Protein 5M4B (pdb70)

Organism: NCBI:txid363754

Nearest PDB structures (foldseek):
  5m4b-assembly1_A-2  TM=1.002E+00  e=2.205E-93  Rhizobacter
  5m4d-assembly1_A-2  TM=1.000E+00  e=3.555E-88  Rhizobium freirei PRF 81
  5m46-assembly1_A-2  TM=9.969E-01  e=1.498E-84  Rhizobium freirei PRF 81
  5m49-assembly1_A-2  TM=1.000E+00  e=4.854E-84  Rhizobium freirei PRF 81
  3dxv-assembly1_B  TM=9.973E-01  e=7.030E-80  Achromobacter obae

InterPro domains:
  IPR005814 Aminotransferase class-III [PF00202] (23-418)
  IPR005814 Aminotransferase class-III [PIRSF000521] (30-421)
  IPR005814 Aminotransferase class-III [cd00610] (20-419)
  IPR015421 Pyridoxal phosphate-dependent transferase, major domain [G3DSA:3.40.640.10] (58-316)
  IPR015422 Pyridoxal phosphate-dependent transferase, small domain [G3DSA:3.90.1150.10] (23-419)
  IPR015424 Pyridoxal phosphate-dependent transferase [SSF53383] (19-422)
  IPR049704 Aminotransferases class-III pyridoxal-phosphate attachment site [PS00600] (235-272)

Foldseek 3Di:
DDPVVCPAQLNVCVVPPDCPPDFWQASAAFDFWDFQWTAHPVGDIFGELCCVLQQQQRTGPRVLLVVLLVVCVVPPQPQFCAPDHGDLLVVLQVVVVVVAPPDFKGKDKDQALQLQQLLLQVLLCLLQVAFAEEEEALADRDDDLSRLQQGHRPSSPPHHHTVNYDYFYAAACVDGDVPDNACVVRVVVVVVSCVPDDQLRYRAYEDECQRALAFRGHHHAQPVVSNVVVCVVRVHFYEYECQNCAQLLQLARGSCVVHPDHGQKYKYFRNLQSNGGMIMIIHGPSSVVSDGPPRDDGRTSTSSSSSSNVSSNVCCVVVVLSNLQQVLVVVLQVLVVVLVVPQVQFQDWDGGRQWIKTFGAPHNVVRHGDQVLQSLLQNQLVVLRYHWAFHHNRNGMTTGRTHSSQDSVNSVVSSVSSSVSSVCSPVQDPVNSVVRDRD

Solvent-accessible surface area: 18099 Å² total; per-residue (Å²): 141,41,125,86,125,54,47,45,48,50,23,134,25,54,97,88,86,52,94,188,155,52,60,73,10,5,37,34,15,61,78,32,34,64,43,6,82,15,42,14,90,123,44,80,94,1,4,1,0,4,0,44,58,4,25,2,6,3,6,48,52,26,97,29,22,99,93,2,40,65,136,7,67,90,126,69,40,54,60,22,55,68,120,59,93,8,79,30,1,65,43,0,22,111,88,0,39,91,38,10,89,119,86,84,42,101,31,39,16,2,56,44,12,19,12,0,0,50,6,1,28,96,9,0,33,130,43,64,69,55,83,2,0,0,0,1,82,2,2,64,3,3,73,58,119,19,0,35,14,0,0,11,5,61,63,0,71,151,23,82,71,21,82,42,30,5,47,0,33,18,4,16,70,21,90,41,72,123,130,35,88,71,2,68,17,2,15,50,47,1,115,130,94,14,89,89,52,107,106,41,32,9,1,0,0,0,2,13,0,2,3,4,9,7,2,0,14,25,8,15,150,18,2,2,60,100,2,0,88,22,0,99,89,82,52,3,20,0,0,0,9,2,15,28,3,9,12,0,7,1,10,67,49,2,0,5,88,54,14,60,20,68,4,40,0,0,0,0,3,79,12,1,0,8,57,45,80,7,0,0,0,0,0,38,26,80,22,38,84,42,32,102,80,63,30,108,80,99,87,4,5,21,3,39,12,2,4,0,0,33,5,1,13,92,7,10,75,84,77,102,5,37,97,9,0,60,115,15,0,101,49,0,54,105,4,0,49,146,7,19,148,147,25,117,37,5,24,42,46,31,19,62,2,0,0,0,0,0,6,0,2,123,77,92,96,75,95,88,33,0,103,60,47,0,22,32,0,0,12,45,0,20,72,42,9,0,0,0,32,14,0,10,82,68,1,2,4,0,4,0,1,0,0,2,36,0,70,55,93,40,1,122,87,0,6,95,24,0,28,71,0,12,96,46,19,92,96,2,55,100,103,68,23,81,130,36,103,14,65

Secondary structure (DSSP, 8-state):
--HHHHHSHHHHHHHHS-GGG---SS---EEEEEBTEEEETTS-EEEETTTTTTT-TT-BS-HHHHHHHHHHHHS---S-SSSS--HHHHHHHHHHHHT----SEEEEEESSHHHHHHHHHHHHHHHH---EEEEETT----SSHHHHTT--SGGGTTSPPPTTEEEE----TTS-GGG-TTSHHHHHHHHHHHHTS-TT-EEEEEE-SSBTTTTSBPPPTTHHHHHHHHHHHTT-EEEEE-TTTTTTTTSSSSGGGGTT---SEEEE-GGGGBTB--EEEEEEHHHHTS-SSSS--TTTT-HHHHHHHHHHHHHHHHTTHHHHHHHHHHHHHHHHHHHHHH-TTEEEEEEETTEEEEEEBS-TTT--B-HHHHHHHHHHHHHHTEE-EEESTTS-EEEE---TT--HHHHHHHHHHHHHHHHHGGGS-HHHHTT----

B-factor: mean 17.28, std 7.8, range [8.22, 66.92]

Structure (mmCIF, N/CA/C/O backbone):
data_5M4B
#
_entry.id   5M4B
#
_cell.length_a   86.210
_cell.length_b   79.111
_cell.length_c   58.971
_cell.angle_alpha   90.00
_cell.angle_beta   112.82
_cell.angle_gamma   90.00
#
_symmetry.space_group_name_H-M   'C 1 2 1'
#
loop_
_entity.id
_entity.type
_entity.pdbx_description
1 polymer 'Aminotransferase class-III'
2 non-polymer '[6-methyl-5-oxidanyl-4-[(~{E})-[(3~{R})-2-oxidanylideneazepan-3-yl]iminomethyl]pyridin-3-yl]methyl dihydrogen phosphate'
3 non-polymer 1,2-ETHANEDIOL
4 water water
#
loop_
_atom_site.group_PDB
_atom_site.id
_atom_site.type_symbol
_atom_site.label_atom_id
_atom_site.label_alt_id
_atom_site.label_comp_id
_atom_site.label_asym_id
_atom_site.label_entity_id
_atom_site.label_seq_id
_atom_site.pdbx_PDB_ins_code
_atom_site.Cartn_x
_atom_site.Cartn_y
_atom_site.Cartn_z
_atom_site.occupancy
_atom_site.B_iso_or_equiv
_atom_site.auth_seq_id
_atom_site.auth_comp_id
_atom_site.auth_asym_id
_atom_site.auth_atom_id
_atom_site.pdbx_PDB_model_num
ATOM 1 N N . GLN A 1 1 ? 4.651 -3.337 49.936 1.00 47.67 -3 GLN A N 1
ATOM 2 C CA . GLN A 1 1 ? 5.249 -4.657 49.526 1.00 46.48 -3 GLN A CA 1
ATOM 3 C C . GLN A 1 1 ? 5.734 -5.460 50.758 1.00 44.02 -3 GLN A C 1
ATOM 4 O O . GLN A 1 1 ? 6.645 -5.029 51.535 1.00 40.36 -3 GLN A O 1
ATOM 6 N N . GLY A 1 2 ? 5.124 -6.634 50.946 1.00 32.53 -2 GLY A N 1
ATOM 7 C CA . GLY A 1 2 ? 5.509 -7.542 52.029 1.00 31.77 -2 GLY A CA 1
ATOM 8 C C . GLY A 1 2 ? 6.820 -8.204 51.787 1.00 31.69 -2 GLY A C 1
ATOM 9 O O . GLY A 1 2 ? 7.396 -8.012 50.676 1.00 29.81 -2 GLY A O 1
ATOM 10 N N . PRO A 1 3 ? 7.336 -8.973 52.773 1.00 32.54 -1 PRO A N 1
ATOM 11 C CA . PRO A 1 3 ? 8.641 -9.616 52.691 1.00 35.40 -1 PRO A CA 1
ATOM 12 C C . PRO A 1 3 ? 8.745 -10.648 51.543 1.00 32.96 -1 PRO A C 1
ATOM 13 O O . PRO A 1 3 ? 9.870 -10.842 51.065 1.00 29.50 -1 PRO A O 1
ATOM 17 N N . ALA A 1 4 ? 7.648 -11.327 51.121 1.00 27.38 0 ALA A N 1
ATOM 18 C CA . ALA A 1 4 ? 7.837 -12.324 49.976 1.00 24.98 0 ALA A CA 1
ATOM 19 C C . ALA A 1 4 ? 8.122 -11.586 48.687 1.00 25.25 0 ALA A C 1
ATOM 20 O O . ALA A 1 4 ? 9.058 -11.976 47.969 1.00 24.96 0 ALA A O 1
ATOM 22 N N . MET A 1 5 ? 7.382 -10.536 48.385 1.00 21.40 1 MET A N 1
ATOM 23 C CA . MET A 1 5 ? 7.647 -9.765 47.179 1.00 25.08 1 MET A CA 1
ATOM 24 C C . MET A 1 5 ? 8.975 -9.005 47.272 1.00 27.11 1 MET A C 1
ATOM 25 O O . MET A 1 5 ? 9.727 -8.989 46.279 1.00 24.51 1 MET A O 1
ATOM 30 N N . ALA A 1 6 ? 9.313 -8.459 48.456 1.00 22.88 2 ALA A N 1
ATOM 31 C CA . ALA A 1 6 ? 10.689 -7.895 48.660 1.00 22.54 2 ALA A CA 1
ATOM 32 C C . ALA A 1 6 ? 11.856 -8.892 48.469 1.00 22.19 2 ALA A C 1
ATOM 33 O O . ALA A 1 6 ? 12.966 -8.523 48.033 1.00 19.80 2 ALA A O 1
ATOM 35 N N . GLY A 1 7 ? 11.671 -10.173 48.816 1.00 18.97 3 GLY A N 1
ATOM 36 C CA . GLY A 1 7 ? 12.659 -11.208 48.728 1.00 18.25 3 GLY A CA 1
ATOM 37 C C . GLY A 1 7 ? 12.772 -11.970 47.367 1.00 12.55 3 GLY A C 1
ATOM 38 O O . GLY A 1 7 ? 13.705 -12.724 47.182 1.00 14.41 3 GLY A O 1
ATOM 39 N N . ASN A 1 8 ? 11.816 -11.653 46.506 1.00 13.74 4 ASN A N 1
ATOM 40 C CA . ASN A 1 8 ? 11.881 -12.211 45.130 1.00 13.54 4 ASN A CA 1
ATOM 41 C C . ASN A 1 8 ? 12.914 -11.454 44.283 1.00 12.86 4 ASN A C 1
ATOM 42 O O . ASN A 1 8 ? 13.538 -10.488 44.757 1.00 13.42 4 ASN A O 1
ATOM 47 N N . LEU A 1 9 ? 13.213 -11.995 43.130 1.00 12.15 5 LEU A N 1
ATOM 48 C CA . LEU A 1 9 ? 14.345 -11.421 42.297 1.00 11.48 5 LEU A CA 1
ATOM 49 C C . LEU A 1 9 ? 14.043 -9.939 41.991 1.00 11.96 5 LEU A C 1
ATOM 50 O O . LEU A 1 9 ? 14.953 -9.086 42.113 1.00 12.78 5 LEU A O 1
ATOM 55 N N . TYR A 1 10 ? 12.830 -9.569 41.631 1.00 11.56 6 TYR A N 1
ATOM 56 C CA . TYR A 1 10 ? 12.519 -8.106 41.340 1.00 12.02 6 TYR A CA 1
ATOM 57 C C . TYR A 1 10 ? 12.707 -7.261 42.592 1.00 12.78 6 TYR A C 1
ATOM 58 O O . TYR A 1 10 ? 13.194 -6.094 42.498 1.00 13.99 6 TYR A O 1
ATOM 67 N N . GLY A 1 11 ? 12.253 -7.746 43.750 1.00 12.27 7 GLY A N 1
ATOM 68 C CA . GLY A 1 11 ? 12.477 -7.001 45.013 1.00 12.79 7 GLY A CA 1
ATOM 69 C C . GLY A 1 11 ? 13.941 -6.809 45.360 1.00 12.12 7 GLY A C 1
ATOM 70 O O . GLY A 1 11 ? 14.319 -5.671 45.776 1.00 13.15 7 GLY A O 1
ATOM 71 N N . ARG A 1 12 ? 14.705 -7.868 45.211 1.00 11.02 8 ARG A N 1
ATOM 72 C CA . ARG A 1 12 ? 16.156 -7.851 45.417 1.00 10.42 8 ARG A CA 1
ATOM 73 C C . ARG A 1 12 ? 16.861 -6.833 44.472 1.00 11.74 8 ARG A C 1
ATOM 74 O O . ARG A 1 12 ? 17.821 -6.156 44.908 1.00 12.36 8 ARG A O 1
ATOM 82 N N . ASP A 1 13 ? 16.368 -6.767 43.241 1.00 11.07 9 ASP A N 1
ATOM 83 C CA . ASP A 1 13 ? 16.892 -5.801 42.248 1.00 10.81 9 ASP A CA 1
ATOM 84 C C . ASP A 1 13 ? 16.672 -4.384 42.754 1.00 11.29 9 ASP A C 1
ATOM 85 O O . ASP A 1 13 ? 17.597 -3.481 42.652 1.00 10.83 9 ASP A O 1
ATOM 90 N N . GLY A 1 14 ? 15.522 -4.065 43.307 1.00 11.96 10 GLY A N 1
ATOM 91 C CA . GLY A 1 14 ? 15.250 -2.733 43.885 1.00 11.92 10 GLY A CA 1
ATOM 92 C C . GLY A 1 14 ? 16.140 -2.416 45.047 1.00 12.17 10 GLY A C 1
ATOM 93 O O . GLY A 1 14 ? 16.584 -1.239 45.195 1.00 14.31 10 GLY A O 1
ATOM 94 N N . ALA A 1 15 ? 16.543 -3.376 45.830 1.00 11.37 11 ALA A N 1
ATOM 95 C CA . ALA A 1 15 ? 17.388 -3.102 47.020 1.00 11.92 11 ALA A CA 1
ATOM 96 C C . ALA A 1 15 ? 18.871 -3.025 46.731 1.00 12.05 11 ALA A C 1
ATOM 97 O O . ALA A 1 15 ? 19.603 -2.313 47.438 1.00 13.19 11 ALA A O 1
ATOM 99 N N . ALA A 1 16 ? 19.296 -3.667 45.624 1.00 10.92 12 ALA A N 1
ATOM 100 C CA . ALA A 1 16 ? 20.736 -3.831 45.363 1.00 11.44 12 ALA A CA 1
ATOM 101 C C . ALA A 1 16 ? 21.263 -2.928 44.211 1.00 11.30 12 ALA A C 1
ATOM 102 O O . ALA A 1 16 ? 22.522 -2.603 44.230 1.00 12.19 12 ALA A O 1
ATOM 104 N N . ILE A 1 17 ? 20.423 -2.610 43.214 1.00 10.23 13 ILE A N 1
ATOM 105 C CA . ILE A 1 17 ? 20.891 -1.921 42.001 1.00 10.49 13 ILE A CA 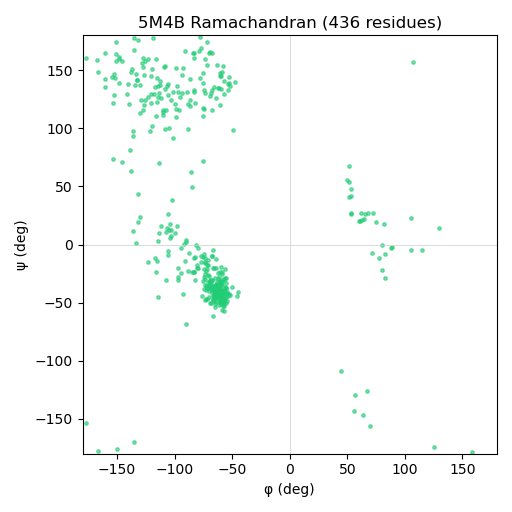1
ATOM 106 C C . ILE A 1 17 ? 20.153 -0.580 41.955 1.00 10.84 13 ILE A C 1
ATOM 107 O O . ILE A 1 17 ? 18.913 -0.435 42.066 1.00 10.50 13 ILE A O 1
ATOM 112 N N . GLY A 1 18 ? 20.955 0.518 41.773 1.00 10.78 14 GLY A N 1
ATOM 113 C CA . GLY A 1 18 ? 20.456 1.877 41.650 1.00 10.64 14 GLY A CA 1
ATOM 114 C C . GLY A 1 18 ? 19.489 2.055 40.512 1.00 10.80 14 GLY A C 1
ATOM 115 O O . GLY A 1 18 ? 19.604 1.386 39.468 1.00 11.62 14 GLY A O 1
ATOM 116 N N . SER A 1 19 ? 18.556 3.033 40.563 1.00 11.08 15 SER A N 1
ATOM 117 C CA . SER A 1 19 ? 17.651 3.312 39.468 1.00 11.74 15 SER A CA 1
ATOM 118 C C . SER A 1 19 ? 18.303 3.982 38.226 1.00 10.86 15 SER A C 1
ATOM 119 O O . SER A 1 19 ? 17.645 4.100 37.197 1.00 11.37 15 SER A O 1
ATOM 122 N N . LEU A 1 20 ? 19.508 4.552 38.438 1.00 10.91 16 LEU A N 1
ATOM 123 C CA . LEU A 1 20 ? 20.207 5.417 37.470 1.00 11.27 16 LEU A CA 1
ATOM 124 C C . LEU A 1 20 ? 20.188 4.852 36.048 1.00 10.77 16 LEU A C 1
ATOM 125 O O . LEU A 1 20 ? 19.988 5.598 35.106 1.00 11.49 16 LEU A O 1
ATOM 130 N N . GLN A 1 21 ? 20.372 3.522 35.883 1.00 9.67 17 GLN A N 1
ATOM 131 C CA . GLN A 1 21 ? 20.424 2.894 34.526 1.00 10.46 17 GLN A CA 1
ATOM 132 C C . GLN A 1 21 ? 19.121 2.137 34.168 1.00 10.67 17 GLN A C 1
ATOM 133 O O . GLN A 1 21 ? 19.073 1.484 33.107 1.00 12.11 17 GLN A O 1
ATOM 139 N N . LYS A 1 22 ? 18.051 2.206 35.019 1.00 9.05 18 LYS A N 1
ATOM 140 C CA . LYS A 1 22 ? 16.892 1.390 34.787 1.00 10.51 18 LYS A CA 1
ATOM 141 C C . LYS A 1 22 ? 15.869 2.015 33.834 1.00 10.43 18 LYS A C 1
ATOM 142 O O . LYS A 1 22 ? 15.599 3.275 33.936 1.00 11.33 18 LYS A O 1
ATOM 148 N N . LEU A 1 23 ? 15.213 1.227 32.961 1.00 10.58 19 LEU A N 1
ATOM 149 C CA . LEU A 1 23 ? 14.188 1.640 32.011 1.00 10.82 19 LEU A CA 1
ATOM 150 C C . LEU A 1 23 ? 13.128 0.530 32.075 1.00 11.45 19 LEU A C 1
ATOM 151 O O . LEU A 1 23 ? 13.068 -0.379 31.217 1.00 11.21 19 LEU A O 1
ATOM 156 N N . ARG A 1 24 ? 12.248 0.628 33.108 1.00 11.45 20 ARG A N 1
ATOM 157 C CA . ARG A 1 24 ? 11.351 -0.480 33.452 1.00 10.47 20 ARG A CA 1
ATOM 158 C C . ARG A 1 24 ? 9.886 -0.126 33.173 1.00 11.38 20 ARG A C 1
ATOM 159 O O . ARG A 1 24 ? 9.419 1.013 33.428 1.00 12.98 20 ARG A O 1
ATOM 167 N N . PHE A 1 25 ? 9.165 -1.134 32.653 1.00 10.80 21 PHE A N 1
ATOM 168 C CA . PHE A 1 25 ? 7.764 -0.998 32.182 1.00 11.22 21 PHE A CA 1
ATOM 169 C C . PHE A 1 25 ? 6.816 -1.963 32.889 1.00 11.45 21 PHE A C 1
ATOM 170 O O . PHE A 1 25 ? 5.526 -1.735 32.753 1.00 13.14 21 PHE A O 1
ATOM 178 N N . PHE A 1 26 ? 7.323 -2.977 33.570 1.00 11.09 22 PHE A N 1
ATOM 179 C CA . PHE A 1 26 ? 6.580 -4.101 34.194 1.00 11.07 22 PHE A CA 1
ATOM 180 C C . PHE A 1 26 ? 7.667 -4.938 34.907 1.00 11.72 22 PHE A C 1
ATOM 181 O O . PHE A 1 26 ? 8.884 -4.769 34.607 1.00 10.79 22 PHE A O 1
ATOM 189 N N . PRO A 1 27 ? 7.304 -5.814 35.917 1.00 11.21 23 PRO A N 1
ATOM 190 C CA . PRO A 1 27 ? 8.292 -6.413 36.795 1.00 12.05 23 PRO A CA 1
ATOM 191 C C . PRO A 1 27 ? 8.965 -7.708 36.225 1.00 11.70 23 PRO A C 1
ATOM 192 O O . PRO A 1 27 ? 9.081 -8.728 36.889 1.00 13.16 23 PRO A O 1
ATOM 196 N N . LEU A 1 28 ? 9.439 -7.619 34.972 1.00 11.31 24 LEU A N 1
ATOM 197 C CA . LEU A 1 28 ? 10.169 -8.723 34.291 1.00 11.10 24 LEU A CA 1
ATOM 198 C C . LEU A 1 28 ? 11.432 -9.087 35.044 1.00 11.72 24 LEU A C 1
ATOM 199 O O . LEU A 1 28 ? 12.303 -8.210 35.282 1.00 12.08 24 LEU A O 1
ATOM 204 N N . ALA A 1 29 ? 11.528 -10.345 35.488 1.00 10.20 25 ALA A N 1
ATOM 205 C CA . ALA A 1 29 ? 12.627 -10.783 36.392 1.00 10.75 25 ALA A CA 1
ATOM 206 C C . ALA A 1 29 ? 13.149 -12.122 35.915 1.00 11.00 25 ALA A C 1
ATOM 207 O O . ALA A 1 29 ? 12.520 -13.197 36.197 1.00 11.21 25 ALA A O 1
ATOM 209 N N . VAL A 1 30 ? 14.247 -12.099 35.166 1.00 11.47 26 VAL A N 1
ATOM 210 C CA . VAL A 1 30 ? 14.700 -13.261 34.308 1.00 10.78 26 VAL A CA 1
ATOM 211 C C . VAL A 1 30 ? 15.781 -14.111 34.998 1.00 11.26 26 VAL A C 1
ATOM 212 O O . VAL A 1 30 ? 16.776 -13.523 35.482 1.00 10.30 26 VAL A O 1
ATOM 216 N N . ALA A 1 31 ? 15.679 -15.432 34.928 1.00 10.04 27 ALA A N 1
ATOM 217 C CA . ALA A 1 31 ? 16.711 -16.347 35.383 1.00 11.21 27 ALA A CA 1
ATOM 218 C C . ALA A 1 31 ? 17.315 -17.224 34.266 1.00 11.62 27 ALA A C 1
ATOM 219 O O . ALA A 1 31 ? 18.354 -17.903 34.515 1.00 14.11 27 ALA A O 1
ATOM 221 N N . GLY A 1 32 ? 16.735 -17.276 33.055 1.00 10.26 28 GLY A N 1
ATOM 222 C CA . GLY A 1 32 ? 17.283 -18.076 31.970 1.00 11.51 28 GLY A CA 1
ATOM 223 C C . GLY A 1 32 ? 16.643 -17.691 30.649 1.00 10.80 28 GLY A C 1
ATOM 224 O O . GLY A 1 32 ? 15.810 -16.774 30.576 1.00 10.41 28 GLY A O 1
ATOM 225 N N . GLY A 1 33 ? 17.011 -18.377 29.592 1.00 10.65 29 GLY A N 1
ATOM 226 C CA . GLY A 1 33 ? 16.504 -18.158 28.242 1.00 11.22 29 GLY A CA 1
ATOM 227 C C . GLY A 1 33 ? 16.840 -19.240 27.311 1.00 12.26 29 GLY A C 1
ATOM 228 O O . GLY A 1 33 ? 17.918 -19.856 27.433 1.00 12.63 29 GLY A O 1
ATOM 229 N N . GLN A 1 34 ? 15.991 -19.509 26.342 1.00 11.48 30 GLN A N 1
ATOM 230 C CA . GLN A 1 34 ? 16.189 -20.589 25.350 1.00 12.41 30 GLN A CA 1
ATOM 231 C C . GLN A 1 34 ? 15.436 -20.194 24.088 1.00 11.72 30 GLN A C 1
ATOM 232 O O . GLN A 1 34 ? 14.211 -19.923 24.091 1.00 12.94 30 GLN A O 1
ATOM 234 N N . GLY A 1 35 ? 16.174 -20.106 22.983 1.00 12.52 31 GLY A N 1
ATOM 235 C CA . GLY A 1 35 ? 15.569 -19.735 21.663 1.00 12.41 31 GLY A CA 1
ATOM 236 C C . GLY A 1 35 ? 15.097 -18.290 21.742 1.00 12.41 31 GLY A C 1
ATOM 237 O O . GLY A 1 35 ? 15.844 -17.356 22.120 1.00 12.93 31 GLY A O 1
ATOM 238 N N . ALA A 1 36 ? 13.801 -18.055 21.416 1.00 11.18 32 ALA A N 1
ATOM 239 C CA . ALA A 1 36 ? 13.194 -16.760 21.501 1.00 11.33 32 ALA A CA 1
ATOM 240 C C . ALA A 1 36 ? 12.382 -16.580 22.815 1.00 11.93 32 ALA A C 1
ATOM 241 O O . ALA A 1 36 ? 11.600 -15.613 22.942 1.00 13.41 32 ALA A O 1
ATOM 243 N N . ARG A 1 37 ? 12.578 -17.439 23.826 1.00 10.79 33 ARG A N 1
ATOM 244 C CA . ARG A 1 37 ? 11.847 -17.396 25.097 1.00 12.90 33 ARG A CA 1
ATOM 245 C C . ARG A 1 37 ? 12.773 -17.020 26.268 1.00 11.93 33 ARG A C 1
ATOM 246 O O . ARG A 1 37 ? 13.929 -17.506 26.355 1.00 12.38 33 ARG A O 1
ATOM 254 N N . LEU A 1 38 ? 12.259 -16.157 27.111 1.00 11.80 34 LEU A N 1
ATOM 255 C CA . LEU A 1 38 ? 12.828 -15.850 28.447 1.00 11.81 34 LEU A CA 1
ATOM 256 C C . LEU A 1 38 ? 12.173 -16.739 29.512 1.00 12.34 34 LEU A C 1
ATOM 257 O O . LEU A 1 38 ? 10.971 -17.112 29.396 1.00 12.34 34 LEU A O 1
ATOM 262 N N . VAL A 1 39 ? 12.871 -17.044 30.599 1.00 11.65 35 VAL A N 1
ATOM 263 C CA . VAL A 1 39 ? 12.302 -17.812 31.724 1.00 12.28 35 VAL A CA 1
ATOM 264 C C . VAL A 1 39 ? 12.511 -16.984 32.990 1.00 12.02 35 VAL A C 1
ATOM 265 O O . VAL A 1 39 ? 13.659 -16.582 33.333 1.00 11.18 35 VAL A O 1
ATOM 269 N N . GLU A 1 40 ? 11.441 -16.693 33.707 1.00 11.68 36 GLU A N 1
ATOM 270 C CA . GLU A 1 40 ? 11.486 -15.881 34.976 1.00 11.97 36 GLU A CA 1
ATOM 271 C C . GLU A 1 40 ? 11.965 -16.753 36.161 1.00 11.05 36 GLU A C 1
ATOM 272 O O . GLU A 1 40 ? 12.075 -18.016 36.055 1.00 10.82 36 GLU A O 1
ATOM 278 N N . GLU A 1 41 ? 12.314 -16.098 37.271 1.00 11.30 37 GLU A N 1
ATOM 279 C CA . GLU A 1 41 ? 12.726 -16.753 38.543 1.00 12.16 37 GLU A CA 1
ATOM 280 C C . GLU A 1 41 ? 11.774 -17.913 38.918 1.00 12.34 37 GLU A C 1
ATOM 281 O O . GLU A 1 41 ? 12.289 -18.999 39.276 1.00 13.92 37 GLU A O 1
ATOM 287 N N . ASP A 1 42 ? 10.459 -17.683 38.791 1.00 12.22 38 ASP A N 1
ATOM 288 C CA . ASP A 1 42 ? 9.503 -18.722 39.143 1.00 13.80 38 ASP A CA 1
ATOM 289 C C . ASP A 1 42 ? 9.365 -19.859 38.161 1.00 14.28 38 ASP A C 1
ATOM 290 O O . ASP A 1 42 ? 8.726 -20.885 38.499 1.00 15.62 38 ASP A O 1
ATOM 295 N N . GLY A 1 43 ? 9.930 -19.739 36.980 1.00 12.33 39 GLY A N 1
ATOM 296 C CA . GLY A 1 43 ? 9.919 -20.762 35.922 1.00 12.43 39 GLY A CA 1
ATOM 297 C C . GLY A 1 43 ? 8.962 -20.442 34.774 1.00 11.64 39 GLY A C 1
ATOM 298 O O . GLY A 1 43 ? 8.967 -21.207 33.760 1.00 13.93 39 GLY A O 1
ATOM 299 N N . ARG A 1 44 ? 8.170 -19.372 34.861 1.00 12.31 40 ARG A N 1
ATOM 300 C CA . ARG A 1 44 ? 7.258 -18.985 33.789 1.00 12.28 40 ARG A CA 1
ATOM 301 C C . ARG A 1 44 ? 8.026 -18.641 32.506 1.00 12.96 40 ARG A C 1
ATOM 302 O O . ARG A 1 44 ? 8.972 -17.794 32.581 1.00 12.40 40 ARG A O 1
ATOM 310 N N . GLU A 1 45 ? 7.600 -19.126 31.327 1.00 12.12 41 GLU A N 1
ATOM 311 C CA . GLU A 1 45 ? 8.150 -18.722 30.045 1.00 13.18 41 GLU A CA 1
ATOM 312 C C . GLU A 1 45 ? 7.363 -17.572 29.406 1.00 12.23 41 GLU A C 1
ATOM 313 O O . GLU A 1 45 ? 6.114 -17.485 29.438 1.00 14.31 41 GLU A O 1
ATOM 319 N N . LEU A 1 46 ? 8.133 -16.718 28.703 1.00 11.90 42 LEU A N 1
ATOM 320 C CA . LEU A 1 46 ? 7.610 -15.622 27.903 1.00 11.19 42 LEU A CA 1
ATOM 321 C C . LEU A 1 46 ? 8.224 -15.580 26.532 1.00 12.63 42 LEU A C 1
ATOM 322 O O . LEU A 1 46 ? 9.464 -15.754 26.351 1.00 13.77 42 LEU A O 1
ATOM 327 N N . ILE A 1 47 ? 7.461 -15.256 25.474 1.00 11.06 43 ILE A N 1
ATOM 328 C CA . ILE A 1 47 ? 8.038 -15.011 24.162 1.00 12.57 43 ILE A CA 1
ATOM 329 C C . ILE A 1 47 ? 8.558 -13.548 24.088 1.00 11.82 43 ILE A C 1
ATOM 330 O O . ILE A 1 47 ? 7.858 -12.589 24.504 1.00 11.90 43 ILE A O 1
ATOM 335 N N . ASP A 1 48 ? 9.835 -13.393 23.609 1.00 11.44 44 ASP A N 1
ATOM 336 C CA . ASP A 1 48 ? 10.509 -12.040 23.649 1.00 11.08 44 ASP A CA 1
ATOM 337 C C . ASP A 1 48 ? 10.476 -11.357 22.277 1.00 12.42 44 ASP A C 1
ATOM 338 O O . ASP A 1 48 ? 11.392 -11.567 21.432 1.00 13.29 44 ASP A O 1
ATOM 343 N N . LEU A 1 49 ? 9.442 -10.557 22.017 1.00 12.28 45 LEU A N 1
ATOM 344 C CA . LEU A 1 49 ? 9.334 -9.731 20.803 1.00 12.54 45 LEU A CA 1
ATOM 345 C C . LEU A 1 49 ? 10.291 -8.522 20.735 1.00 11.30 45 LEU A C 1
ATOM 346 O O . LEU A 1 49 ? 10.558 -7.992 19.637 1.00 11.94 45 LEU A O 1
ATOM 351 N N . SER A 1 50 ? 10.913 -8.180 21.890 1.00 11.64 46 SER A N 1
ATOM 352 C CA . SER A 1 50 ? 11.952 -7.134 21.943 1.00 12.25 46 SER A CA 1
ATOM 353 C C . SER A 1 50 ? 13.341 -7.605 21.561 1.00 12.40 46 SER A C 1
ATOM 354 O O . SER A 1 50 ? 14.199 -6.831 21.204 1.00 12.81 46 SER A O 1
ATOM 357 N N . GLY A 1 51 ? 13.599 -8.901 21.685 1.00 13.18 47 GLY A N 1
ATOM 358 C CA . GLY A 1 51 ? 14.942 -9.466 21.440 1.00 12.82 47 GLY A CA 1
ATOM 359 C C . GLY A 1 51 ? 15.972 -8.705 22.233 1.00 12.54 47 GLY A C 1
ATOM 360 O O . GLY A 1 51 ? 17.097 -8.472 21.700 1.00 14.06 47 GLY A O 1
ATOM 361 N N . ALA A 1 52 ? 15.699 -8.324 23.492 1.00 11.62 48 ALA A N 1
ATOM 362 C CA . ALA A 1 52 ? 16.576 -7.487 24.333 1.00 12.20 48 ALA A CA 1
ATOM 363 C C . ALA A 1 52 ? 16.994 -6.182 23.567 1.00 12.59 48 ALA A C 1
ATOM 364 O O . ALA A 1 52 ? 18.206 -5.857 23.453 1.00 12.53 48 ALA A O 1
ATOM 366 N N . TRP A 1 53 ? 16.017 -5.422 23.059 1.00 11.29 49 TRP A N 1
ATOM 367 C CA . TRP A 1 53 ? 16.261 -4.194 22.308 1.00 11.70 49 TRP A CA 1
ATOM 368 C C . TRP A 1 53 ? 17.058 -4.495 21.018 1.00 12.58 49 TRP A C 1
ATOM 369 O O . TRP A 1 53 ? 17.775 -3.583 20.571 1.00 18.08 49 TRP A O 1
ATOM 380 N N . GLY A 1 54 ? 16.953 -5.693 20.469 1.00 11.21 50 GLY A N 1
ATOM 381 C CA . GLY A 1 54 ? 17.755 -6.035 19.243 1.00 12.98 50 GLY A CA 1
ATOM 382 C C . GLY A 1 54 ? 19.140 -6.603 19.572 1.00 12.19 50 GLY A C 1
ATOM 383 O O . GLY A 1 54 ? 19.875 -7.033 18.659 1.00 14.77 50 GLY A O 1
ATOM 384 N N . ALA A 1 55 ? 19.519 -6.701 20.815 1.00 10.66 51 ALA A N 1
ATOM 385 C CA . ALA A 1 55 ? 20.844 -7.303 21.160 1.00 10.36 51 ALA A CA 1
ATOM 386 C C . ALA A 1 55 ? 20.931 -8.853 20.912 1.00 10.56 51 ALA A C 1
ATOM 387 O O . ALA A 1 55 ? 22.003 -9.369 20.493 1.00 10.33 51 ALA A O 1
ATOM 389 N N . ALA A 1 56 ? 19.808 -9.550 21.160 1.00 9.81 52 ALA A N 1
ATOM 390 C CA . ALA A 1 56 ? 19.748 -10.987 21.059 1.00 10.16 52 ALA A CA 1
ATOM 391 C C . ALA A 1 56 ? 19.458 -11.414 19.583 1.00 11.05 52 ALA A C 1
ATOM 392 O O . ALA A 1 56 ? 18.363 -12.017 19.294 1.00 10.76 52 ALA A O 1
ATOM 394 N N . SER A 1 57 ? 20.375 -11.084 18.669 1.00 9.85 53 SER A N 1
ATOM 395 C CA . SER A 1 57 ? 20.174 -11.325 17.255 1.00 9.80 53 SER A CA 1
ATOM 396 C C . SER A 1 57 ? 19.898 -12.771 16.929 1.00 10.38 53 SER A C 1
ATOM 397 O O . SER A 1 57 ? 19.092 -13.082 16.032 1.00 10.30 53 SER A O 1
ATOM 400 N N . LEU A 1 58 ? 20.580 -13.698 17.624 1.00 9.72 54 LEU A N 1
ATOM 401 C CA . LEU A 1 58 ? 20.423 -15.177 17.463 1.00 9.55 54 LEU A CA 1
ATOM 402 C C . LEU A 1 58 ? 19.626 -15.823 18.586 1.00 10.33 54 LEU A C 1
ATOM 403 O O . LEU A 1 58 ? 19.680 -17.065 18.811 1.00 12.15 54 LEU A O 1
ATOM 408 N N . GLY A 1 59 ? 18.871 -15.026 19.355 1.00 10.38 55 GLY A N 1
ATOM 409 C CA . GLY A 1 59 ? 18.167 -15.545 20.481 1.00 10.47 55 GLY A CA 1
ATOM 410 C C . GLY A 1 59 ? 19.074 -15.946 21.615 1.00 12.12 55 GLY A C 1
ATOM 411 O O . GLY A 1 59 ? 20.209 -15.392 21.752 1.00 12.05 55 GLY A O 1
ATOM 412 N N . TYR A 1 60 ? 18.594 -16.839 22.450 1.00 10.12 56 TYR A N 1
ATOM 413 C CA . TYR A 1 60 ? 19.256 -17.231 23.745 1.00 10.74 56 TYR A CA 1
ATOM 414 C C . TYR A 1 60 ? 19.781 -18.673 23.680 1.00 11.39 56 TYR A C 1
ATOM 415 O O . TYR A 1 60 ? 19.039 -19.618 23.336 1.00 12.41 56 TYR A O 1
ATOM 424 N N . GLY A 1 61 ? 21.059 -18.871 23.969 1.00 10.11 57 GLY A N 1
ATOM 425 C CA . GLY A 1 61 ? 21.612 -20.239 23.923 1.00 11.15 57 GLY A CA 1
ATOM 426 C C . GLY A 1 61 ? 21.782 -20.789 22.488 1.00 11.17 57 GLY A C 1
ATOM 427 O O . GLY A 1 61 ? 21.765 -22.017 22.313 1.00 12.47 57 GLY A O 1
ATOM 428 N N . HIS A 1 62 ? 21.968 -19.962 21.516 1.00 10.16 58 HIS A N 1
ATOM 429 C CA . HIS A 1 62 ? 22.201 -20.433 20.124 1.00 10.90 58 HIS A CA 1
ATOM 430 C C . HIS A 1 62 ? 23.490 -21.270 20.094 1.00 11.15 58 HIS A C 1
ATOM 431 O O . HIS A 1 62 ? 24.545 -20.826 20.635 1.00 10.75 58 HIS A O 1
ATOM 438 N N . PRO A 1 63 ? 23.493 -22.442 19.423 1.00 11.63 59 PRO A N 1
ATOM 439 C CA . PRO A 1 63 ? 24.720 -23.240 19.413 1.00 11.69 59 PRO A CA 1
ATOM 440 C C . PRO A 1 63 ? 25.959 -22.540 18.880 1.00 10.69 59 PRO A C 1
ATOM 441 O O . PRO A 1 63 ? 27.082 -22.869 19.344 1.00 12.07 59 PRO A O 1
ATOM 445 N N . ALA A 1 64 ? 25.885 -21.608 17.956 1.00 10.95 60 ALA A N 1
ATOM 446 C CA . ALA A 1 64 ? 27.042 -20.946 17.420 1.00 11.83 60 ALA A CA 1
ATOM 447 C C . ALA A 1 64 ? 27.623 -19.947 18.435 1.00 12.00 60 ALA A C 1
ATOM 448 O O . ALA A 1 64 ? 28.868 -19.785 18.477 1.00 12.38 60 ALA A O 1
ATOM 450 N N . ILE A 1 65 ? 26.807 -19.385 19.278 1.00 10.64 61 ILE A N 1
ATOM 451 C CA . ILE A 1 65 ? 27.296 -18.468 20.372 1.00 11.43 61 ILE A CA 1
ATOM 452 C C . ILE A 1 65 ? 27.932 -19.326 21.517 1.00 10.90 61 ILE A C 1
ATOM 453 O O . ILE A 1 65 ? 29.071 -19.001 21.969 1.00 12.03 61 ILE A O 1
ATOM 458 N N . ILE A 1 66 ? 27.275 -20.430 21.899 1.00 10.26 62 ILE A N 1
ATOM 459 C CA . ILE A 1 66 ? 27.883 -21.314 22.894 1.00 11.48 62 ILE A CA 1
ATOM 460 C C . ILE A 1 66 ? 29.233 -21.781 22.429 1.00 11.62 62 ILE A C 1
ATOM 461 O O . ILE A 1 66 ? 30.215 -21.804 23.175 1.00 10.82 62 ILE A O 1
ATOM 466 N N . GLU A 1 67 ? 29.350 -22.239 21.183 1.00 11.87 63 GLU A N 1
ATOM 467 C CA . GLU A 1 67 ? 30.636 -22.786 20.652 1.00 12.49 63 GLU A CA 1
ATOM 468 C C . GLU A 1 67 ? 31.705 -21.758 20.713 1.00 11.55 63 GLU A C 1
ATOM 469 O O . GLU A 1 67 ? 32.872 -21.964 21.177 1.00 12.53 63 GLU A O 1
ATOM 475 N N . ALA A 1 68 ? 31.433 -20.543 20.214 1.00 11.32 64 ALA A N 1
ATOM 476 C CA . ALA A 1 68 ? 32.423 -19.456 20.111 1.00 11.95 64 ALA A CA 1
ATOM 477 C C . ALA A 1 68 ? 32.911 -18.911 21.408 1.00 11.60 64 ALA A C 1
ATOM 478 O O . ALA A 1 68 ? 34.128 -18.808 21.647 1.00 11.73 64 ALA A O 1
ATOM 480 N N . VAL A 1 69 ? 31.992 -18.640 22.315 1.00 12.08 65 VAL A N 1
ATOM 481 C CA . VAL A 1 69 ? 32.324 -18.078 23.606 1.00 12.37 65 VAL A CA 1
ATOM 482 C C . VAL A 1 69 ? 33.083 -19.128 24.511 1.00 11.69 65 VAL A C 1
ATOM 483 O O . VAL A 1 69 ? 34.052 -18.797 25.194 1.00 11.53 65 VAL A O 1
ATOM 487 N N . SER A 1 70 ? 32.643 -20.400 24.460 1.00 11.62 66 SER A N 1
ATOM 488 C CA A SER A 1 70 ? 33.268 -21.460 25.252 0.50 11.22 66 SER A CA 1
ATOM 489 C CA B SER A 1 70 ? 33.290 -21.460 25.251 0.50 12.72 66 SER A CA 1
ATOM 490 C C . SER A 1 70 ? 34.661 -21.696 24.759 1.00 12.48 66 SER A C 1
ATOM 491 O O . SER A 1 70 ? 35.639 -21.896 25.565 1.00 13.86 66 SER A O 1
ATOM 496 N N . ARG A 1 71 ? 34.867 -21.723 23.431 1.00 11.03 67 ARG A N 1
ATOM 497 C CA . ARG A 1 71 ? 36.180 -21.959 22.819 1.00 10.84 67 ARG A CA 1
ATOM 498 C C . ARG A 1 71 ? 37.127 -20.827 23.178 1.00 12.05 67 ARG A C 1
ATOM 499 O O . ARG A 1 71 ? 38.314 -21.066 23.595 1.00 11.88 67 ARG A O 1
ATOM 507 N N . ALA A 1 72 ? 36.705 -19.575 22.995 1.00 12.33 68 ALA A N 1
ATOM 508 C CA . ALA A 1 72 ? 37.587 -18.449 23.297 1.00 11.09 68 ALA A CA 1
ATOM 509 C C . ALA A 1 72 ? 37.893 -18.357 24.826 1.00 11.73 68 ALA A C 1
ATOM 510 O O . ALA A 1 72 ? 39.091 -18.045 25.165 1.00 11.39 68 ALA A O 1
ATOM 512 N N . ALA A 1 73 ? 36.934 -18.592 25.687 1.00 11.15 69 ALA A N 1
ATOM 513 C CA . ALA A 1 73 ? 37.218 -18.579 27.133 1.00 11.50 69 ALA A CA 1
ATOM 514 C C . ALA A 1 73 ? 38.238 -19.615 27.568 1.00 11.09 69 ALA A C 1
ATOM 515 O O . ALA A 1 73 ? 39.061 -19.347 28.494 1.00 11.50 69 ALA A O 1
ATOM 517 N N . ALA A 1 74 ? 38.286 -20.774 26.911 1.00 11.04 70 ALA A N 1
ATOM 518 C CA . ALA A 1 74 ? 39.248 -21.835 27.230 1.00 10.56 70 ALA A CA 1
ATOM 519 C C . ALA A 1 74 ? 40.634 -21.617 26.643 1.00 12.31 70 ALA A C 1
ATOM 520 O O . ALA A 1 74 ? 41.626 -22.220 27.159 1.00 14.27 70 ALA A O 1
ATOM 522 N N . ASN A 1 75 ? 40.797 -20.748 25.646 1.00 11.66 71 ASN A N 1
ATOM 523 C CA . ASN A 1 75 ? 42.124 -20.448 25.013 1.00 11.30 71 ASN A CA 1
ATOM 524 C C . ASN A 1 75 ? 42.036 -19.040 24.452 1.00 10.94 71 ASN A C 1
ATOM 525 O O . ASN A 1 75 ? 41.987 -18.834 23.210 1.00 12.07 71 ASN A O 1
ATOM 530 N N . PRO A 1 76 ? 42.057 -18.048 25.341 1.00 10.49 72 PRO A N 1
ATOM 531 C CA . PRO A 1 76 ? 41.834 -16.635 24.896 1.00 10.46 72 PRO A CA 1
ATOM 532 C C . PRO A 1 76 ? 43.095 -16.003 24.364 1.00 10.01 72 PRO A C 1
ATOM 533 O O . PRO A 1 76 ? 44.178 -16.166 25.003 1.00 10.76 72 PRO A O 1
ATOM 537 N N . ALA A 1 77 ? 42.993 -15.341 23.197 1.00 10.04 73 ALA A N 1
ATOM 538 C CA . ALA A 1 77 ? 44.180 -14.595 22.643 1.00 10.05 73 ALA A CA 1
ATOM 539 C C . ALA A 1 77 ? 44.440 -13.273 23.389 1.00 10.23 73 ALA A C 1
ATOM 540 O O . ALA A 1 77 ? 44.181 -12.185 22.857 1.00 11.20 73 ALA A O 1
ATOM 542 N N . GLY 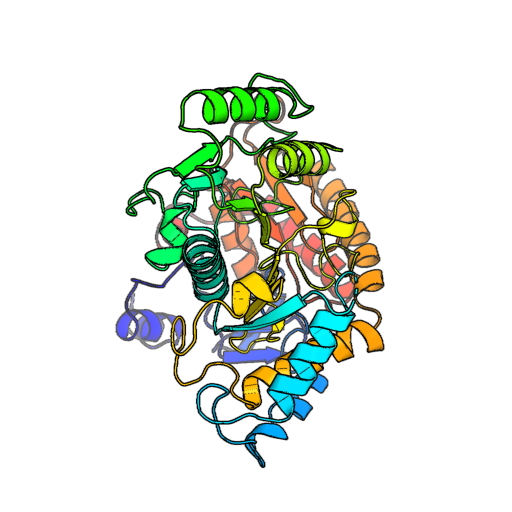A 1 78 ? 44.928 -13.390 24.625 1.00 9.48 74 GLY A N 1
ATOM 543 C CA . GLY A 1 78 ? 45.007 -12.254 25.577 1.00 9.82 74 GLY A CA 1
ATOM 544 C C . GLY A 1 78 ? 43.658 -11.682 25.963 1.00 9.26 74 GLY A C 1
ATOM 545 O O . GLY A 1 78 ? 42.686 -12.440 26.094 1.00 10.69 74 GLY A O 1
ATOM 546 N N . ALA A 1 79 ? 43.590 -10.362 26.199 1.00 10.29 75 ALA A N 1
ATOM 547 C CA . ALA A 1 79 ? 42.300 -9.722 26.642 1.00 9.73 75 ALA A CA 1
ATOM 548 C C . ALA A 1 79 ? 41.971 -8.392 25.936 1.00 9.61 75 ALA A C 1
ATOM 549 O O . ALA A 1 79 ? 41.072 -7.683 26.381 1.00 10.49 75 ALA A O 1
ATOM 551 N N . SER A 1 80 ? 42.697 -8.006 24.833 1.00 10.11 76 SER A N 1
ATOM 552 C CA . SER A 1 80 ? 42.700 -6.630 24.351 1.00 10.34 76 SER A CA 1
ATOM 553 C C . SER A 1 80 ? 43.297 -6.495 22.997 1.00 10.40 76 SER A C 1
ATOM 554 O O . SER A 1 80 ? 44.094 -7.315 22.555 1.00 11.14 76 SER A O 1
ATOM 557 N N . ILE A 1 81 ? 42.972 -5.419 22.301 1.00 9.98 77 ILE A N 1
ATOM 558 C CA . ILE A 1 81 ? 43.613 -4.999 21.039 1.00 9.82 77 ILE A CA 1
ATOM 559 C C . ILE A 1 81 ? 44.524 -3.805 21.275 1.00 9.99 77 ILE A C 1
ATOM 560 O O . ILE A 1 81 ? 45.213 -3.323 20.275 1.00 11.02 77 ILE A O 1
ATOM 565 N N . LEU A 1 82 ? 44.580 -3.211 22.471 1.00 10.53 78 LEU A N 1
ATOM 566 C CA . LEU A 1 82 ? 45.359 -1.977 22.634 1.00 10.68 78 LEU A CA 1
ATOM 567 C C . LEU A 1 82 ? 46.870 -2.203 22.454 1.00 10.68 78 LEU A C 1
ATOM 568 O O . LEU A 1 82 ? 47.576 -1.577 21.592 1.00 10.76 78 LEU A O 1
ATOM 573 N N . SER A 1 83 ? 47.430 -3.045 23.330 1.00 11.36 79 SER A N 1
ATOM 574 C CA . SER A 1 83 ? 48.893 -3.260 23.446 1.00 12.29 79 SER A CA 1
ATOM 575 C C . SER A 1 83 ? 49.379 -4.592 22.897 1.00 12.90 79 SER A C 1
ATOM 576 O O . SER A 1 83 ? 50.528 -5.022 23.167 1.00 14.17 79 SER A O 1
ATOM 579 N N . ALA A 1 84 ? 48.515 -5.254 22.123 1.00 12.53 80 ALA A N 1
ATOM 580 C CA . ALA A 1 84 ? 48.760 -6.494 21.437 1.00 12.36 80 ALA A CA 1
ATOM 581 C C . ALA A 1 84 ? 47.889 -6.562 20.193 1.00 12.65 80 ALA A C 1
ATOM 582 O O . ALA A 1 84 ? 46.685 -6.152 20.346 1.00 13.01 80 ALA A O 1
ATOM 584 N N . SER A 1 85 ? 48.329 -7.113 19.058 1.00 10.67 81 SER A N 1
ATOM 585 C CA . SER A 1 85 ? 47.392 -7.631 18.053 1.00 11.48 81 SER A CA 1
ATOM 586 C C . SER A 1 85 ? 46.786 -8.978 18.520 1.00 11.99 81 SER A C 1
ATOM 587 O O . SER A 1 85 ? 47.480 -9.714 19.312 1.00 12.06 81 SER A O 1
ATOM 590 N N . ASN A 1 86 ? 45.528 -9.346 18.182 1.00 9.80 82 ASN A N 1
ATOM 591 C CA . ASN A 1 86 ? 45.011 -10.672 18.500 1.00 9.35 82 ASN A CA 1
ATOM 592 C C . ASN A 1 86 ? 44.230 -11.238 17.334 1.00 10.10 82 ASN A C 1
ATOM 593 O O . ASN A 1 86 ? 43.602 -10.476 16.566 1.00 10.29 82 ASN A O 1
ATOM 598 N N . ALA A 1 87 ? 44.256 -12.577 17.169 1.00 9.52 83 ALA A N 1
ATOM 599 C CA . ALA A 1 87 ? 43.717 -13.209 15.963 1.00 11.29 83 ALA A CA 1
ATOM 600 C C . ALA A 1 87 ? 42.179 -13.026 15.788 1.00 10.95 83 ALA A C 1
ATOM 601 O O . ALA A 1 87 ? 41.768 -12.656 14.673 1.00 11.71 83 ALA A O 1
ATOM 603 N N . PRO A 1 88 ? 41.349 -13.224 16.813 1.00 9.86 84 PRO A N 1
ATOM 604 C CA . PRO A 1 88 ? 39.919 -13.009 16.637 1.00 10.25 84 PRO A CA 1
ATOM 605 C C . PRO A 1 88 ? 39.538 -11.584 16.250 1.00 11.57 84 PRO A C 1
ATOM 606 O O . PRO A 1 88 ? 38.688 -11.423 15.324 1.00 11.18 84 PRO A O 1
ATOM 610 N N . ALA A 1 89 ? 40.168 -10.557 16.878 1.00 10.03 85 ALA A N 1
ATOM 611 C CA . ALA A 1 89 ? 39.818 -9.218 16.481 1.00 10.37 85 ALA A CA 1
ATOM 612 C C . ALA A 1 89 ? 40.200 -8.896 15.045 1.00 10.38 85 ALA A C 1
ATOM 613 O O . ALA A 1 89 ? 39.475 -8.198 14.338 1.00 10.50 85 ALA A O 1
ATOM 615 N N . VAL A 1 90 ? 41.386 -9.337 14.602 1.00 9.87 86 VAL A N 1
ATOM 616 C CA . VAL A 1 90 ? 41.807 -9.023 13.226 1.00 10.20 86 VAL A CA 1
ATOM 617 C C . VAL A 1 90 ? 40.896 -9.778 12.234 1.00 10.37 86 VAL A C 1
ATOM 618 O O . VAL A 1 90 ? 40.486 -9.185 11.194 1.00 11.02 86 VAL A O 1
ATOM 622 N N . ALA A 1 91 ? 40.563 -11.031 12.511 1.00 10.31 87 ALA A N 1
ATOM 623 C CA . ALA A 1 91 ? 39.636 -11.782 11.607 1.00 11.37 87 ALA A CA 1
ATOM 624 C C . ALA A 1 91 ? 38.284 -11.058 11.524 1.00 12.18 87 ALA A C 1
ATOM 625 O O . ALA A 1 91 ? 37.671 -10.978 10.426 1.00 12.30 87 ALA A O 1
ATOM 627 N N . LEU A 1 92 ? 37.764 -10.595 12.674 1.00 10.61 88 LEU A N 1
ATOM 628 C CA . LEU A 1 92 ? 36.483 -9.868 12.659 1.00 10.10 88 LEU A CA 1
ATOM 629 C C . LEU A 1 92 ? 36.574 -8.586 11.858 1.00 10.55 88 LEU A C 1
ATOM 630 O O . LEU A 1 92 ? 35.629 -8.293 11.079 1.00 11.33 88 LEU A O 1
ATOM 635 N N . ALA A 1 93 ? 37.648 -7.797 12.032 1.00 10.41 89 ALA A N 1
ATOM 636 C CA . ALA A 1 93 ? 37.813 -6.575 11.247 1.00 10.33 89 ALA A CA 1
ATOM 637 C C . ALA A 1 93 ? 37.845 -6.852 9.742 1.00 12.69 89 ALA A C 1
ATOM 638 O O . ALA A 1 93 ? 37.194 -6.089 8.972 1.00 11.78 89 ALA A O 1
ATOM 640 N N . GLU A 1 94 ? 38.558 -7.925 9.331 1.00 11.29 90 GLU A N 1
ATOM 641 C CA . GLU A 1 94 ? 38.604 -8.224 7.865 1.00 11.81 90 GLU A CA 1
ATOM 642 C C . GLU A 1 94 ? 37.213 -8.666 7.403 1.00 11.48 90 GLU A C 1
ATOM 643 O O . GLU A 1 94 ? 36.857 -8.245 6.236 1.00 13.33 90 GLU A O 1
ATOM 649 N N . ARG A 1 95 ? 36.406 -9.411 8.191 1.00 11.50 91 ARG A N 1
ATOM 650 C CA . ARG A 1 95 ? 35.077 -9.821 7.734 1.00 12.50 91 ARG A CA 1
ATOM 651 C C . ARG A 1 95 ? 34.140 -8.595 7.592 1.00 13.47 91 ARG A C 1
ATOM 652 O O . ARG A 1 95 ? 33.345 -8.458 6.616 1.00 13.08 91 ARG A O 1
ATOM 660 N N . LEU A 1 96 ? 34.262 -7.653 8.559 1.00 11.73 92 LEU A N 1
ATOM 661 C CA . LEU A 1 96 ? 33.412 -6.423 8.492 1.00 11.15 92 LEU A CA 1
ATOM 662 C C . LEU A 1 96 ? 33.768 -5.563 7.285 1.00 13.12 92 LEU A C 1
ATOM 663 O O . LEU A 1 96 ? 32.861 -5.084 6.561 1.00 13.06 92 LEU A O 1
ATOM 668 N N . THR A 1 97 ? 35.050 -5.341 7.013 1.00 13.24 93 THR A N 1
ATOM 669 C CA . THR A 1 97 ? 35.431 -4.575 5.825 1.00 13.11 93 THR A CA 1
ATOM 670 C C . THR A 1 97 ? 35.043 -5.260 4.507 1.00 14.53 93 THR A C 1
ATOM 671 O O . THR A 1 97 ? 34.629 -4.509 3.552 1.00 17.46 93 THR A O 1
ATOM 675 N N . ALA A 1 98 ? 35.101 -6.579 4.504 1.00 12.95 94 ALA A N 1
ATOM 676 C CA . ALA A 1 98 ? 34.686 -7.284 3.272 1.00 14.01 94 ALA A CA 1
ATOM 677 C C . ALA A 1 98 ? 33.192 -7.080 2.982 1.00 18.18 94 ALA A C 1
ATOM 678 O O . ALA A 1 98 ? 32.756 -7.205 1.795 1.00 19.09 94 ALA A O 1
ATOM 680 N N . SER A 1 99 ? 32.398 -6.873 4.029 1.00 14.72 95 SER A N 1
ATOM 681 C CA . SER A 1 99 ? 30.949 -6.637 3.894 1.00 16.82 95 SER A CA 1
ATOM 682 C C . SER A 1 99 ? 30.589 -5.251 3.445 1.00 15.46 95 SER A C 1
ATOM 683 O O . SER A 1 99 ? 29.367 -5.045 3.246 1.00 17.42 95 SER A O 1
ATOM 686 N N . PHE A 1 100 ? 31.509 -4.314 3.390 1.00 15.01 96 PHE A N 1
ATOM 687 C CA . PHE A 1 100 ? 31.254 -2.899 3.130 1.00 17.04 96 PHE A CA 1
ATOM 688 C C . PHE A 1 100 ? 31.867 -2.451 1.786 1.00 22.14 96 PHE A C 1
ATOM 689 O O . PHE A 1 100 ? 32.984 -2.870 1.457 1.00 22.04 96 PHE A O 1
ATOM 697 N N . PRO A 1 101 ? 31.123 -1.670 1.000 1.00 24.16 97 PRO A N 1
ATOM 698 C CA . PRO A 1 101 ? 31.707 -1.349 -0.315 1.00 28.99 97 PRO A CA 1
ATOM 699 C C . PRO A 1 101 ? 33.154 -0.839 -0.285 1.00 30.68 97 PRO A C 1
ATOM 700 O O . PRO A 1 101 ? 33.622 -0.204 0.696 1.00 32.70 97 PRO A O 1
ATOM 704 N N . ARG A 1 103 ? 36.825 -1.909 -0.747 1.00 52.40 99 ARG A N 1
ATOM 705 C CA . ARG A 1 103 ? 38.120 -2.580 -0.704 1.00 55.65 99 ARG A CA 1
ATOM 706 C C . ARG A 1 103 ? 39.261 -1.553 -0.665 1.00 56.01 99 ARG A C 1
ATOM 707 O O . ARG A 1 103 ? 39.272 -0.593 -1.442 1.00 66.92 99 ARG A O 1
ATOM 709 N N . GLY A 1 104 ? 40.180 -1.727 0.290 1.00 51.80 100 GLY A N 1
ATOM 710 C CA . GLY A 1 104 ? 41.397 -0.900 0.436 1.00 45.07 100 GLY A CA 1
ATOM 711 C C . GLY A 1 104 ? 41.279 0.427 1.162 1.00 43.94 100 GLY A C 1
ATOM 712 O O . GLY A 1 104 ? 42.236 0.898 1.783 1.00 50.72 100 GLY A O 1
ATOM 713 N N . THR A 1 105 ? 40.102 1.035 1.111 1.00 29.68 101 THR A N 1
ATOM 714 C CA . THR A 1 105 ? 39.953 2.369 1.553 1.00 24.83 101 THR A CA 1
ATOM 715 C C . THR A 1 105 ? 39.620 2.478 3.094 1.00 18.97 101 THR A C 1
ATOM 716 O O . THR A 1 105 ? 39.873 3.524 3.671 1.00 21.17 101 THR A O 1
ATOM 720 N N . HIS A 1 106 ? 39.059 1.387 3.676 1.00 20.57 102 HIS A N 1
ATOM 721 C CA . HIS A 1 106 ? 38.436 1.493 5.073 1.00 16.60 102 HIS A CA 1
ATOM 722 C C . HIS A 1 106 ? 39.164 0.539 6.077 1.00 16.34 102 HIS A C 1
ATOM 723 O O . HIS A 1 106 ? 39.633 -0.562 5.738 1.00 17.56 102 HIS A O 1
ATOM 730 N N . LYS A 1 107 ? 39.151 0.945 7.356 1.00 12.52 103 LYS A N 1
ATOM 731 C CA . LYS A 1 107 ? 39.642 0.182 8.485 1.00 12.11 103 LYS A CA 1
ATOM 732 C C . LYS A 1 107 ? 38.555 0.216 9.591 1.00 11.83 103 LYS A C 1
ATOM 733 O O . LYS A 1 107 ? 37.491 0.832 9.437 1.00 11.60 103 LYS A O 1
ATOM 739 N N . VAL A 1 108 ? 38.825 -0.514 10.668 1.00 10.46 104 VAL A N 1
ATOM 740 C CA . VAL A 1 108 ? 37.892 -0.677 11.792 1.00 10.61 104 VAL A CA 1
ATOM 741 C C . VAL A 1 108 ? 38.470 -0.186 13.122 1.00 9.97 104 VAL A C 1
ATOM 742 O O . VAL A 1 108 ? 39.668 -0.326 13.381 1.00 10.53 104 VAL A O 1
ATOM 746 N N . TRP A 1 109 ? 37.564 0.382 13.975 1.00 9.05 105 TRP A N 1
ATOM 747 C CA . TRP A 1 109 ? 37.733 0.643 15.369 1.00 9.34 105 TRP A CA 1
ATOM 748 C C . TRP A 1 109 ? 36.691 -0.197 16.156 1.00 8.81 105 TRP A C 1
ATOM 749 O O . TRP A 1 109 ? 35.542 -0.285 15.744 1.00 10.01 105 TRP A O 1
ATOM 760 N N . PHE A 1 110 ? 37.159 -0.855 17.284 1.00 8.44 106 PHE A N 1
ATOM 761 C CA . PHE A 1 110 ? 36.286 -1.672 18.133 1.00 9.09 106 PHE A CA 1
ATOM 762 C C . PHE A 1 110 ? 35.953 -0.987 19.445 1.00 8.49 106 PHE A C 1
ATOM 763 O O . PHE A 1 110 ? 36.825 -0.450 20.108 1.00 9.09 106 PHE A O 1
ATOM 771 N N . GLY A 1 111 ? 34.665 -1.123 19.822 1.00 8.23 107 GLY A N 1
ATOM 772 C CA . GLY A 1 111 ? 34.273 -0.657 21.160 1.00 8.60 107 GLY A CA 1
ATOM 773 C C . GLY A 1 111 ? 33.387 -1.613 21.912 1.00 8.46 107 GLY A C 1
ATOM 774 O O . GLY A 1 111 ? 33.175 -2.765 21.462 1.00 8.32 107 GLY A O 1
ATOM 775 N N . HIS A 1 112 ? 32.817 -1.156 23.069 1.00 9.14 108 HIS A N 1
ATOM 776 C CA . HIS A 1 112 ? 31.909 -1.937 23.821 1.00 9.11 108 HIS A CA 1
ATOM 777 C C . HIS A 1 112 ? 30.440 -1.707 23.516 1.00 9.21 108 HIS A C 1
ATOM 778 O O . HIS A 1 112 ? 29.622 -2.576 23.859 1.00 9.39 108 HIS A O 1
ATOM 785 N N . SER A 1 113 ? 30.091 -0.542 22.997 1.00 9.36 109 SER A N 1
ATOM 786 C CA . SER A 1 113 ? 28.698 -0.055 22.890 1.00 10.19 109 SER A CA 1
ATOM 787 C C . SER A 1 113 ? 28.472 0.895 21.683 1.00 9.83 109 SER A C 1
ATOM 788 O O . SER A 1 113 ? 29.433 1.452 21.143 1.00 10.06 109 SER A O 1
ATOM 791 N N . GLY A 1 114 ? 27.189 1.094 21.339 1.00 10.97 110 GLY A N 1
ATOM 792 C CA . GLY A 1 114 ? 26.874 2.119 20.290 1.00 10.49 110 GLY A CA 1
ATOM 793 C C . GLY A 1 114 ? 27.275 3.505 20.738 1.00 9.84 110 GLY A C 1
ATOM 794 O O . GLY A 1 114 ? 27.816 4.314 19.953 1.00 10.56 110 GLY A O 1
ATOM 795 N N . SER A 1 115 ? 27.156 3.816 22.062 1.00 9.63 111 SER A N 1
ATOM 796 C CA . SER A 1 115 ? 27.563 5.076 22.600 1.00 9.63 111 SER A CA 1
ATOM 797 C C . SER A 1 115 ? 29.036 5.351 22.340 1.00 10.85 111 SER A C 1
ATOM 798 O O . SER A 1 115 ? 29.451 6.444 21.887 1.00 11.10 111 SER A O 1
ATOM 801 N N . ASP A 1 116 ? 29.926 4.402 22.709 1.00 10.18 112 ASP A N 1
ATOM 802 C CA . ASP A 1 116 ? 31.376 4.623 22.585 1.00 11.17 112 ASP A CA 1
ATOM 803 C C . ASP A 1 116 ? 31.788 4.683 21.049 1.00 8.98 112 ASP A C 1
ATOM 804 O O . ASP A 1 116 ? 32.729 5.473 20.781 1.00 10.56 112 ASP A O 1
ATOM 809 N N . ALA A 1 117 ? 31.109 3.933 20.203 1.00 9.70 113 ALA A N 1
ATOM 810 C CA . ALA A 1 117 ? 31.404 3.937 18.755 1.00 9.65 113 ALA A CA 1
ATOM 811 C C . ALA A 1 117 ? 31.051 5.302 18.133 1.00 10.07 113 ALA A C 1
ATOM 812 O O . ALA A 1 117 ? 31.894 5.871 17.412 1.00 10.91 113 ALA A O 1
ATOM 814 N N . ASN A 1 118 ? 29.837 5.826 18.437 1.00 10.56 114 ASN A N 1
ATOM 815 C CA . ASN A 1 118 ? 29.477 7.126 17.833 1.00 10.32 114 ASN A CA 1
ATOM 816 C C . ASN A 1 118 ? 30.423 8.210 18.343 1.00 12.40 114 ASN A C 1
ATOM 817 O O . ASN A 1 118 ? 30.837 9.123 17.629 1.00 10.94 114 ASN A O 1
ATOM 822 N N . GLU A 1 119 ? 30.748 8.166 19.653 1.00 10.72 115 GLU A N 1
ATOM 823 C CA . GLU A 1 119 ? 31.650 9.146 20.249 1.00 12.09 115 GLU A CA 1
ATOM 824 C C . GLU A 1 119 ? 33.011 9.076 19.503 1.00 11.51 115 GLU A C 1
ATOM 825 O O . GLU A 1 119 ? 33.588 10.123 19.204 1.00 13.78 115 GLU A O 1
ATOM 831 N N . ALA A 1 120 ? 33.577 7.872 19.327 1.00 10.98 116 ALA A N 1
ATOM 832 C CA . ALA A 1 120 ? 34.883 7.755 18.681 1.00 11.14 116 ALA A CA 1
ATOM 833 C C . ALA A 1 120 ? 34.828 8.250 17.212 1.00 11.89 116 ALA A C 1
ATOM 834 O O . ALA A 1 120 ? 35.797 8.940 16.818 1.00 12.86 116 ALA A O 1
ATOM 836 N N . ALA A 1 121 ? 33.763 7.973 16.499 1.00 12.11 117 ALA A N 1
ATOM 837 C CA . ALA A 1 121 ? 33.627 8.482 15.079 1.00 13.17 117 ALA A CA 1
ATOM 838 C C . ALA A 1 121 ? 33.686 10.026 15.059 1.00 14.52 117 ALA A C 1
ATOM 839 O O . ALA A 1 121 ? 34.478 10.626 14.297 1.00 14.45 117 ALA A O 1
ATOM 841 N N . TYR A 1 122 ? 32.898 10.685 15.938 1.00 13.21 118 TYR A N 1
ATOM 842 C CA . TYR A 1 122 ? 32.948 12.166 16.018 1.00 15.13 118 TYR A CA 1
ATOM 843 C C . TYR A 1 122 ? 34.326 12.706 16.385 1.00 15.00 118 TYR A C 1
ATOM 844 O O . TYR A 1 122 ? 34.846 13.660 15.712 1.00 15.59 118 TYR A O 1
ATOM 853 N N . ARG A 1 123 ? 34.977 12.237 17.443 1.00 13.16 119 ARG A N 1
ATOM 854 C CA . ARG A 1 123 ? 36.296 12.706 17.836 1.00 14.95 119 ARG A CA 1
ATOM 855 C C . ARG A 1 123 ? 37.288 12.505 16.690 1.00 15.15 119 ARG A C 1
ATOM 856 O O . ARG A 1 123 ? 38.167 13.325 16.504 1.00 16.46 119 ARG A O 1
ATOM 864 N N . ALA A 1 124 ? 37.236 11.372 16.017 1.00 15.00 120 ALA A N 1
ATOM 865 C CA . ALA A 1 124 ? 38.232 11.066 14.942 1.00 14.60 120 ALA A CA 1
ATOM 866 C C . ALA A 1 124 ? 38.086 12.024 13.772 1.00 18.16 120 ALA A C 1
ATOM 867 O O . ALA A 1 124 ? 39.180 12.588 13.369 1.00 18.30 120 ALA A O 1
ATOM 869 N N . ILE A 1 125 ? 36.840 12.311 13.364 1.00 16.06 121 ILE A N 1
ATOM 870 C CA . ILE A 1 125 ? 36.687 13.241 12.214 1.00 20.04 121 ILE A CA 1
ATOM 871 C C . ILE A 1 125 ? 37.166 14.624 12.629 1.00 25.22 121 ILE A C 1
ATOM 872 O O . ILE A 1 125 ? 37.991 15.317 11.900 1.00 23.71 121 ILE A O 1
ATOM 877 N N . THR A 1 126 ? 36.773 15.065 13.809 1.00 23.96 122 THR A N 1
ATOM 878 C CA . THR A 1 126 ? 37.197 16.414 14.191 1.00 27.99 122 THR A CA 1
ATOM 879 C C . THR A 1 126 ? 38.738 16.532 14.336 1.00 30.70 122 THR A C 1
ATOM 880 O O . THR A 1 126 ? 39.365 17.545 13.931 1.00 36.04 122 THR A O 1
ATOM 884 N N . ARG A 1 127 ? 39.417 15.490 14.807 1.00 24.38 123 ARG A N 1
ATOM 885 C CA . ARG A 1 127 ? 40.853 15.439 14.896 1.00 25.13 123 ARG A CA 1
ATOM 886 C C . ARG A 1 127 ? 41.489 15.470 13.458 1.00 29.74 123 ARG A C 1
ATOM 887 O O . ARG A 1 127 ? 42.496 16.199 13.229 1.00 38.19 123 ARG A O 1
ATOM 895 N N . ALA A 1 128 ? 40.924 14.723 12.533 1.00 24.77 124 ALA A N 1
ATOM 896 C CA . ALA A 1 128 ? 41.550 14.544 11.191 1.00 28.70 124 ALA A CA 1
ATOM 897 C C . ALA A 1 128 ? 41.273 15.664 10.189 1.00 37.13 124 ALA A C 1
ATOM 898 O O . ALA A 1 128 ? 42.031 15.826 9.217 1.00 33.10 124 ALA A O 1
ATOM 900 N N . THR A 1 129 ? 40.109 16.291 10.306 1.00 35.16 125 THR A N 1
ATOM 901 C CA . THR A 1 129 ? 39.734 17.374 9.388 1.00 34.43 125 THR A CA 1
ATOM 902 C C . THR A 1 129 ? 40.027 18.763 9.996 1.00 35.63 125 THR A C 1
ATOM 903 O O . THR A 1 129 ? 40.103 19.690 9.221 1.00 46.09 125 THR A O 1
ATOM 907 N N . GLY A 1 130 ? 40.175 18.964 11.307 1.00 31.58 126 GLY A N 1
ATOM 908 C CA . GLY A 1 130 ? 40.113 20.288 11.981 1.00 33.96 126 GLY A CA 1
ATOM 909 C C . GLY A 1 130 ? 38.722 20.898 12.214 1.00 30.67 126 GLY A C 1
ATOM 910 O O . GLY A 1 130 ? 38.525 21.830 13.013 1.00 39.42 126 GLY A O 1
ATOM 911 N N . ARG A 1 131 ? 37.730 20.321 11.595 1.00 26.13 127 ARG A N 1
ATOM 912 C CA . ARG A 1 131 ? 36.301 20.843 11.715 1.00 27.11 127 ARG A CA 1
ATOM 913 C C . ARG A 1 131 ? 35.614 20.444 13.045 1.00 26.26 127 ARG A C 1
ATOM 914 O O . ARG A 1 131 ? 35.801 19.317 13.481 1.00 24.93 127 ARG A O 1
ATOM 922 N N . THR A 1 132 ? 34.779 21.305 13.651 1.00 25.32 128 THR A N 1
ATOM 923 C CA . THR A 1 132 ? 34.141 21.024 14.913 1.00 26.57 128 THR A CA 1
ATOM 924 C C . THR A 1 132 ? 32.565 20.910 14.875 1.00 22.37 128 THR A C 1
ATOM 925 O O . THR A 1 132 ? 31.955 20.399 15.786 1.00 29.64 128 THR A O 1
ATOM 929 N N . GLY A 1 133 ? 31.937 21.357 13.779 1.00 19.20 129 GLY A N 1
ATOM 930 C CA . GLY A 1 133 ? 30.466 21.351 13.744 1.00 17.92 129 GLY A CA 1
ATOM 931 C C . GLY A 1 133 ? 29.882 19.989 13.317 1.00 16.48 129 GLY A C 1
ATOM 932 O O . GLY A 1 133 ? 30.613 19.165 12.693 1.00 18.71 129 GLY A O 1
ATOM 933 N N . VAL A 1 134 ? 28.582 19.782 13.558 1.00 17.60 130 VAL A N 1
ATOM 934 C CA . VAL A 1 134 ? 27.952 18.481 13.312 1.00 17.05 130 VAL A CA 1
ATOM 935 C C . VAL A 1 134 ? 26.460 18.619 13.050 1.00 16.95 130 VAL A C 1
ATOM 936 O O . VAL A 1 134 ? 25.820 19.464 13.732 1.00 16.67 130 VAL A O 1
ATOM 940 N N . ILE A 1 135 ? 25.906 17.828 12.186 1.00 14.58 131 ILE A N 1
ATOM 941 C CA . ILE A 1 135 ? 24.462 17.769 11.893 1.00 14.64 131 ILE A CA 1
ATOM 942 C C . ILE A 1 135 ? 23.859 16.469 12.458 1.00 12.67 131 ILE A C 1
ATOM 943 O O . ILE A 1 135 ? 24.526 15.414 12.357 1.00 14.39 131 ILE A O 1
ATOM 948 N N . ALA A 1 136 ? 22.723 16.558 13.124 1.00 12.22 132 ALA A N 1
ATOM 949 C CA . ALA A 1 136 ? 21.957 15.383 13.560 1.00 11.51 132 ALA A CA 1
ATOM 950 C C . ALA A 1 136 ? 20.464 15.734 13.603 1.00 13.14 132 ALA A C 1
ATOM 951 O O . ALA A 1 136 ? 20.088 16.888 13.245 1.00 12.67 132 ALA A O 1
ATOM 953 N N . PHE A 1 137 ? 19.592 14.829 14.045 1.00 11.31 133 PHE A N 1
ATOM 954 C CA . PHE A 1 137 ? 18.136 14.961 14.009 1.00 11.30 133 PHE A CA 1
ATOM 955 C C . PHE A 1 137 ? 17.512 15.022 15.391 1.00 12.09 133 PHE A C 1
ATOM 956 O O . PHE A 1 137 ? 17.868 14.273 16.315 1.00 12.42 133 PHE A O 1
ATOM 964 N N . ILE A 1 138 ? 16.449 15.857 15.507 1.00 10.72 134 ILE A N 1
ATOM 965 C CA . ILE A 1 138 ? 15.567 15.715 16.665 1.00 11.26 134 ILE A CA 1
ATOM 966 C C . ILE A 1 138 ? 15.010 14.260 16.695 1.00 11.58 134 ILE A C 1
ATOM 967 O O . ILE A 1 138 ? 14.645 13.698 15.622 1.00 13.29 134 ILE A O 1
ATOM 972 N N . GLY A 1 139 ? 14.890 13.639 17.858 1.00 11.92 135 GLY A N 1
ATOM 973 C CA . GLY A 1 139 ? 14.499 12.267 18.085 1.00 11.13 135 GLY A CA 1
ATOM 974 C C . GLY A 1 139 ? 15.637 11.278 17.939 1.00 12.24 135 GLY A C 1
ATOM 975 O O . GLY A 1 139 ? 15.400 10.080 18.205 1.00 12.60 135 GLY A O 1
ATOM 976 N N . ALA A 1 140 ? 16.813 11.724 17.469 1.00 11.33 136 ALA A N 1
ATOM 977 C CA . ALA A 1 140 ? 17.928 10.762 17.185 1.00 11.64 136 ALA A CA 1
ATOM 978 C C . ALA A 1 140 ? 18.528 10.330 18.497 1.00 11.44 136 ALA A C 1
ATOM 979 O O . ALA A 1 140 ? 18.811 11.084 19.419 1.00 13.25 136 ALA A O 1
ATOM 981 N N . TYR A 1 141 ? 18.827 9.030 18.548 1.00 11.17 137 TYR A N 1
ATOM 982 C CA . TYR A 1 141 ? 19.426 8.406 19.787 1.00 10.95 137 TYR A CA 1
ATOM 983 C C . TYR A 1 141 ? 20.806 7.833 19.350 1.00 11.12 137 TYR A C 1
ATOM 984 O O . TYR A 1 141 ? 20.870 6.740 18.717 1.00 11.75 137 TYR A O 1
ATOM 993 N N . HIS A 1 142 ? 21.880 8.536 19.669 1.00 10.22 138 HIS A N 1
ATOM 994 C CA . HIS A 1 142 ? 23.232 8.042 19.347 1.00 11.77 138 HIS A CA 1
ATOM 995 C C . HIS A 1 142 ? 23.998 7.536 20.554 1.00 11.25 138 HIS A C 1
ATOM 996 O O . HIS A 1 142 ? 25.088 6.905 20.383 1.00 11.42 138 HIS A O 1
ATOM 1003 N N . GLY A 1 143 ? 23.488 7.752 21.786 1.00 10.93 139 GLY A N 1
ATOM 1004 C CA . GLY A 1 143 ? 24.078 7.113 22.955 1.00 10.13 139 GLY A CA 1
ATOM 1005 C C . GLY A 1 143 ? 23.741 7.845 24.212 1.00 11.21 139 GLY A C 1
ATOM 1006 O O . GLY A 1 143 ? 22.974 8.865 24.190 1.00 11.01 139 GLY A O 1
ATOM 1007 N N . CYS A 1 144 ? 24.258 7.350 25.328 1.00 9.98 140 CYS A N 1
ATOM 1008 C CA . CYS A 1 144 ? 23.976 7.864 26.682 1.00 10.88 140 CYS A CA 1
ATOM 1009 C C . CYS A 1 144 ? 25.291 8.057 27.473 1.00 11.69 140 CYS A C 1
ATOM 1010 O O . CYS A 1 144 ? 25.319 7.800 28.703 1.00 12.63 140 CYS A O 1
ATOM 1013 N N . THR A 1 145 ? 26.317 8.628 26.811 1.00 11.51 141 THR A N 1
ATOM 1014 C CA . THR A 1 145 ? 27.570 9.114 27.402 1.00 12.26 141 THR A CA 1
ATOM 1015 C C . THR A 1 145 ? 27.728 10.583 27.044 1.00 12.58 141 THR A C 1
ATOM 1016 O O . THR A 1 145 ? 27.130 11.051 26.055 1.00 13.05 141 THR A O 1
ATOM 1020 N N . VAL A 1 146 ? 28.541 11.346 27.784 1.00 12.11 142 VAL A N 1
ATOM 1021 C CA . VAL A 1 146 ? 28.641 12.769 27.484 1.00 11.74 142 VAL A CA 1
ATOM 1022 C C . VAL A 1 146 ? 29.006 13.026 26.022 1.00 12.13 142 VAL A C 1
ATOM 1023 O O . VAL A 1 146 ? 28.436 13.914 25.345 1.00 13.35 142 VAL A O 1
ATOM 1027 N N . GLY A 1 147 ? 29.938 12.197 25.497 1.00 11.62 143 GLY A N 1
ATOM 1028 C CA . GLY A 1 147 ? 30.351 12.399 24.118 1.00 12.86 143 GLY A CA 1
ATOM 1029 C C . GLY A 1 147 ? 29.434 12.038 23.017 1.00 15.43 143 GLY A C 1
ATOM 1030 O O . GLY A 1 147 ? 29.629 12.543 21.910 1.00 20.46 143 GLY A O 1
ATOM 1031 N N . SER A 1 148 ? 28.486 11.157 23.253 1.00 11.86 144 SER A N 1
ATOM 1032 C CA . SER A 1 148 ? 27.499 10.727 22.322 1.00 12.52 144 SER A CA 1
ATOM 1033 C C . SER A 1 148 ? 26.159 11.469 22.481 1.00 12.00 144 SER A C 1
ATOM 1034 O O . SER A 1 148 ? 25.400 11.603 21.511 1.00 11.66 144 SER A O 1
ATOM 1037 N N . MET A 1 149 ? 25.853 11.871 23.721 1.00 10.60 145 MET A N 1
ATOM 1038 C CA . MET A 1 149 ? 24.674 12.754 23.937 1.00 12.36 145 MET A CA 1
ATOM 1039 C C . MET A 1 149 ? 24.828 14.134 23.339 1.00 13.47 145 MET A C 1
ATOM 1040 O O . MET A 1 149 ? 23.786 14.766 23.027 1.00 13.31 145 MET A O 1
ATOM 1045 N N . ALA A 1 150 ? 26.075 14.563 23.072 1.00 12.89 146 ALA A N 1
ATOM 1046 C CA . ALA A 1 150 ? 26.325 15.905 22.529 1.00 12.60 146 ALA A CA 1
ATOM 1047 C C . ALA A 1 150 ? 25.760 16.169 21.175 1.00 13.84 146 ALA A C 1
ATOM 1048 O O . ALA A 1 150 ? 25.587 17.321 20.794 1.00 13.75 146 ALA A O 1
ATOM 1050 N N . PHE A 1 151 ? 25.450 15.131 20.373 1.00 12.52 147 PHE A N 1
ATOM 1051 C CA . PHE A 1 151 ? 24.825 15.269 19.065 1.00 11.50 147 PHE A CA 1
ATOM 1052 C C . PHE A 1 151 ? 23.640 14.360 18.919 1.00 11.14 147 PHE A C 1
ATOM 1053 O O . PHE A 1 151 ? 23.187 14.074 17.839 1.00 12.86 147 PHE A O 1
ATOM 1061 N N . SER A 1 152 ? 23.046 13.970 20.048 1.00 12.07 148 SER A N 1
ATOM 1062 C CA . SER A 1 152 ? 21.738 13.274 20.024 1.00 12.23 148 SER A CA 1
ATOM 1063 C C . SER A 1 152 ? 20.580 14.283 20.119 1.00 12.43 148 SER A C 1
ATOM 1064 O O . SER A 1 152 ? 20.780 15.460 20.464 1.00 14.24 148 SER A O 1
ATOM 1067 N N . GLY A 1 153 ? 19.390 13.780 19.831 1.00 11.69 149 GLY A N 1
ATOM 1068 C CA . GLY A 1 153 ? 18.160 14.679 19.778 1.00 12.44 149 GLY A CA 1
ATOM 1069 C C . GLY A 1 153 ? 16.941 14.153 20.492 1.00 13.18 149 GLY A C 1
ATOM 1070 O O . GLY A 1 153 ? 15.823 14.718 20.375 1.00 12.69 149 GLY A O 1
ATOM 1071 N N . HIS A 1 154 ? 17.018 12.965 21.138 1.00 11.78 150 HIS A N 1
ATOM 1072 C CA . HIS A 1 154 ? 15.900 12.361 21.817 1.00 12.42 150 HIS A CA 1
ATOM 1073 C C . HIS A 1 154 ? 15.650 12.880 23.241 1.00 12.80 150 HIS A C 1
ATOM 1074 O O . HIS A 1 154 ? 16.517 13.580 23.831 1.00 11.97 150 HIS A O 1
ATOM 1081 N N . SER A 1 155 ? 14.490 12.619 23.827 1.00 14.32 151 SER A N 1
ATOM 1082 C CA . SER A 1 155 ? 14.282 13.068 25.197 1.00 15.54 151 SER A CA 1
ATOM 1083 C C . SER A 1 155 ? 15.250 12.572 26.253 1.00 14.48 151 SER A C 1
ATOM 1084 O O . SER A 1 155 ? 15.528 13.298 27.236 1.00 14.43 151 SER A O 1
ATOM 1087 N N . VAL A 1 156 ? 15.825 11.357 26.091 1.00 13.84 152 VAL A N 1
ATOM 1088 C CA . VAL A 1 156 ? 16.810 10.872 27.067 1.00 14.13 152 VAL A CA 1
ATOM 1089 C C . VAL A 1 156 ? 17.969 11.895 27.180 1.00 14.75 152 VAL A C 1
ATOM 1090 O O . VAL A 1 156 ? 18.582 12.084 28.298 1.00 14.77 152 VAL A O 1
ATOM 1094 N N . GLN A 1 157 ? 18.377 12.552 26.060 1.00 11.97 153 GLN A N 1
ATOM 1095 C CA . GLN A 1 157 ? 19.511 13.464 26.016 1.00 12.44 153 GLN A CA 1
ATOM 1096 C C . GLN A 1 157 ? 19.096 14.965 26.077 1.00 13.48 153 GLN A C 1
ATOM 1097 O O . GLN A 1 157 ? 19.988 15.801 25.900 1.00 14.72 153 GLN A O 1
ATOM 1103 N N . ALA A 1 158 ? 17.838 15.287 26.356 1.00 14.53 154 ALA A N 1
ATOM 1104 C CA . ALA A 1 158 ? 17.384 16.677 26.250 1.00 13.35 154 ALA A CA 1
ATOM 1105 C C . ALA A 1 158 ? 18.139 17.606 27.182 1.00 15.70 154 ALA A C 1
ATOM 1106 O O . ALA A 1 158 ? 18.266 18.802 26.799 1.00 16.87 154 ALA A O 1
ATOM 1108 N N . ASP A 1 159 ? 18.531 17.222 28.385 1.00 14.15 155 ASP A N 1
ATOM 1109 C CA . ASP A 1 159 ? 19.204 18.105 29.309 1.00 13.73 155 ASP A CA 1
ATOM 1110 C C . ASP A 1 159 ? 20.746 18.038 29.194 1.00 16.11 155 ASP A C 1
ATOM 1111 O O . ASP A 1 159 ? 21.500 18.723 29.902 1.00 16.81 155 ASP A O 1
ATOM 1116 N N . ALA A 1 160 ? 21.276 17.219 28.294 1.00 14.02 156 ALA A N 1
ATOM 1117 C CA . ALA A 1 160 ? 22.755 17.095 28.116 1.00 14.41 156 ALA A CA 1
ATOM 1118 C C . ALA A 1 160 ? 23.375 18.299 27.453 1.00 14.94 156 ALA A C 1
ATOM 1119 O O . ALA A 1 160 ? 22.766 18.970 26.569 1.00 16.85 156 ALA A O 1
ATOM 1121 N N . ALA A 1 161 ? 24.681 18.512 27.725 1.00 15.00 157 ALA A N 1
ATOM 1122 C CA . ALA A 1 161 ? 25.419 19.564 27.037 1.00 16.15 157 ALA A CA 1
ATOM 1123 C C . ALA A 1 161 ? 25.600 19.207 25.572 1.00 17.23 157 ALA A C 1
ATOM 1124 O O . ALA A 1 161 ? 25.961 18.042 25.252 1.00 18.74 157 ALA A O 1
ATOM 1126 N N . LYS A 1 162 ? 25.301 20.096 24.662 1.00 17.84 158 LYS A N 1
ATOM 1127 C CA . LYS A 1 162 ? 25.384 19.854 23.284 1.00 15.78 158 LYS A CA 1
ATOM 1128 C C . LYS A 1 162 ? 26.669 20.401 22.624 1.00 17.87 158 LYS A C 1
ATOM 1129 O O . LYS A 1 162 ? 27.257 21.371 23.156 1.00 19.14 158 LYS A O 1
ATOM 1135 N N . ALA A 1 163 ? 27.115 19.757 21.537 1.00 17.24 159 ALA A N 1
ATOM 1136 C CA . ALA A 1 163 ? 28.373 20.196 20.868 1.00 19.00 159 ALA A CA 1
ATOM 1137 C C . ALA A 1 163 ? 28.237 21.652 20.409 1.00 25.77 159 ALA A C 1
ATOM 1138 O O . ALA A 1 163 ? 27.160 22.084 20.004 1.00 21.73 159 ALA A O 1
ATOM 1140 N N . ASP A 1 164 ? 29.323 22.441 20.449 1.00 30.73 160 ASP A N 1
ATOM 1141 C CA . ASP A 1 164 ? 29.439 23.639 19.576 1.00 32.26 160 ASP A CA 1
ATOM 1142 C C . ASP A 1 164 ? 29.308 23.285 18.059 1.00 25.73 160 ASP A C 1
ATOM 1143 O O . ASP A 1 164 ? 29.964 22.398 17.460 1.00 35.07 160 ASP A O 1
ATOM 1145 N N . GLY A 1 165 ? 28.462 23.984 17.397 1.00 19.93 161 GLY A N 1
ATOM 1146 C CA . GLY A 1 165 ? 28.169 23.901 16.021 1.00 20.93 161 GLY A CA 1
ATOM 1147 C C . GLY A 1 165 ? 27.195 22.779 15.725 1.00 20.04 161 GLY A C 1
ATOM 1148 O O . GLY A 1 165 ? 27.086 22.448 14.593 1.00 20.37 161 GLY A O 1
ATOM 1149 N N . LEU A 1 166 ? 26.466 22.266 16.741 1.00 19.20 162 LEU A N 1
ATOM 1150 C CA . LEU A 1 166 ? 25.388 21.305 16.438 1.00 17.82 162 LEU A CA 1
ATOM 1151 C C . LEU A 1 166 ? 24.225 22.011 15.722 1.00 18.39 162 LEU A C 1
ATOM 1152 O O . LEU A 1 166 ? 23.667 23.017 16.242 1.00 21.56 162 LEU A O 1
ATOM 1157 N N . ILE A 1 167 ? 23.832 21.454 14.596 1.00 17.06 163 ILE A N 1
ATOM 1158 C CA . ILE A 1 167 ? 22.654 21.791 13.828 1.00 16.94 163 ILE A CA 1
ATOM 1159 C C . ILE A 1 167 ? 21.673 20.610 13.978 1.00 17.42 163 ILE A C 1
ATOM 1160 O O . ILE A 1 167 ? 21.925 19.502 13.378 1.00 15.95 163 ILE A O 1
ATOM 1165 N N . LEU A 1 168 ? 20.525 20.798 14.672 1.00 16.06 164 LEU A N 1
ATOM 1166 C CA . LEU A 1 168 ? 19.553 19.767 14.834 1.00 14.69 164 LEU A CA 1
ATOM 1167 C C . LEU A 1 168 ? 18.360 19.981 13.908 1.00 15.15 164 LEU A C 1
ATOM 1168 O O . LEU A 1 168 ? 17.709 21.050 14.018 1.00 18.55 164 LEU A O 1
ATOM 1173 N N . LEU A 1 169 ? 18.009 19.024 13.079 1.00 13.38 165 LEU A N 1
ATOM 1174 C CA . LEU A 1 169 ? 16.944 19.094 12.078 1.00 13.35 165 LEU A CA 1
ATOM 1175 C C . LEU A 1 169 ? 15.736 18.219 12.449 1.00 13.38 165 LEU A C 1
ATOM 1176 O O . LEU A 1 169 ? 15.926 17.152 13.118 1.00 13.68 165 LEU A O 1
ATOM 1181 N N . PRO A 1 170 ? 14.490 18.520 12.013 1.00 12.29 166 PRO A N 1
ATOM 1182 C CA . PRO A 1 170 ? 13.362 17.598 12.157 1.00 12.54 166 PRO A CA 1
ATOM 1183 C C . PRO A 1 170 ? 13.575 16.345 11.300 1.00 12.79 166 PRO A C 1
ATOM 1184 O O . PRO A 1 170 ? 14.073 16.464 10.160 1.00 12.92 166 PRO A O 1
ATOM 1188 N N . TYR A 1 171 ? 13.320 15.143 11.810 1.00 12.95 167 TYR A N 1
ATOM 1189 C CA . TYR A 1 171 ? 13.358 13.921 10.991 1.00 11.95 167 TYR A CA 1
ATOM 1190 C C . TYR A 1 171 ? 12.052 13.745 10.235 1.00 15.14 167 TYR A C 1
ATOM 1191 O O . TYR A 1 171 ? 10.979 13.704 10.860 1.00 14.37 167 TYR A O 1
ATOM 1200 N N . PRO A 1 172 ? 12.100 13.671 8.910 1.00 14.35 168 PRO A N 1
ATOM 1201 C CA . PRO A 1 172 ? 10.868 13.651 8.131 1.00 13.47 168 PRO A CA 1
ATOM 1202 C C . PRO A 1 172 ? 10.042 12.391 8.329 1.00 12.78 168 PRO A C 1
ATOM 1203 O O . PRO A 1 172 ? 10.450 11.260 8.104 1.00 15.45 168 PRO A O 1
ATOM 1207 N N . ASP A 1 173 ? 8.847 12.604 8.889 1.00 13.57 169 ASP A N 1
ATOM 1208 C CA . ASP A 1 173 ? 7.954 11.478 9.245 1.00 13.82 169 ASP A CA 1
ATOM 1209 C C . ASP A 1 173 ? 6.745 11.438 8.348 1.00 14.99 169 ASP A C 1
ATOM 1210 O O . ASP A 1 173 ? 5.910 12.404 8.344 1.00 15.18 169 ASP A O 1
ATOM 1215 N N . PRO A 1 174 ? 6.569 10.408 7.558 1.00 14.85 170 PRO A N 1
ATOM 1216 C CA . PRO A 1 174 ? 5.385 10.314 6.614 1.00 15.05 170 PRO A CA 1
ATOM 1217 C C . PRO A 1 174 ? 4.031 10.459 7.317 1.00 16.30 170 PRO A C 1
ATOM 1218 O O . PRO A 1 174 ? 3.098 10.973 6.695 1.00 18.20 170 PRO A O 1
ATOM 1222 N N . TYR A 1 175 ? 3.913 10.084 8.581 1.00 14.51 171 TYR A N 1
ATOM 1223 C CA . TYR A 1 175 ? 2.684 10.131 9.314 1.00 15.62 171 TYR A CA 1
ATOM 1224 C C . TYR A 1 175 ? 2.409 11.524 9.880 1.00 14.96 171 TYR A C 1
ATOM 1225 O O . TYR A 1 175 ? 1.231 11.781 10.248 1.00 17.33 171 TYR A O 1
ATOM 1234 N N . ARG A 1 176 ? 3.432 12.353 10.074 1.00 15.31 172 ARG A N 1
ATOM 1235 C CA . ARG A 1 176 ? 3.359 13.705 10.684 1.00 17.00 172 ARG A CA 1
ATOM 1236 C C . ARG A 1 176 ? 4.407 14.625 9.996 1.00 17.51 172 ARG A C 1
ATOM 1237 O O . ARG A 1 176 ? 5.412 15.036 10.605 1.00 18.37 172 ARG A O 1
ATOM 1245 N N . PRO A 1 177 ? 4.132 14.978 8.738 1.00 18.20 173 PRO A N 1
ATOM 1246 C CA . PRO A 1 177 ? 5.197 15.652 7.974 1.00 17.99 173 PRO A CA 1
ATOM 1247 C C . PRO A 1 177 ? 5.535 17.121 8.287 1.00 19.84 173 PRO A C 1
ATOM 1248 O O . PRO A 1 177 ? 4.628 17.956 8.445 1.00 20.74 173 PRO A O 1
ATOM 1252 N N . TYR A 1 178 ? 6.810 17.405 8.423 1.00 18.42 174 TYR A N 1
ATOM 1253 C CA . TYR A 1 178 ? 7.286 18.769 8.654 1.00 17.21 174 TYR A CA 1
ATOM 1254 C C . TYR A 1 178 ? 6.852 19.677 7.490 1.00 17.75 174 TYR A C 1
ATOM 1255 O O . TYR A 1 178 ? 7.011 19.385 6.303 1.00 19.10 174 TYR A O 1
ATOM 1264 N N . GLN A 1 179 ? 6.333 20.849 7.852 1.00 17.41 175 GLN A N 1
ATOM 1265 C CA . GLN A 1 179 ? 5.756 21.809 6.903 1.00 17.51 175 GLN A CA 1
ATOM 1266 C C . GLN A 1 179 ? 4.681 21.196 6.004 1.00 19.87 175 GLN A C 1
ATOM 1267 O O . GLN A 1 179 ? 4.550 21.688 4.894 1.00 21.12 175 GLN A O 1
ATOM 1273 N N . ASP A 1 180 ? 3.988 20.142 6.437 1.00 21.37 176 ASP A N 1
ATOM 1274 C CA . ASP A 1 180 ? 3.005 19.454 5.619 1.00 23.38 176 ASP A CA 1
ATOM 1275 C C . ASP A 1 180 ? 3.538 19.005 4.270 1.00 25.25 176 ASP A C 1
ATOM 1276 O O . ASP A 1 180 ? 2.749 18.881 3.317 1.00 25.79 176 ASP A O 1
ATOM 1281 N N . ASP A 1 181 ? 4.852 18.752 4.179 1.00 21.71 177 ASP A N 1
ATOM 1282 C CA . ASP A 1 181 ? 5.509 18.241 2.933 1.00 19.49 177 ASP A CA 1
ATOM 1283 C C . ASP A 1 181 ? 5.839 16.734 3.129 1.00 22.09 177 ASP A C 1
ATOM 1284 O O . ASP A 1 181 ? 6.903 16.445 3.705 1.00 19.76 177 ASP A O 1
ATOM 1289 N N . PRO A 1 182 ? 5.017 15.812 2.584 1.00 22.53 178 PRO A N 1
ATOM 1290 C CA . PRO A 1 182 ? 5.264 14.367 2.704 1.00 25.47 178 PRO A CA 1
ATOM 1291 C C . PRO A 1 182 ? 6.599 13.916 2.111 1.00 22.33 178 PRO A C 1
ATOM 1292 O O . PRO A 1 182 ? 7.036 12.777 2.443 1.00 21.38 178 PRO A O 1
ATOM 1296 N N . THR A 1 183 ? 7.231 14.700 1.232 1.00 22.14 179 THR A N 1
ATOM 1297 C CA . THR A 1 183 ? 8.458 14.248 0.581 1.00 21.46 179 THR A CA 1
ATOM 1298 C C . THR A 1 183 ? 9.700 14.398 1.406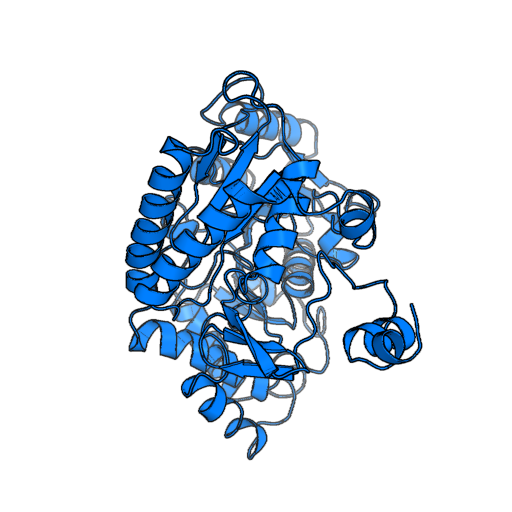 1.00 21.53 179 THR A C 1
ATOM 1299 O O . THR A 1 183 ? 10.767 13.896 1.052 1.00 19.70 179 THR A O 1
ATOM 1303 N N . GLY A 1 184 ? 9.666 15.285 2.432 1.00 18.01 180 GLY A N 1
ATOM 1304 C CA . GLY A 1 184 ? 10.895 15.733 3.118 1.00 18.13 180 GLY A CA 1
ATOM 1305 C C . GLY A 1 184 ? 11.747 16.802 2.486 1.00 15.89 180 GLY A C 1
ATOM 1306 O O . GLY A 1 184 ? 12.741 17.283 3.073 1.00 15.42 180 GLY A O 1
ATOM 1307 N N . ASP A 1 185 ? 11.306 17.302 1.262 1.00 16.48 181 ASP A N 1
ATOM 1308 C CA . ASP A 1 185 ? 12.059 18.339 0.625 1.00 18.61 181 ASP A CA 1
ATOM 1309 C C . ASP A 1 185 ? 12.229 19.653 1.485 1.00 13.12 181 ASP A C 1
ATOM 1310 O O . ASP A 1 185 ? 13.238 20.298 1.454 1.00 17.20 181 ASP A O 1
ATOM 1315 N N . ALA A 1 186 ? 11.199 19.950 2.314 1.00 17.26 182 ALA A N 1
ATOM 1316 C CA . ALA A 1 186 ? 11.304 21.077 3.241 1.00 15.67 182 ALA A CA 1
ATOM 1317 C C . ALA A 1 186 ? 12.417 21.001 4.267 1.00 12.54 182 ALA A C 1
ATOM 1318 O O . ALA A 1 186 ? 13.080 22.025 4.574 1.00 16.80 182 ALA A O 1
ATOM 1320 N N . VAL A 1 187 ? 12.762 19.727 4.704 1.00 14.58 183 VAL A N 1
ATOM 1321 C CA . VAL A 1 187 ? 13.871 19.523 5.633 1.00 14.24 183 VAL A CA 1
ATOM 1322 C C . VAL A 1 187 ? 15.253 19.746 4.921 1.00 13.68 183 VAL A C 1
ATOM 1323 O O . VAL A 1 187 ? 16.164 20.324 5.439 1.00 15.87 183 VAL A O 1
ATOM 1327 N N . LEU A 1 188 ? 15.331 19.279 3.658 1.00 16.69 184 LEU A N 1
ATOM 1328 C CA . LEU A 1 188 ? 16.501 19.554 2.798 1.00 18.00 184 LEU A CA 1
ATOM 1329 C C . LEU A 1 188 ? 16.771 21.059 2.555 1.00 15.34 184 LEU A C 1
ATOM 1330 O O . LEU A 1 188 ? 17.893 21.516 2.709 1.00 16.24 184 LEU A O 1
ATOM 1335 N N . ALA A 1 189 ? 15.662 21.836 2.354 1.00 16.37 185 ALA A N 1
ATOM 1336 C CA . ALA A 1 189 ? 15.801 23.240 2.154 1.00 17.66 185 ALA A CA 1
ATOM 1337 C C . ALA A 1 189 ? 16.213 23.928 3.405 1.00 16.69 185 ALA A C 1
ATOM 1338 O O . ALA A 1 189 ? 17.018 24.872 3.431 1.00 18.35 185 ALA A O 1
ATOM 1340 N N . LEU A 1 190 ? 15.687 23.390 4.562 1.00 15.60 186 LEU A N 1
ATOM 1341 C CA . LEU A 1 190 ? 16.116 23.898 5.861 1.00 16.23 186 LEU A CA 1
ATOM 1342 C C . LEU A 1 190 ? 17.616 23.726 6.084 1.00 14.32 186 LEU A C 1
ATOM 1343 O O . LEU A 1 190 ? 18.319 24.608 6.582 1.00 18.21 186 LEU A O 1
ATOM 1348 N N . LEU A 1 191 ? 18.129 22.490 5.827 1.00 16.92 187 LEU A N 1
ATOM 1349 C CA . LEU A 1 191 ? 19.531 22.229 5.965 1.00 16.16 187 LEU A CA 1
ATOM 1350 C C . LEU A 1 191 ? 20.462 23.222 5.193 1.00 15.12 187 LEU A C 1
ATOM 1351 O O . LEU A 1 191 ? 21.409 23.771 5.695 1.00 16.99 187 LEU A O 1
ATOM 1356 N N . LYS A 1 192 ? 20.022 23.510 3.977 1.00 19.33 188 LYS A N 1
ATOM 1357 C CA . LYS A 1 192 ? 20.784 24.498 3.114 1.00 19.11 188 LYS A CA 1
ATOM 1358 C C . LYS A 1 192 ? 20.872 25.896 3.673 1.00 20.55 188 LYS A C 1
ATOM 1359 O O . LYS A 1 192 ? 21.980 26.493 3.757 1.00 21.87 188 LYS A O 1
ATOM 1365 N N . GLU A 1 193 ? 19.746 26.333 4.268 1.00 20.73 189 GLU A N 1
ATOM 1366 C CA . GLU A 1 193 ? 19.754 27.624 5.025 1.00 25.23 189 GLU A CA 1
ATOM 1367 C C . GLU A 1 193 ? 20.580 27.644 6.283 1.00 26.13 189 GLU A C 1
ATOM 1368 O O . GLU A 1 193 ? 21.296 28.655 6.597 1.00 26.47 189 GLU A O 1
ATOM 1374 N N . ARG A 1 194 ? 20.621 26.515 7.015 1.00 19.90 190 ARG A N 1
ATOM 1375 C CA . ARG A 1 194 ? 21.360 26.475 8.244 1.00 21.70 190 ARG A CA 1
ATOM 1376 C C . ARG A 1 194 ? 22.861 26.480 7.824 1.00 21.31 190 ARG A C 1
ATOM 1377 O O . ARG A 1 194 ? 23.694 27.063 8.557 1.00 26.73 190 ARG A O 1
ATOM 1385 N N . LEU A 1 195 ? 23.239 25.801 6.722 1.00 21.33 191 LEU A N 1
ATOM 1386 C CA . LEU A 1 195 ? 24.654 25.745 6.342 1.00 23.67 191 LEU A CA 1
ATOM 1387 C C . LEU A 1 195 ? 25.182 27.155 5.896 1.00 28.96 191 LEU A C 1
ATOM 1388 O O . LEU A 1 195 ? 26.359 27.528 6.144 1.00 29.91 191 LEU A O 1
ATOM 1393 N N . ALA A 1 196 ? 24.259 27.930 5.332 1.00 29.71 192 ALA A N 1
ATOM 1394 C CA . ALA A 1 196 ? 24.596 29.334 4.899 1.00 30.50 192 ALA A CA 1
ATOM 1395 C C . ALA A 1 196 ? 24.836 30.311 6.047 1.00 32.51 192 ALA A C 1
ATOM 1396 O O . ALA A 1 196 ? 25.563 31.273 5.837 1.00 34.96 192 ALA A O 1
ATOM 1398 N N . ALA A 1 197 ? 24.247 30.107 7.224 1.00 31.84 193 ALA A N 1
ATOM 1399 C CA . ALA A 1 197 ? 24.455 30.945 8.404 1.00 32.35 193 ALA A CA 1
ATOM 1400 C C . ALA A 1 197 ? 25.711 30.662 9.210 1.00 36.85 193 ALA A C 1
ATOM 1401 O O . ALA A 1 197 ? 25.960 31.352 10.248 1.00 38.25 193 ALA A O 1
ATOM 1403 N N . VAL A 1 198 ? 26.520 29.663 8.784 1.00 33.27 194 VAL A N 1
ATOM 1404 C CA . VAL A 1 198 ? 27.732 29.340 9.531 1.00 37.94 194 VAL A CA 1
ATOM 1405 C C . VAL A 1 198 ? 28.906 29.393 8.542 1.00 33.25 194 VAL A C 1
ATOM 1406 O O . VAL A 1 198 ? 28.688 29.231 7.326 1.00 31.84 194 VAL A O 1
ATOM 1410 N N . PRO A 1 199 ? 30.146 29.588 9.052 1.00 31.70 195 PRO A N 1
ATOM 1411 C CA . PRO A 1 199 ? 31.301 29.580 8.150 1.00 34.00 195 PRO A CA 1
ATOM 1412 C C . PRO A 1 199 ? 31.424 28.332 7.239 1.00 38.35 195 PRO A C 1
ATOM 1413 O O . PRO A 1 199 ? 31.127 27.189 7.672 1.00 34.37 195 PRO A O 1
ATOM 1417 N N . ALA A 1 200 ? 31.793 28.540 5.970 1.00 34.77 196 ALA A N 1
ATOM 1418 C CA . ALA A 1 200 ? 31.996 27.451 4.984 1.00 39.26 196 ALA A CA 1
ATOM 1419 C C . ALA A 1 200 ? 33.097 26.457 5.378 1.00 39.04 196 ALA A C 1
ATOM 1420 O O . ALA A 1 200 ? 34.099 26.842 5.990 1.00 39.47 196 ALA A O 1
ATOM 1422 N N . GLY A 1 201 ? 32.899 25.166 5.037 1.00 38.48 197 GLY A N 1
ATOM 1423 C CA . GLY A 1 201 ? 33.791 24.087 5.494 1.00 33.70 197 GLY A CA 1
ATOM 1424 C C . GLY A 1 201 ? 33.892 23.922 7.007 1.00 31.02 197 GLY A C 1
ATOM 1425 O O . GLY A 1 201 ? 34.909 23.457 7.488 1.00 34.63 197 GLY A O 1
ATOM 1426 N N . SER A 1 202 ? 32.936 24.414 7.787 1.00 26.62 198 SER A N 1
ATOM 1427 C CA . SER A 1 202 ? 33.054 24.275 9.214 1.00 26.26 198 SER A CA 1
ATOM 1428 C C . SER A 1 202 ? 32.378 22.951 9.803 1.00 21.62 198 SER A C 1
ATOM 1429 O O . SER A 1 202 ? 32.646 22.678 10.973 1.00 25.24 198 SER A O 1
ATOM 1432 N N . ILE A 1 203 ? 31.541 22.288 8.997 1.00 22.65 199 ILE A N 1
ATOM 1433 C CA . ILE A 1 203 ? 30.808 21.085 9.515 1.00 21.52 199 ILE A CA 1
ATOM 1434 C C . ILE A 1 203 ? 31.711 19.814 9.269 1.00 19.11 199 ILE A C 1
ATOM 1435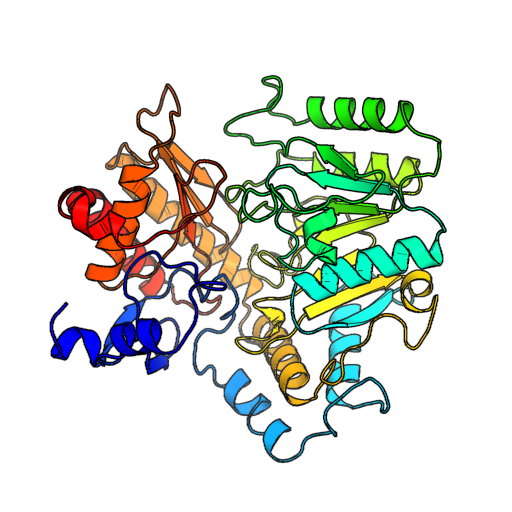 O O . ILE A 1 203 ? 31.979 19.506 8.106 1.00 23.76 199 ILE A O 1
ATOM 1440 N N . ALA A 1 204 ? 32.052 19.120 10.347 1.00 19.23 200 ALA A N 1
ATOM 1441 C CA . ALA A 1 204 ? 32.858 17.799 10.240 1.00 20.95 200 ALA A CA 1
ATOM 1442 C C . ALA A 1 204 ? 32.015 16.621 9.678 1.00 18.64 200 ALA A C 1
ATOM 1443 O O . ALA A 1 204 ? 32.407 15.869 8.720 1.00 18.98 200 ALA A O 1
ATOM 1445 N N . ALA A 1 205 ? 30.788 16.496 10.259 1.00 17.53 201 ALA A N 1
ATOM 1446 C CA . ALA A 1 205 ? 30.028 15.269 10.079 1.00 17.10 201 ALA A CA 1
ATOM 1447 C C . ALA A 1 205 ? 28.499 15.472 10.135 1.00 13.69 201 ALA A C 1
ATOM 1448 O O . ALA A 1 205 ? 28.046 16.374 10.827 1.00 17.33 201 ALA A O 1
ATOM 1450 N N . ALA A 1 206 ? 27.788 14.537 9.550 1.00 13.30 202 ALA A N 1
ATOM 1451 C CA . ALA A 1 206 ? 26.305 14.404 9.668 1.00 13.15 202 ALA A CA 1
ATOM 1452 C C . ALA A 1 206 ? 25.988 12.977 10.112 1.00 12.34 202 ALA A C 1
ATOM 1453 O O . ALA A 1 206 ? 26.361 12.004 9.450 1.00 13.08 202 ALA A O 1
ATOM 1455 N N . PHE A 1 207 ? 25.332 12.868 11.266 1.00 12.12 203 PHE A N 1
ATOM 1456 C CA . PHE A 1 207 ? 24.876 11.524 11.798 1.00 11.42 203 PHE A CA 1
ATOM 1457 C C . PHE A 1 207 ? 23.431 11.260 11.456 1.00 11.49 203 PHE A C 1
ATOM 1458 O O . PHE A 1 207 ? 22.552 12.186 11.701 1.00 12.00 203 PHE A O 1
ATOM 1466 N N . ILE A 1 208 ? 23.133 10.081 10.914 1.00 12.75 204 ILE A N 1
ATOM 1467 C CA . ILE A 1 208 ? 21.785 9.731 10.575 1.00 14.36 204 ILE A CA 1
ATOM 1468 C C . ILE A 1 208 ? 21.436 8.259 10.900 1.00 12.92 204 ILE A C 1
ATOM 1469 O O . ILE A 1 208 ? 22.241 7.376 10.539 1.00 14.24 204 ILE A O 1
ATOM 1474 N N . GLU A 1 209 ? 20.250 8.019 11.443 1.00 11.58 205 GLU A N 1
ATOM 1475 C CA . GLU A 1 209 ? 19.694 6.680 11.500 1.00 11.35 205 GLU A CA 1
ATOM 1476 C C . GLU A 1 209 ? 18.899 6.410 10.250 1.00 12.08 205 GLU A C 1
ATOM 1477 O O . GLU A 1 209 ? 18.034 7.273 9.908 1.00 12.22 205 GLU A O 1
ATOM 1483 N N . PRO A 1 210 ? 19.055 5.288 9.536 1.00 10.73 206 PRO A N 1
ATOM 1484 C CA . PRO A 1 210 ? 18.311 5.071 8.246 1.00 10.91 206 PRO A CA 1
ATOM 148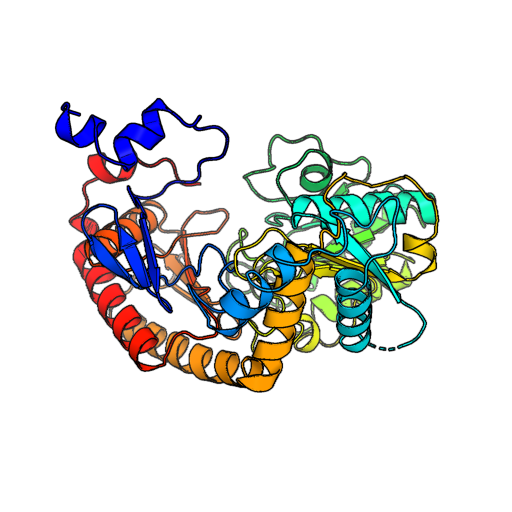5 C C . PRO A 1 210 ? 16.813 4.670 8.528 1.00 12.22 206 PRO A C 1
ATOM 1486 O O . PRO A 1 210 ? 15.950 4.686 7.597 1.00 12.54 206 PRO A O 1
ATOM 1490 N N . ILE A 1 211 ? 16.492 4.281 9.803 1.00 10.30 207 ILE A N 1
ATOM 1491 C CA . ILE A 1 211 ? 15.153 4.118 10.340 1.00 11.18 207 ILE A CA 1
ATOM 1492 C C . ILE A 1 211 ? 15.345 4.709 11.746 1.00 12.14 207 ILE A C 1
ATOM 1493 O O . ILE A 1 211 ? 16.242 4.197 12.468 1.00 11.94 207 ILE A O 1
ATOM 1498 N N . GLN A 1 212 ? 14.627 5.749 12.162 1.00 11.77 208 GLN A N 1
ATOM 1499 C CA . GLN A 1 212 ? 14.768 6.252 13.575 1.00 12.87 208 GLN A CA 1
ATOM 1500 C C . GLN A 1 212 ? 14.067 5.331 14.533 1.00 13.86 208 GLN A C 1
ATOM 1501 O O . GLN A 1 212 ? 12.870 5.137 14.368 1.00 15.87 208 GLN A O 1
ATOM 1507 N N . SER A 1 213 ? 14.756 4.681 15.479 1.00 13.10 209 SER A N 1
ATOM 1508 C CA . SER A 1 213 ? 14.092 3.721 16.362 1.00 13.84 209 SER A CA 1
ATOM 1509 C C . SER A 1 213 ? 13.521 4.324 17.655 1.00 12.39 209 SE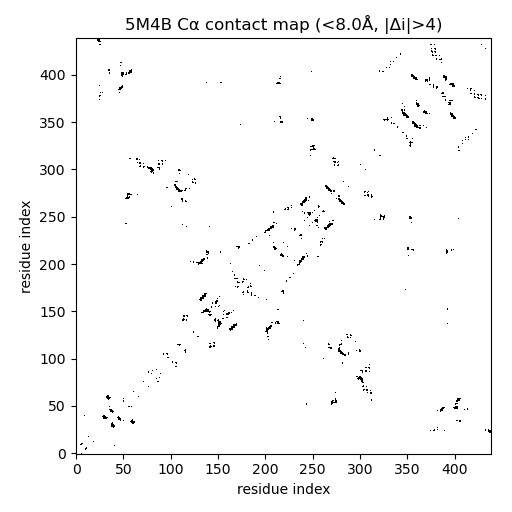R A C 1
ATOM 1510 O O . SER A 1 213 ? 12.290 4.411 17.769 1.00 12.53 209 SER A O 1
ATOM 1513 N N . ALA A 1 214 ? 14.321 4.771 18.579 1.00 13.05 210 ALA A N 1
ATOM 1514 C CA . ALA A 1 214 ? 13.806 5.441 19.804 1.00 13.24 210 ALA A CA 1
ATOM 1515 C C . ALA A 1 214 ? 12.908 6.627 19.463 1.00 13.46 210 ALA A C 1
ATOM 1516 O O . ALA A 1 214 ? 12.011 6.946 20.267 1.00 13.12 210 ALA A O 1
ATOM 1518 N N . GLY A 1 215 ? 13.200 7.328 18.350 1.00 13.63 211 GLY A N 1
ATOM 1519 C CA . GLY A 1 215 ? 12.347 8.444 17.839 1.00 12.25 211 GLY A CA 1
ATOM 1520 C C . GLY A 1 215 ? 10.997 8.076 17.349 1.00 12.61 211 GLY A C 1
ATOM 1521 O O . GLY A 1 215 ? 10.304 9.016 16.898 1.00 16.00 211 GLY A O 1
ATOM 1522 N N . GLY A 1 216 ? 10.635 6.799 17.285 1.00 12.38 212 GLY A N 1
ATOM 1523 C CA . GLY A 1 216 ? 9.350 6.362 16.796 1.00 12.74 212 GLY A CA 1
ATOM 1524 C C . GLY A 1 216 ? 9.218 5.271 15.740 1.00 13.24 212 GLY A C 1
ATOM 1525 O O . GLY A 1 216 ? 8.111 5.106 15.187 1.00 12.92 212 GLY A O 1
ATOM 1526 N N . LEU A 1 217 ? 10.289 4.484 15.438 1.00 11.76 213 LEU A N 1
ATOM 1527 C CA . LEU A 1 217 ? 10.327 3.506 14.337 1.00 12.61 213 LEU A CA 1
ATOM 1528 C C . LEU A 1 217 ? 9.830 4.174 12.986 1.00 12.06 213 LEU A C 1
ATOM 1529 O O . LEU A 1 217 ? 8.830 3.771 12.368 1.00 14.07 213 LEU A O 1
ATOM 1534 N N . ILE A 1 218 ? 10.518 5.276 12.672 1.00 12.26 214 ILE A N 1
ATOM 1535 C CA . ILE A 1 218 ? 10.179 6.120 11.495 1.00 12.47 214 ILE A CA 1
ATOM 1536 C C . ILE A 1 218 ? 11.135 5.745 10.328 1.00 12.49 214 ILE A C 1
ATOM 1537 O O . ILE A 1 218 ? 12.333 6.001 10.353 1.00 12.39 214 ILE A O 1
ATOM 1542 N N . VAL A 1 219 ? 10.532 5.227 9.259 1.00 13.65 215 VAL A N 1
ATOM 1543 C CA . VAL A 1 219 ? 11.202 5.048 7.916 1.00 12.49 215 VAL A CA 1
ATOM 1544 C C . VAL A 1 219 ? 11.003 6.369 7.191 1.00 12.74 215 VAL A C 1
ATOM 1545 O O . VAL A 1 219 ? 9.828 6.828 7.089 1.00 14.17 215 VAL A O 1
ATOM 1549 N N . PRO A 1 220 ? 12.083 7.013 6.728 1.00 13.52 216 PRO A N 1
ATOM 1550 C CA . PRO A 1 220 ? 11.944 8.361 6.050 1.00 13.48 216 PRO A CA 1
ATOM 1551 C C . PRO A 1 220 ? 11.274 8.249 4.666 1.00 14.62 216 PRO A C 1
ATOM 1552 O O . PRO A 1 220 ? 11.111 7.128 4.139 1.00 14.95 216 PRO A O 1
ATOM 1556 N N . PRO A 1 221 ? 10.823 9.391 4.136 1.00 13.68 217 PRO A N 1
ATOM 1557 C CA . PRO A 1 221 ? 10.213 9.290 2.750 1.00 16.22 217 PRO A CA 1
ATOM 1558 C C . PRO A 1 221 ? 11.253 8.823 1.669 1.00 14.57 217 PRO A C 1
ATOM 1559 O O . PRO A 1 221 ? 12.461 9.093 1.727 1.00 14.34 217 PRO A O 1
ATOM 1563 N N . ASP A 1 222 ? 10.699 8.220 0.606 1.00 16.02 218 ASP A N 1
ATOM 1564 C CA . ASP A 1 222 ? 11.515 7.743 -0.502 1.00 19.56 218 ASP A CA 1
ATOM 1565 C C . ASP A 1 222 ? 12.431 8.834 -1.075 1.00 17.83 218 ASP A C 1
ATOM 1566 O O . ASP A 1 222 ? 11.984 10.020 -1.287 1.00 17.29 218 ASP A O 1
ATOM 1571 N N . GLY A 1 223 ? 13.706 8.501 -1.280 1.00 17.90 219 GLY A N 1
ATOM 1572 C CA . GLY A 1 223 ? 14.732 9.346 -1.740 1.00 17.26 219 GLY A CA 1
ATOM 1573 C C . GLY A 1 223 ? 15.335 10.462 -0.892 1.00 15.34 219 GLY A C 1
ATOM 1574 O O . GLY A 1 223 ? 16.315 11.173 -1.244 1.00 16.01 219 GLY A O 1
ATOM 1575 N N . PHE A 1 224 ? 14.731 10.714 0.313 1.00 16.47 220 PHE A N 1
ATOM 1576 C CA . PHE A 1 224 ? 15.239 11.780 1.184 1.00 15.64 220 PHE A CA 1
ATOM 1577 C C . PHE A 1 224 ? 16.724 11.597 1.553 1.00 13.31 220 PHE A C 1
ATOM 1578 O O . PHE A 1 224 ? 17.534 12.507 1.546 1.00 14.41 220 PHE A O 1
ATOM 1586 N N . LEU A 1 225 ? 17.044 10.392 2.080 1.00 16.08 221 LEU A N 1
ATOM 1587 C CA . LEU A 1 225 ? 18.390 10.171 2.557 1.00 15.14 221 LEU A CA 1
ATOM 1588 C C . LEU A 1 225 ? 19.546 10.273 1.498 1.00 13.05 221 LEU A C 1
ATOM 1589 O O . LEU A 1 225 ? 20.572 10.839 1.796 1.00 15.28 221 LEU A O 1
ATOM 1594 N N . ARG A 1 226 ? 19.225 9.847 0.283 1.00 16.78 222 ARG A N 1
ATOM 1595 C CA . ARG A 1 226 ? 20.185 10.025 -0.894 1.00 18.39 222 ARG A CA 1
ATOM 1596 C C . ARG A 1 226 ? 20.442 11.522 -1.232 1.00 15.27 222 ARG A C 1
ATOM 1597 O O . ARG A 1 226 ? 21.609 11.991 -1.259 1.00 17.27 222 ARG A O 1
ATOM 1601 N N . LYS A 1 227 ? 19.308 12.289 -1.263 1.00 15.69 223 LYS A N 1
ATOM 1602 C CA . LYS A 1 227 ? 19.432 13.753 -1.402 1.00 15.19 223 LYS A CA 1
ATOM 1603 C C . LYS A 1 227 ? 20.147 14.479 -0.315 1.00 12.31 223 LYS A C 1
ATOM 1604 O O . LYS A 1 227 ? 21.016 15.431 -0.505 1.00 15.86 223 LYS A O 1
ATOM 1610 N N . PHE A 1 228 ? 19.915 13.980 0.980 1.00 13.55 224 PHE A N 1
ATOM 1611 C CA . PHE A 1 228 ? 20.600 14.557 2.091 1.00 13.92 224 PHE A CA 1
ATOM 1612 C C . PHE A 1 228 ? 22.143 14.299 1.987 1.00 11.14 224 PHE A C 1
ATOM 1613 O O . PHE A 1 228 ? 22.977 15.215 2.284 1.00 13.38 224 PHE A O 1
ATOM 1621 N N . ALA A 1 229 ? 22.492 13.063 1.666 1.00 14.82 225 ALA A N 1
ATOM 1622 C CA . ALA A 1 229 ? 23.870 12.690 1.519 1.00 16.51 225 ALA A CA 1
ATOM 1623 C C . ALA A 1 229 ? 24.616 13.481 0.367 1.00 16.00 225 ALA A C 1
ATOM 1624 O O . ALA A 1 229 ? 25.706 14.002 0.657 1.00 17.15 225 ALA A O 1
ATOM 1626 N N . ASP A 1 230 ? 23.869 13.744 -0.722 1.00 19.32 226 ASP A N 1
ATOM 1627 C CA . ASP A 1 230 ? 24.358 14.701 -1.803 1.00 19.48 226 ASP A CA 1
ATOM 1628 C C . ASP A 1 230 ? 24.718 16.117 -1.320 1.00 18.72 226 ASP A C 1
ATOM 1629 O O . ASP A 1 230 ? 25.857 16.633 -1.592 1.00 20.21 226 ASP A O 1
ATOM 1634 N N . ILE A 1 231 ? 23.821 16.742 -0.479 1.00 15.38 227 ILE A N 1
ATOM 1635 C CA . ILE A 1 231 ? 24.115 18.006 0.088 1.00 15.99 227 ILE A CA 1
ATOM 1636 C C . ILE A 1 231 ? 25.391 17.978 0.883 1.00 15.91 227 ILE A C 1
ATOM 1637 O O . ILE A 1 231 ? 26.288 18.823 0.853 1.00 17.33 227 ILE A O 1
ATOM 1642 N N . CYS A 1 232 ? 25.472 16.951 1.807 1.00 15.21 228 CYS A N 1
ATOM 1643 C CA . CYS A 1 232 ? 26.601 16.867 2.676 1.00 17.60 228 CYS A CA 1
ATOM 1644 C C . CYS A 1 232 ? 27.956 16.734 1.866 1.00 16.52 228 CYS A C 1
ATOM 1645 O O . CYS A 1 232 ? 28.892 17.439 2.187 1.00 19.43 228 CYS A O 1
ATOM 1648 N N . ARG A 1 233 ? 27.921 15.907 0.851 1.00 18.96 229 ARG A N 1
ATOM 1649 C CA . ARG A 1 233 ? 29.118 15.673 0.003 1.00 23.15 229 ARG A CA 1
ATOM 1650 C C . ARG A 1 233 ? 29.464 16.971 -0.756 1.00 24.81 229 ARG A C 1
ATOM 1651 O O . ARG A 1 233 ? 30.645 17.255 -0.871 1.00 24.94 229 ARG A O 1
ATOM 1659 N N . ALA A 1 234 ? 28.473 17.741 -1.173 1.00 24.02 230 ALA A N 1
ATOM 1660 C CA . ALA A 1 234 ? 28.806 19.082 -1.820 1.00 21.61 230 ALA A CA 1
ATOM 1661 C C . ALA A 1 234 ? 29.537 20.047 -0.898 1.00 26.91 230 ALA A C 1
ATOM 1662 O O . ALA A 1 234 ? 30.267 20.953 -1.389 1.00 27.97 230 ALA A O 1
ATOM 1664 N N . HIS A 1 235 ? 29.386 19.902 0.440 1.00 19.49 231 HIS A N 1
ATOM 1665 C CA . HIS A 1 235 ? 30.050 20.695 1.462 1.00 19.87 231 HIS A CA 1
ATOM 1666 C C . HIS A 1 235 ? 31.210 20.038 2.168 1.00 21.32 231 HIS A C 1
ATOM 1667 O O . HIS A 1 235 ? 31.722 20.560 3.184 1.00 23.57 231 HIS A O 1
ATOM 1674 N N . GLY A 1 236 ? 31.595 18.844 1.650 1.00 20.30 232 GLY A N 1
ATOM 1675 C CA . GLY A 1 236 ? 32.767 18.174 2.227 1.00 22.01 232 GLY A CA 1
ATOM 1676 C C . GLY A 1 236 ? 32.504 17.518 3.608 1.00 19.98 232 GLY A C 1
ATOM 1677 O O . GLY A 1 236 ? 33.424 17.267 4.429 1.00 24.16 232 GLY A O 1
ATOM 1678 N N . ILE A 1 237 ? 31.205 17.283 3.892 1.00 20.49 233 ILE A N 1
ATOM 1679 C CA . ILE A 1 237 ? 30.781 16.769 5.196 1.00 18.49 233 ILE A CA 1
ATOM 1680 C C . ILE A 1 237 ? 30.678 15.184 5.112 1.00 15.67 233 ILE A C 1
ATOM 1681 O O . ILE A 1 237 ? 30.024 14.639 4.266 1.00 17.89 233 ILE A O 1
ATOM 1686 N N . SER A 1 238 ? 31.307 14.532 6.118 1.00 15.29 234 SER A N 1
ATOM 1687 C CA . SER A 1 238 ? 31.300 13.028 6.201 1.00 15.86 234 SER A CA 1
ATOM 1688 C C . SER A 1 238 ? 29.891 12.548 6.644 1.00 14.50 234 SER A C 1
ATOM 1689 O O . SER A 1 238 ? 29.376 13.071 7.684 1.00 16.09 234 SER A O 1
ATOM 1692 N N . VAL A 1 239 ? 29.349 11.585 5.918 1.00 13.00 235 VAL A N 1
ATOM 1693 C CA . VAL A 1 239 ? 28.003 11.002 6.185 1.00 13.54 235 VAL A CA 1
ATOM 1694 C C . VAL A 1 239 ? 28.227 9.696 7.034 1.00 12.53 235 VAL A C 1
ATOM 1695 O O . VAL A 1 239 ? 28.831 8.731 6.530 1.00 13.04 235 VAL A O 1
ATOM 1699 N N . VAL A 1 240 ? 27.709 9.734 8.281 1.00 11.52 236 VAL A N 1
ATOM 1700 C CA . VAL A 1 240 ? 27.820 8.621 9.256 1.00 12.36 236 VAL A CA 1
ATOM 1701 C C . VAL A 1 240 ? 26.458 7.964 9.399 1.00 13.00 236 VAL A C 1
ATOM 1702 O O . VAL A 1 240 ? 25.473 8.611 9.835 1.00 12.94 236 VAL A O 1
ATOM 1706 N N . CYS A 1 241 ? 26.357 6.703 8.995 1.00 10.71 237 CYS A N 1
ATOM 1707 C CA . CYS A 1 241 ? 25.085 5.926 9.046 1.00 11.25 237 CYS A CA 1
ATOM 1708 C C . CYS A 1 241 ? 25.102 5.047 10.313 1.00 11.09 237 CYS A C 1
ATOM 1709 O O . CYS A 1 241 ? 25.939 4.106 10.462 1.00 10.58 237 CYS A O 1
ATOM 1712 N N . ASP A 1 242 ? 24.253 5.381 11.308 1.00 10.50 238 ASP A N 1
ATOM 1713 C CA . ASP A 1 242 ? 24.171 4.665 12.637 1.00 9.94 238 ASP A CA 1
ATOM 1714 C C . ASP A 1 242 ? 23.187 3.542 12.488 1.00 9.27 238 ASP A C 1
ATOM 1715 O O . ASP A 1 242 ? 21.956 3.721 12.513 1.00 9.99 238 ASP A O 1
ATOM 1720 N N . GLU A 1 243 ? 23.742 2.298 12.282 1.00 9.22 239 GLU A N 1
ATOM 1721 C CA . GLU A 1 243 ? 22.973 1.101 12.152 1.00 9.26 239 GLU A CA 1
ATOM 1722 C C . GLU A 1 243 ? 23.041 0.219 13.399 1.00 10.04 239 GLU A C 1
ATOM 1723 O O . GLU A 1 243 ? 22.873 -1.014 13.316 1.00 10.33 239 GLU A O 1
ATOM 1729 N N . VAL A 1 244 ? 23.292 0.842 14.555 1.00 10.01 240 VAL A N 1
ATOM 1730 C CA . VAL A 1 244 ? 23.352 0.096 15.845 1.00 10.86 240 VAL A CA 1
ATOM 1731 C C . VAL A 1 244 ? 22.077 -0.699 16.083 1.00 10.63 240 VAL A C 1
ATOM 1732 O O . VAL A 1 244 ? 22.154 -1.861 16.536 1.00 11.56 240 VAL A O 1
ATOM 1736 N N . LYS A 1 245 ? 20.906 -0.129 15.793 1.00 10.24 241 LYS A N 1
ATOM 1737 C CA . LYS A 1 245 ? 19.628 -0.794 16.087 1.00 10.30 241 LYS A CA 1
ATOM 1738 C C . LYS A 1 245 ? 19.101 -1.629 14.897 1.00 11.76 241 LYS A C 1
ATOM 1739 O O . LYS A 1 245 ? 18.512 -2.697 15.103 1.00 12.86 241 LYS A O 1
ATOM 1745 N N . VAL A 1 246 ? 19.187 -1.071 13.628 1.00 10.65 242 VAL A N 1
ATOM 1746 C CA . VAL A 1 246 ? 18.537 -1.673 12.448 1.00 11.86 242 VAL A CA 1
ATOM 1747 C C . VAL A 1 246 ? 19.528 -2.334 11.475 1.00 12.49 242 VAL A C 1
ATOM 1748 O O . VAL A 1 246 ? 19.096 -2.804 10.374 1.00 13.08 242 VAL A O 1
ATOM 1752 N N . GLY A 1 247 ? 20.805 -2.502 11.848 1.00 11.16 243 GLY A N 1
ATOM 1753 C CA . GLY A 1 247 ? 21.842 -3.112 11.045 1.00 12.64 243 GLY A CA 1
ATOM 1754 C C . GLY A 1 247 ? 21.773 -4.668 11.019 1.00 11.15 243 GLY A C 1
ATOM 1755 O O . GLY A 1 247 ? 21.010 -5.340 11.713 1.00 13.70 243 GLY A O 1
ATOM 1756 N N . LEU A 1 248 ? 22.708 -5.184 10.251 1.00 10.92 244 LEU A N 1
ATOM 1757 C CA . LEU A 1 248 ? 23.080 -6.620 10.275 1.00 12.02 244 LEU A CA 1
ATOM 1758 C C . LEU A 1 248 ? 21.911 -7.578 10.124 1.00 11.24 244 LEU A C 1
ATOM 1759 O O . LEU A 1 248 ? 21.536 -8.326 11.024 1.00 12.52 244 LEU A O 1
ATOM 1764 N N . ALA A 1 249 ? 21.321 -7.551 8.917 1.00 10.52 245 ALA A N 1
ATOM 1765 C CA . ALA A 1 249 ? 20.226 -8.424 8.455 1.00 11.42 245 ALA A CA 1
ATOM 1766 C C . ALA A 1 249 ? 18.842 -8.080 8.889 1.00 11.22 245 ALA A C 1
ATOM 1767 O O . ALA A 1 249 ? 17.861 -8.531 8.272 1.00 12.72 245 ALA A O 1
ATOM 1769 N N . ARG A 1 250 ? 18.701 -7.324 9.981 1.00 10.64 246 ARG A N 1
ATOM 1770 C CA . ARG A 1 250 ? 17.359 -7.085 10.521 1.00 11.34 246 ARG A CA 1
ATOM 1771 C C . ARG A 1 250 ? 16.407 -6.405 9.558 1.00 12.17 246 ARG A C 1
ATOM 1772 O O . ARG A 1 250 ? 15.216 -6.715 9.597 1.00 13.34 246 ARG A O 1
ATOM 1780 N N . SER A 1 251 ? 16.929 -5.539 8.648 1.00 11.41 247 SER A N 1
ATOM 1781 C CA . SER A 1 251 ? 16.035 -4.812 7.723 1.00 12.06 247 SER A CA 1
ATOM 1782 C C . SER A 1 251 ? 15.602 -5.686 6.535 1.00 13.26 247 SER A C 1
ATOM 1783 O O . SER A 1 251 ? 14.878 -5.170 5.672 1.00 14.40 247 SER A O 1
ATOM 1786 N N . GLY A 1 252 ? 16.080 -6.925 6.394 1.00 12.74 248 GLY A N 1
ATOM 1787 C CA . GLY A 1 252 ? 15.826 -7.681 5.143 1.00 12.20 248 GLY A CA 1
ATOM 1788 C C . GLY A 1 252 ? 16.870 -7.443 4.073 1.00 13.22 248 GLY A C 1
ATOM 1789 O O . GLY A 1 252 ? 16.701 -8.066 2.981 1.00 16.62 248 GLY A O 1
ATOM 1790 N N . ARG A 1 253 ? 17.838 -6.571 4.300 1.00 13.74 249 ARG A N 1
ATOM 1791 C CA . ARG A 1 253 ? 19.086 -6.427 3.506 1.00 13.77 249 ARG A CA 1
ATOM 1792 C C . ARG A 1 253 ? 20.194 -6.490 4.595 1.00 12.84 249 ARG A C 1
ATOM 1793 O O . ARG A 1 253 ? 19.886 -6.266 5.803 1.00 12.15 249 ARG A O 1
ATOM 1798 N N . LEU A 1 254 ? 21.434 -6.862 4.245 1.00 12.16 250 LEU A N 1
ATOM 1799 C CA . LEU A 1 254 ? 22.493 -6.947 5.259 1.00 12.14 250 LEU A CA 1
ATOM 1800 C C . LEU A 1 254 ? 22.639 -5.581 5.970 1.00 12.02 250 LEU A C 1
ATOM 1801 O O . LEU A 1 254 ? 22.453 -5.533 7.212 1.00 11.75 250 LEU A O 1
ATOM 1806 N N . HIS A 1 255 ? 22.893 -4.512 5.203 1.00 11.93 251 HIS A N 1
ATOM 1807 C CA . HIS A 1 255 ? 23.004 -3.126 5.694 1.00 11.52 251 HIS A CA 1
ATOM 1808 C C . HIS A 1 255 ? 21.738 -2.336 5.283 1.00 12.94 251 HIS A C 1
ATOM 1809 O O . HIS A 1 255 ? 21.227 -2.428 4.100 1.00 12.76 251 HIS A O 1
ATOM 1816 N N . CYS A 1 256 ? 21.113 -1.664 6.271 1.00 12.08 252 CYS A N 1
ATOM 1817 C CA . CYS A 1 256 ? 19.887 -0.926 5.992 1.00 12.38 252 CYS A CA 1
ATOM 1818 C C . CYS A 1 256 ? 20.029 0.124 4.843 1.00 11.90 252 CYS A C 1
ATOM 1819 O O . CYS A 1 256 ? 19.014 0.346 4.108 1.00 12.65 252 CYS A O 1
ATOM 1822 N N . PHE A 1 257 ? 21.178 0.781 4.770 1.00 11.43 253 PHE A N 1
ATOM 1823 C CA . PHE A 1 257 ? 21.391 1.803 3.664 1.00 12.71 253 PHE A CA 1
ATOM 1824 C C . PHE A 1 257 ? 21.184 1.166 2.278 1.00 15.24 253 PHE A C 1
ATOM 1825 O O . PHE A 1 257 ? 20.936 1.928 1.264 1.00 13.96 253 PHE A O 1
ATOM 1833 N N . GLU A 1 258 ? 21.292 -0.143 2.156 1.00 13.63 254 GLU A N 1
ATOM 1834 C CA . GLU A 1 258 ? 21.016 -0.803 0.824 1.00 14.27 254 GLU A CA 1
ATOM 1835 C C . GLU A 1 258 ? 19.589 -0.537 0.296 1.00 16.09 254 GLU A C 1
ATOM 1836 O O . GLU A 1 258 ? 19.345 -0.691 -0.949 1.00 18.36 254 GLU A O 1
ATOM 1842 N N . HIS A 1 259 ? 18.617 -0.249 1.139 1.00 13.95 255 HIS A N 1
ATOM 1843 C CA . HIS A 1 259 ? 17.271 0.134 0.716 1.00 15.54 255 HIS A CA 1
ATOM 1844 C C . HIS A 1 259 ? 17.261 1.603 0.143 1.00 17.53 255 HIS A C 1
ATOM 1845 O O . HIS A 1 259 ? 16.131 1.980 -0.342 1.00 20.85 255 HIS A O 1
ATOM 1852 N N . GLU A 1 260 ? 18.273 2.422 0.371 1.00 18.09 256 GLU A N 1
ATOM 1853 C CA . GLU A 1 260 ? 18.117 3.879 0.332 1.00 18.42 256 GLU A CA 1
ATOM 1854 C C . GLU A 1 260 ? 18.900 4.542 -0.808 1.00 19.74 256 GLU A C 1
ATOM 1855 O O . GLU A 1 260 ? 18.921 5.784 -0.907 1.00 20.86 256 GLU A O 1
ATOM 1861 N N . GLY A 1 261 ? 19.561 3.761 -1.639 1.00 19.76 257 GLY A N 1
ATOM 1862 C CA . GLY A 1 261 ? 20.226 4.360 -2.833 1.00 20.42 257 GLY A CA 1
ATOM 1863 C C . GLY A 1 261 ? 21.429 5.273 -2.603 1.00 20.69 257 GLY A C 1
ATOM 1864 O O . GLY A 1 261 ? 21.790 6.118 -3.444 1.00 20.97 257 GLY A O 1
ATOM 1865 N N . PHE A 1 262 ? 22.179 5.093 -1.494 1.00 16.98 258 PHE A N 1
ATOM 1866 C CA . PHE A 1 262 ? 23.385 5.799 -1.214 1.00 16.71 258 PHE A CA 1
ATOM 1867 C C . PHE A 1 262 ? 24.312 4.873 -0.410 1.00 18.63 258 PHE A C 1
ATOM 1868 O O . PHE A 1 262 ? 23.833 3.837 0.110 1.00 19.23 258 PHE A O 1
ATOM 1876 N N . VAL A 1 263 ? 25.608 5.206 -0.383 1.00 16.34 259 VAL A N 1
ATOM 1877 C CA . VAL A 1 263 ? 26.582 4.502 0.435 1.00 15.40 259 VAL A CA 1
ATOM 1878 C C . VAL A 1 263 ? 27.185 5.557 1.391 1.00 15.72 259 VAL A C 1
ATOM 1879 O O . VAL A 1 263 ? 27.740 6.579 0.962 1.00 17.43 259 VAL A O 1
ATOM 1883 N N . PRO A 1 264 ? 27.097 5.384 2.756 1.00 12.94 260 PRO A N 1
ATOM 1884 C CA . PRO A 1 264 ? 27.722 6.322 3.637 1.00 13.47 260 PRO A CA 1
ATOM 1885 C C . PRO A 1 264 ? 29.257 6.364 3.628 1.00 12.58 260 PRO A C 1
ATOM 1886 O O . PRO A 1 264 ? 29.840 5.353 3.178 1.00 16.06 260 PRO A O 1
ATOM 1890 N N . ASP A 1 265 ? 29.877 7.382 4.171 1.00 13.58 261 ASP A N 1
ATOM 1891 C CA . ASP A 1 265 ? 31.315 7.389 4.366 1.00 13.43 261 ASP A CA 1
ATOM 1892 C C . ASP A 1 265 ? 31.758 6.461 5.548 1.00 15.01 261 ASP A C 1
ATOM 1893 O O . ASP A 1 265 ? 32.875 5.831 5.520 1.00 14.22 261 ASP A O 1
ATOM 1898 N N . ILE A 1 266 ? 30.921 6.479 6.602 1.00 11.86 262 ILE A N 1
ATOM 1899 C CA . ILE A 1 266 ? 31.209 5.769 7.887 1.00 11.19 262 ILE A CA 1
ATOM 1900 C C . ILE A 1 266 ? 30.008 4.950 8.271 1.00 10.19 262 ILE A C 1
ATOM 1901 O O . ILE A 1 266 ? 28.860 5.502 8.234 1.00 11.82 262 ILE A O 1
ATOM 1906 N N . LEU A 1 267 ? 30.179 3.706 8.746 1.00 10.38 263 LEU A N 1
ATOM 1907 C CA . LEU A 1 267 ? 29.059 2.818 9.171 1.00 10.18 263 LEU A CA 1
ATOM 1908 C C . LEU A 1 267 ? 29.347 2.497 10.679 1.00 10.42 263 LEU A C 1
ATOM 1909 O O . LEU A 1 267 ? 30.528 2.101 11.048 1.00 10.42 263 LEU A O 1
ATOM 1914 N N . VAL A 1 268 ? 28.347 2.679 11.534 1.00 9.17 264 VAL A N 1
ATOM 1915 C CA . VAL A 1 268 ? 28.440 2.393 13.008 1.00 9.19 264 VAL A CA 1
ATOM 1916 C C . VAL A 1 268 ? 27.501 1.209 13.307 1.00 9.63 264 VAL A C 1
ATOM 1917 O O . VAL A 1 268 ? 26.337 1.162 12.921 1.00 10.43 264 VAL A O 1
ATOM 1921 N N . LEU A 1 269 ? 28.052 0.186 14.026 1.00 8.74 265 LEU A N 1
ATOM 1922 C CA . LEU A 1 269 ? 27.417 -1.086 14.361 1.00 9.78 265 LEU A CA 1
ATOM 1923 C C . LEU A 1 269 ? 27.481 -1.396 15.867 1.00 8.32 265 LEU A C 1
ATOM 1924 O O . LEU A 1 269 ? 28.408 -0.936 16.545 1.00 9.11 265 LEU A O 1
ATOM 1929 N N . GLY A 1 270 ? 26.523 -2.155 16.354 1.00 9.15 266 GLY A N 1
ATOM 1930 C CA . GLY A 1 270 ? 26.482 -2.490 17.765 1.00 9.27 266 GLY A CA 1
ATOM 1931 C C . GLY A 1 270 ? 25.300 -3.445 18.080 1.00 9.54 266 GLY A C 1
ATOM 1932 O O . GLY A 1 270 ? 24.942 -4.229 17.211 1.00 9.98 266 GLY A O 1
ATOM 1933 N N . LYS A 1 271 ? 24.798 -3.412 19.345 1.00 9.77 267 LYS A N 1
ATOM 1934 C CA . LYS A 1 271 ? 23.658 -4.247 19.776 1.00 9.78 267 LYS A CA 1
ATOM 1935 C C . LYS A 1 271 ? 23.819 -5.675 19.269 1.00 9.13 267 LYS A C 1
ATOM 1936 O O . LYS A 1 271 ? 24.701 -6.433 19.793 1.00 9.75 267 LYS A O 1
ATOM 1942 N N . GLY A 1 272 ? 23.039 -6.124 18.299 1.00 10.01 268 GLY A N 1
ATOM 1943 C CA . GLY A 1 272 ? 23.029 -7.538 17.823 1.00 9.95 268 GLY A CA 1
ATOM 1944 C C . GLY A 1 272 ? 24.335 -7.986 17.192 1.00 9.41 268 GLY A C 1
ATOM 1945 O O . GLY A 1 272 ? 24.512 -9.233 17.095 1.00 10.45 268 GLY A O 1
ATOM 1946 N N . LEU A 1 273 ? 25.276 -7.112 16.873 1.00 9.12 269 LEU A N 1
ATOM 1947 C CA . LEU A 1 273 ? 26.640 -7.531 16.499 1.00 9.07 269 LEU A CA 1
ATOM 1948 C C . LEU A 1 273 ? 27.311 -8.537 17.506 1.00 9.11 269 LEU A C 1
ATOM 1949 O O . LEU A 1 273 ? 27.982 -9.499 17.120 1.00 10.36 269 LEU A O 1
ATOM 1954 N N . GLY A 1 274 ? 27.013 -8.303 18.802 1.00 9.05 270 GLY A N 1
ATOM 1955 C CA . GLY A 1 274 ? 27.613 -9.197 19.831 1.00 10.51 270 GLY A CA 1
ATOM 1956 C C . GLY A 1 274 ? 26.738 -10.369 20.242 1.00 9.22 270 GLY A C 1
ATOM 1957 O O . GLY A 1 274 ? 27.248 -11.191 21.113 1.00 10.02 270 GLY A O 1
ATOM 1958 N N . GLY A 1 275 ? 25.511 -10.529 19.764 1.00 9.25 271 GLY A N 1
ATOM 1959 C CA . GLY A 1 275 ? 24.707 -11.683 20.128 1.00 9.71 271 GLY A CA 1
ATOM 1960 C C . GLY A 1 275 ? 24.366 -11.879 21.598 1.00 9.45 271 GLY A C 1
ATOM 1961 O O . GLY A 1 275 ? 24.052 -13.028 22.022 1.00 10.73 271 GLY A O 1
ATOM 1962 N N . GLY A 1 276 ? 24.456 -10.820 22.387 1.00 10.37 272 GLY A N 1
ATOM 1963 C CA . GLY A 1 276 ? 24.293 -10.865 23.842 1.00 9.96 272 GLY A CA 1
ATOM 1964 C C . GLY A 1 276 ? 25.539 -10.514 24.629 1.00 10.25 272 GLY A C 1
ATOM 1965 O O . GLY A 1 276 ? 25.500 -10.369 25.857 1.00 12.06 272 GLY A O 1
ATOM 1966 N N . LEU A 1 277 ? 26.671 -10.300 23.947 1.00 9.65 273 LEU A N 1
ATOM 1967 C CA . LEU A 1 277 ? 27.925 -9.784 24.535 1.00 9.89 273 LEU A CA 1
ATOM 1968 C C . LEU A 1 277 ? 28.186 -8.369 24.087 1.00 10.35 273 LEU A C 1
ATOM 1969 O O . LEU A 1 277 ? 27.684 -7.923 23.031 1.00 10.04 273 LEU A O 1
ATOM 1974 N N . PRO A 1 278 ? 28.926 -7.543 24.857 1.00 9.19 274 PRO A N 1
ATOM 1975 C CA . PRO A 1 278 ? 29.133 -6.082 24.508 1.00 9.16 274 PRO A CA 1
ATOM 1976 C C . PRO A 1 278 ? 30.131 -5.928 23.366 1.00 9.39 274 PRO A C 1
ATOM 1977 O O . PRO A 1 278 ? 31.339 -6.231 23.570 1.00 10.50 274 PRO A O 1
ATOM 1981 N N . LEU A 1 279 ? 29.686 -5.511 22.192 1.00 9.24 275 LEU A N 1
ATOM 1982 C CA . LEU A 1 279 ? 30.575 -5.371 21.018 1.00 9.09 275 LEU A CA 1
ATOM 1983 C C . LEU A 1 279 ? 29.990 -4.291 20.093 1.00 9.28 275 LEU A C 1
ATOM 1984 O O . LEU A 1 279 ? 28.831 -4.335 19.690 1.00 10.04 275 LEU A O 1
ATOM 1989 N N . SER A 1 280 ? 30.839 -3.323 19.720 1.00 8.35 276 SER A N 1
ATOM 1990 C CA . SER A 1 280 ? 30.490 -2.308 18.708 1.00 8.22 276 SER A CA 1
ATOM 1991 C C . SER A 1 280 ? 31.673 -2.139 17.735 1.00 8.39 276 SER A C 1
ATOM 1992 O O . SER A 1 280 ? 32.815 -2.546 17.997 1.00 8.57 276 SER A O 1
ATOM 1995 N N . ALA A 1 281 ? 31.402 -1.451 16.620 1.00 8.49 277 ALA A N 1
ATOM 1996 C CA . ALA A 1 281 ? 32.443 -1.206 15.552 1.00 8.96 277 ALA A CA 1
ATOM 1997 C C . ALA A 1 281 ? 32.124 0.082 14.793 1.00 9.33 277 ALA A C 1
ATOM 1998 O O . ALA A 1 281 ? 30.932 0.388 14.497 1.00 9.85 277 ALA A O 1
ATOM 2000 N N . VAL A 1 282 ? 33.226 0.736 14.383 1.00 9.76 278 VAL A N 1
ATOM 2001 C CA . VAL A 1 282 ? 33.200 1.823 13.393 1.00 10.04 278 VAL A CA 1
ATOM 2002 C C . VAL A 1 282 ? 33.956 1.352 12.137 1.00 9.77 278 VAL A C 1
ATOM 2003 O O . VAL A 1 282 ? 35.157 0.977 12.284 1.00 10.52 278 VAL A O 1
ATOM 2007 N N . ILE A 1 283 ? 33.332 1.446 10.963 1.00 10.68 279 ILE A N 1
ATOM 2008 C CA . ILE A 1 283 ? 34.014 1.148 9.631 1.00 10.57 279 ILE A CA 1
ATOM 2009 C C . ILE A 1 283 ? 34.154 2.511 8.938 1.00 11.59 279 ILE A C 1
ATOM 2010 O O . ILE A 1 283 ? 33.125 3.165 8.668 1.00 11.71 279 ILE A O 1
ATOM 2015 N N . ALA A 1 284 ? 35.410 2.981 8.752 1.00 12.11 280 ALA A N 1
ATOM 2016 C CA . ALA A 1 284 ? 35.677 4.406 8.351 1.00 11.98 280 ALA A CA 1
ATOM 2017 C C . ALA A 1 284 ? 36.945 4.473 7.411 1.00 14.42 280 ALA A C 1
ATOM 2018 O O . ALA A 1 284 ? 37.806 3.570 7.473 1.00 15.28 280 ALA A O 1
ATOM 2020 N N . PRO A 1 285 ? 37.048 5.563 6.605 1.00 15.04 281 PRO A N 1
ATOM 2021 C CA . PRO A 1 285 ? 38.289 5.714 5.813 1.00 15.74 281 PRO A CA 1
ATOM 2022 C C . PRO A 1 285 ? 39.493 5.623 6.731 1.00 14.35 281 PRO A C 1
ATOM 2023 O O . PRO A 1 285 ? 39.544 6.167 7.818 1.00 14.60 281 PRO A O 1
ATOM 2027 N N . ALA A 1 286 ? 40.571 4.995 6.172 1.00 14.75 282 ALA A N 1
ATOM 2028 C CA . ALA A 1 286 ? 41.811 4.946 6.842 1.00 14.46 282 ALA A CA 1
ATOM 2029 C C . ALA A 1 286 ? 42.326 6.222 7.313 1.00 16.11 282 ALA A C 1
ATOM 2030 O O . ALA A 1 286 ? 42.842 6.276 8.456 1.00 17.82 282 ALA A O 1
ATOM 2032 N N . GLU A 1 287 ? 42.263 7.302 6.527 1.00 15.69 283 GLU A N 1
ATOM 2033 C CA . GLU A 1 287 ? 42.813 8.577 6.984 1.00 20.10 283 GLU A CA 1
ATOM 2034 C C . GLU A 1 287 ? 42.100 9.098 8.270 1.00 17.38 283 GLU A C 1
ATOM 2035 O O . GLU A 1 287 ? 42.734 9.711 9.109 1.00 21.53 283 GLU A O 1
ATOM 2037 N N . ILE A 1 288 ? 40.818 8.715 8.436 1.00 15.27 284 ILE A N 1
ATOM 2038 C CA . ILE A 1 288 ? 40.110 9.109 9.653 1.00 15.95 284 ILE A CA 1
ATOM 2039 C C . ILE A 1 288 ? 40.563 8.354 10.893 1.00 13.86 284 ILE A C 1
ATOM 2040 O O . ILE A 1 288 ? 40.778 8.944 11.941 1.00 16.32 284 ILE A O 1
ATOM 2045 N N . LEU A 1 289 ? 40.675 7.044 10.750 1.00 12.79 285 LEU A N 1
ATOM 2046 C CA . LEU A 1 289 ? 41.075 6.216 11.893 1.00 12.91 285 LEU A CA 1
ATOM 2047 C C . LEU A 1 289 ? 42.567 6.137 12.152 1.00 14.00 285 LEU A C 1
ATOM 2048 O O . LEU A 1 289 ? 43.029 5.629 13.237 1.00 12.83 285 LEU A O 1
ATOM 2053 N N . AS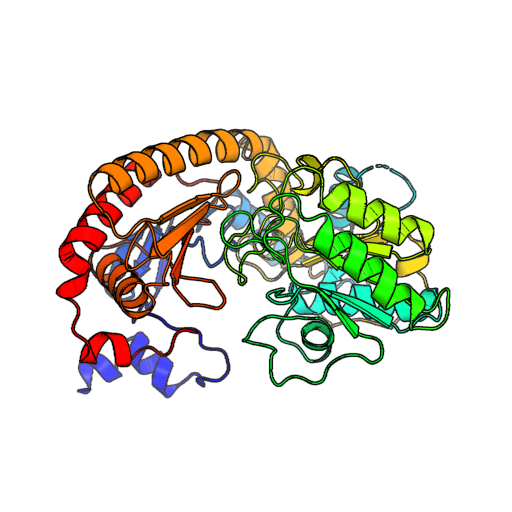P A 1 290 ? 43.401 6.604 11.211 1.00 13.14 286 ASP A N 1
ATOM 2054 C CA . ASP A 1 290 ? 44.856 6.618 11.386 1.00 12.73 286 ASP A CA 1
ATOM 2055 C C . ASP A 1 290 ? 45.419 8.003 11.711 1.00 13.40 286 ASP A C 1
ATOM 2056 O O . ASP A 1 290 ? 46.652 8.193 11.755 1.00 14.72 286 ASP A O 1
ATOM 2061 N N . CYS A 1 291 ? 44.524 9.000 12.056 1.00 14.48 287 CYS A N 1
ATOM 2062 C CA . CYS A 1 291 ? 45.024 10.363 12.333 1.00 15.48 287 CYS A CA 1
ATOM 2063 C C . CYS A 1 291 ? 45.758 10.565 13.652 1.00 17.84 287 CYS A C 1
ATOM 2064 O O . CYS A 1 291 ? 46.464 11.567 13.850 1.00 19.21 287 CYS A O 1
ATOM 2067 N N . ALA A 1 292 ? 45.692 9.568 14.558 1.00 15.11 288 ALA A N 1
ATOM 2068 C CA . ALA A 1 292 ? 46.263 9.648 15.865 1.00 13.70 288 ALA A CA 1
ATOM 2069 C C . ALA A 1 292 ? 46.412 8.177 16.391 1.00 13.69 288 ALA A C 1
ATOM 2070 O O . ALA A 1 292 ? 45.745 7.286 15.851 1.00 14.17 288 ALA A O 1
ATOM 2072 N N . SER A 1 293 ? 47.195 8.018 17.432 1.00 14.71 289 SER A N 1
ATOM 2073 C CA . SER A 1 293 ? 47.278 6.748 18.234 1.00 13.99 289 SER A CA 1
ATOM 2074 C C . SER A 1 293 ? 47.080 7.011 19.686 1.00 13.96 289 SER A C 1
ATOM 2075 O O . SER A 1 293 ? 47.169 8.204 20.167 1.00 13.27 289 SER A O 1
ATOM 2078 N N . ALA A 1 294 ? 46.741 5.971 20.437 1.00 12.50 290 ALA A N 1
ATOM 2079 C CA . ALA A 1 294 ? 46.528 6.114 21.883 1.00 13.48 290 ALA A CA 1
ATOM 2080 C C . ALA A 1 294 ? 45.525 7.244 22.161 1.00 12.62 290 ALA A C 1
ATOM 2081 O O . ALA A 1 294 ? 45.715 7.988 23.181 1.00 13.64 290 ALA A O 1
ATOM 2083 N N . PHE A 1 295 ? 44.462 7.316 21.373 1.00 11.91 291 PHE A N 1
ATOM 2084 C CA . PHE A 1 295 ? 43.555 8.547 21.347 1.00 11.34 291 PHE A CA 1
ATOM 2085 C C . PHE A 1 295 ? 42.154 8.234 21.873 1.00 13.29 291 PHE A C 1
ATOM 2086 O O . PHE A 1 295 ? 41.555 9.017 22.638 1.00 14.47 291 PHE A O 1
ATOM 2094 N N . ALA A 1 296 ? 41.543 7.120 21.464 1.00 11.36 292 ALA A N 1
ATOM 2095 C CA . ALA A 1 296 ? 40.205 6.702 21.873 1.00 10.92 292 ALA A CA 1
ATOM 2096 C C . ALA A 1 296 ? 40.314 5.198 22.181 1.00 11.19 292 ALA A C 1
ATOM 2097 O O . ALA A 1 296 ? 40.172 4.341 21.294 1.00 11.30 292 ALA A O 1
ATOM 2099 N N . MET A 1 297 ? 40.545 4.858 23.420 1.00 10.11 293 MET A N 1
ATOM 2100 C CA . MET A 1 297 ? 40.962 3.482 23.807 1.00 10.23 293 MET A CA 1
ATOM 2101 C C . MET A 1 297 ? 40.422 3.171 25.187 1.00 10.95 293 MET A C 1
ATOM 2102 O O . MET A 1 297 ? 40.472 3.980 26.105 1.00 11.50 293 MET A O 1
ATOM 2107 N N . GLN A 1 298 ? 39.930 1.927 25.346 1.00 10.37 294 GLN A N 1
ATOM 2108 C CA . GLN A 1 298 ? 39.537 1.356 26.651 1.00 10.54 294 GLN A CA 1
ATOM 2109 C C . GLN A 1 298 ? 40.145 -0.071 26.734 1.00 10.87 294 GLN A C 1
ATOM 2110 O O . GLN A 1 298 ? 40.181 -0.823 25.746 1.00 10.46 294 GLN A O 1
ATOM 2116 N N . THR A 1 299 ? 40.520 -0.486 27.942 1.00 9.84 295 THR A N 1
ATOM 2117 C CA . THR A 1 299 ? 41.388 -1.655 28.159 1.00 9.41 295 THR A CA 1
ATOM 2118 C C . THR A 1 299 ? 40.843 -2.937 27.554 1.00 9.36 295 THR A C 1
ATOM 2119 O O . THR A 1 299 ? 41.662 -3.711 26.964 1.00 10.24 295 THR A O 1
ATOM 2123 N N . LEU A 1 300 ? 39.544 -3.199 27.686 1.00 8.33 296 LEU A N 1
ATOM 2124 C CA . LEU A 1 300 ? 39.018 -4.450 27.187 1.00 8.73 296 LEU A CA 1
ATOM 2125 C C . LEU A 1 300 ? 38.537 -4.359 25.704 1.00 9.35 296 LEU A C 1
ATOM 2126 O O . LEU A 1 300 ? 37.888 -5.315 25.168 1.00 8.92 296 LEU A O 1
ATOM 2131 N N . HIS A 1 301 ? 38.726 -3.196 25.053 1.00 9.10 297 HIS A N 1
ATOM 2132 C CA . HIS A 1 301 ? 38.384 -3.129 23.620 1.00 8.84 297 HIS A CA 1
ATOM 2133 C C . HIS A 1 301 ? 39.072 -4.242 22.810 1.00 9.61 297 HIS A C 1
ATOM 2134 O O . HIS A 1 301 ? 40.245 -4.538 22.985 1.00 9.43 297 HIS A O 1
ATOM 2141 N N . GLY A 1 302 ? 38.293 -4.823 21.892 1.00 8.59 298 GLY A N 1
ATOM 2142 C CA . GLY A 1 302 ? 38.788 -5.908 21.038 1.00 8.91 298 GLY A CA 1
ATOM 2143 C C . GLY A 1 302 ? 39.193 -7.235 21.744 1.00 9.47 298 GLY A C 1
ATOM 2144 O O . GLY A 1 302 ? 39.948 -8.100 21.228 1.00 10.31 298 GLY A O 1
ATOM 2145 N N . ASN A 1 303 ? 38.627 -7.449 22.973 1.00 8.61 299 ASN A N 1
ATOM 2146 C CA . ASN A 1 303 ? 38.904 -8.712 23.714 1.00 8.32 299 ASN A CA 1
ATOM 2147 C C . ASN A 1 303 ? 38.431 -9.889 22.889 1.00 9.34 299 ASN A C 1
ATOM 2148 O O . ASN A 1 303 ? 37.414 -9.791 22.140 1.00 10.05 299 ASN A O 1
ATOM 2153 N N . PRO A 1 304 ? 39.115 -11.041 22.992 1.00 9.55 300 PRO A N 1
ATOM 2154 C CA . PRO A 1 304 ? 38.832 -12.142 22.048 1.00 9.75 300 PRO A CA 1
ATOM 2155 C C . PRO A 1 304 ? 37.549 -12.839 22.305 1.00 9.81 300 PRO A C 1
ATOM 2156 O O . PRO A 1 304 ? 36.932 -13.433 21.352 1.00 10.84 300 PRO A O 1
ATOM 2160 N N . VAL A 1 305 ? 36.999 -12.856 23.524 1.00 9.19 301 VAL A N 1
ATOM 2161 C CA . VAL A 1 305 ? 35.699 -13.509 23.780 1.00 9.65 301 VAL A CA 1
ATOM 2162 C C . VAL A 1 305 ? 34.596 -12.764 23.007 1.00 8.89 301 VAL A C 1
ATOM 2163 O O . VAL A 1 305 ? 33.730 -13.391 22.327 1.00 9.92 301 VAL A O 1
ATOM 2167 N N . CYS A 1 306 ? 34.509 -11.459 23.202 1.00 9.89 302 CYS A N 1
ATOM 2168 C CA . CYS A 1 306 ? 33.467 -10.688 22.467 1.00 8.76 302 CYS A CA 1
ATOM 2169 C C . CYS A 1 306 ? 33.730 -10.711 20.916 1.00 9.50 302 CYS A C 1
ATOM 2170 O O . CYS A 1 306 ? 32.766 -10.827 20.166 1.00 10.41 302 CYS A O 1
ATOM 2173 N N . ALA A 1 307 ? 35.005 -10.634 20.474 1.00 8.67 303 ALA A N 1
ATOM 2174 C CA . ALA A 1 307 ? 35.265 -10.738 19.018 1.00 9.09 303 ALA A CA 1
ATOM 2175 C C . ALA A 1 307 ? 34.801 -12.093 18.511 1.00 9.91 303 ALA A C 1
ATOM 2176 O O . ALA A 1 307 ? 34.263 -12.136 17.376 1.00 9.89 303 ALA A O 1
ATOM 2178 N N . ALA A 1 308 ? 35.021 -13.171 19.232 1.00 9.47 304 ALA A N 1
ATOM 2179 C CA . ALA A 1 308 ? 34.530 -14.494 18.760 1.00 9.75 304 ALA A CA 1
ATOM 2180 C C . ALA A 1 308 ? 33.034 -14.527 18.633 1.00 10.22 304 ALA A C 1
ATOM 2181 O O . ALA A 1 308 ? 32.486 -15.159 17.701 1.00 10.76 304 ALA A O 1
ATOM 2183 N N . ALA A 1 309 ? 32.309 -13.915 19.554 1.00 9.98 305 ALA A N 1
ATOM 2184 C CA . ALA A 1 309 ? 30.834 -13.823 19.428 1.00 9.88 305 ALA A CA 1
ATOM 2185 C C . ALA A 1 309 ? 30.420 -13.065 18.192 1.00 10.29 305 ALA A C 1
ATOM 2186 O O . ALA A 1 309 ? 29.458 -13.480 17.453 1.00 10.72 305 ALA A O 1
ATOM 2188 N N . GLY A 1 310 ? 31.078 -11.977 17.903 1.00 9.87 306 GLY A N 1
ATOM 2189 C CA . GLY A 1 310 ? 30.737 -11.225 16.703 1.00 10.10 306 GLY A CA 1
ATOM 2190 C C . GLY A 1 310 ? 30.975 -12.015 15.383 1.00 9.36 306 GLY A C 1
ATOM 2191 O O . GLY A 1 310 ? 30.180 -11.978 14.435 1.00 11.27 306 GLY A O 1
ATOM 2192 N N . LEU A 1 311 ? 32.083 -12.733 15.333 1.00 9.89 307 LEU A N 1
ATOM 2193 C CA . LEU A 1 311 ? 32.364 -13.648 14.139 1.00 10.87 307 LEU A CA 1
ATOM 2194 C C . LEU A 1 311 ? 31.233 -14.701 14.044 1.00 11.85 307 LEU A C 1
ATOM 2195 O O . LEU A 1 311 ? 30.718 -14.998 12.933 1.00 12.31 307 LEU A O 1
ATOM 2200 N N . ALA A 1 312 ? 30.763 -15.225 15.163 1.00 10.43 308 ALA A N 1
ATOM 2201 C CA . ALA A 1 312 ? 29.641 -16.211 15.169 1.00 10.25 308 ALA A CA 1
ATOM 2202 C C . ALA A 1 312 ? 28.363 -15.577 14.625 1.00 11.20 308 ALA A C 1
ATOM 2203 O O . ALA A 1 312 ? 27.572 -16.273 13.909 1.00 11.54 308 ALA A O 1
ATOM 2205 N N . VAL A 1 313 ? 28.002 -14.328 15.012 1.00 10.65 309 VAL A N 1
ATOM 2206 C CA . VAL A 1 313 ? 26.820 -13.652 14.462 1.00 10.74 309 VAL A CA 1
ATOM 2207 C C . VAL A 1 313 ? 26.925 -13.513 12.927 1.00 10.81 309 VAL A C 1
ATOM 2208 O O . VAL A 1 313 ? 25.977 -13.919 12.234 1.00 11.45 309 VAL A O 1
ATOM 2212 N N . LEU A 1 314 ? 28.057 -13.010 12.418 1.00 10.69 310 LEU A N 1
ATOM 2213 C CA . LEU A 1 314 ? 28.255 -12.848 10.936 1.00 11.81 310 LEU A CA 1
ATOM 2214 C C . LEU A 1 314 ? 28.158 -14.191 10.260 1.00 13.58 310 LEU A C 1
ATOM 2215 O O . LEU A 1 314 ? 27.481 -14.293 9.150 1.00 13.40 310 LEU A O 1
ATOM 2220 N N . GLU A 1 315 ? 28.802 -15.213 10.812 1.00 12.21 311 GLU A N 1
ATOM 2221 C CA . GLU A 1 315 ? 28.776 -16.545 10.203 1.00 12.85 311 GLU A CA 1
ATOM 2222 C C . GLU A 1 315 ? 27.410 -17.125 10.184 1.00 13.29 311 GLU A C 1
ATOM 2223 O O . GLU A 1 315 ? 26.976 -17.807 9.210 1.00 15.66 311 GLU A O 1
ATOM 2229 N N . THR A 1 316 ? 26.623 -16.931 11.237 1.00 11.61 312 THR A N 1
ATOM 2230 C CA . THR A 1 316 ? 25.269 -17.493 11.318 1.00 11.32 312 THR A CA 1
ATOM 2231 C C . THR A 1 316 ? 24.267 -16.757 10.375 1.00 12.55 312 THR A C 1
ATOM 2232 O O . THR A 1 316 ? 23.299 -17.391 9.801 1.00 13.13 312 THR A O 1
ATOM 2236 N N . ILE A 1 317 ? 24.434 -15.441 10.233 1.00 12.23 313 ILE A N 1
ATOM 2237 C CA . ILE A 1 317 ? 23.605 -14.695 9.243 1.00 12.41 313 ILE A CA 1
ATOM 2238 C C . ILE A 1 317 ? 23.765 -15.392 7.862 1.00 13.87 313 ILE A C 1
ATOM 2239 O O . ILE A 1 317 ? 22.711 -15.572 7.162 1.00 14.71 313 ILE A O 1
ATOM 2244 N N . GLU A 1 318 ? 24.990 -15.742 7.505 1.00 13.63 314 GLU A N 1
ATOM 2245 C CA . GLU A 1 318 ? 25.199 -16.516 6.185 1.00 16.75 314 GLU A CA 1
ATOM 2246 C C . GLU A 1 318 ? 24.653 -17.911 6.234 1.00 16.81 314 GLU A C 1
ATOM 2247 O O . GLU A 1 318 ? 23.877 -18.325 5.345 1.00 17.08 314 GLU A O 1
ATOM 2250 N N . ALA A 1 319 ? 24.991 -18.692 7.258 1.00 14.95 315 ALA A N 1
ATOM 2251 C CA . ALA A 1 319 ? 24.664 -20.141 7.274 1.00 15.33 315 ALA A CA 1
ATOM 2252 C C . ALA A 1 319 ? 23.165 -20.430 7.411 1.00 18.63 315 ALA A C 1
ATOM 2253 O O . ALA A 1 319 ? 22.650 -21.494 6.902 1.00 18.14 315 ALA A O 1
ATOM 2255 N N . GLU A 1 320 ? 22.430 -19.591 8.116 1.00 14.08 316 GLU A N 1
ATOM 2256 C CA . GLU A 1 320 ? 20.980 -19.762 8.326 1.00 13.43 316 GLU A CA 1
ATOM 2257 C C . GLU A 1 320 ? 20.158 -18.784 7.457 1.00 12.18 316 GLU A C 1
ATOM 2258 O O . GLU A 1 320 ? 18.930 -18.672 7.617 1.00 13.85 316 GLU A O 1
ATOM 2264 N N . ASN A 1 321 ? 20.796 -18.134 6.491 1.00 12.86 317 ASN A N 1
ATOM 2265 C CA . ASN A 1 321 ? 20.078 -17.342 5.535 1.00 13.28 317 ASN A CA 1
ATOM 2266 C C . ASN A 1 321 ? 19.145 -16.303 6.161 1.00 13.26 317 ASN A C 1
ATOM 2267 O O . ASN A 1 321 ? 17.985 -16.143 5.825 1.00 14.11 317 ASN A O 1
ATOM 2272 N N . LEU A 1 322 ? 19.701 -15.543 7.156 1.00 12.96 318 LEU A N 1
ATOM 2273 C CA . LEU A 1 322 ? 18.862 -14.741 8.044 1.00 12.80 318 LEU A CA 1
ATOM 2274 C C . LEU A 1 322 ? 18.412 -13.418 7.427 1.00 11.10 318 LEU A C 1
ATOM 2275 O O . LEU A 1 322 ? 17.368 -12.857 7.844 1.00 12.63 318 LEU A O 1
ATOM 2280 N N . THR A 1 323 ? 19.119 -12.931 6.390 1.00 12.07 319 THR A N 1
ATOM 2281 C CA . THR A 1 323 ? 18.657 -11.722 5.695 1.00 12.53 319 THR A CA 1
ATOM 2282 C C . THR A 1 323 ? 17.290 -11.990 4.973 1.00 12.69 319 THR A C 1
ATOM 2283 O O . THR A 1 323 ? 16.296 -11.243 5.163 1.00 14.00 319 THR A O 1
ATOM 2287 N N . THR A 1 324 ? 17.253 -13.089 4.177 1.00 12.44 320 THR A N 1
ATOM 2288 C CA . THR A 1 324 ? 16.022 -13.534 3.522 1.00 12.83 320 THR A CA 1
ATOM 2289 C C . THR A 1 324 ? 14.928 -13.873 4.563 1.00 12.55 320 THR A C 1
ATOM 2290 O O . THR A 1 324 ? 13.716 -13.554 4.424 1.00 14.73 320 THR A O 1
ATOM 2294 N N . ALA A 1 325 ? 15.322 -14.546 5.649 1.00 13.47 321 ALA A N 1
ATOM 2295 C CA . ALA A 1 325 ? 14.368 -14.888 6.741 1.00 13.57 321 ALA A CA 1
ATOM 2296 C C . ALA A 1 325 ? 13.728 -13.621 7.339 1.00 12.31 321 ALA A C 1
ATOM 2297 O O . ALA A 1 325 ? 12.505 -13.617 7.620 1.00 13.35 321 ALA A O 1
ATOM 2299 N N . ALA A 1 326 ? 14.535 -12.623 7.615 1.00 14.39 322 ALA A N 1
ATOM 2300 C CA . ALA A 1 326 ? 14.005 -11.373 8.166 1.00 13.07 322 ALA A CA 1
ATOM 2301 C C . ALA A 1 326 ? 13.009 -10.644 7.252 1.00 12.39 322 ALA A C 1
ATOM 2302 O O . ALA A 1 326 ? 11.942 -10.155 7.666 1.00 13.36 322 ALA A O 1
ATOM 2304 N N . GLU A 1 327 ? 13.312 -10.668 5.932 1.00 12.91 323 GLU A N 1
ATOM 2305 C CA . GLU A 1 327 ? 12.349 -10.160 4.979 1.00 14.96 323 GLU A CA 1
ATOM 2306 C C . GLU A 1 327 ? 11.013 -10.952 5.010 1.00 15.26 323 GLU A C 1
ATOM 2307 O O . GLU A 1 327 ? 9.924 -10.332 5.114 1.00 16.56 323 GLU A O 1
ATOM 2313 N N . ARG A 1 328 ? 11.078 -12.266 4.908 1.00 13.57 324 ARG A N 1
ATOM 2314 C CA . ARG A 1 328 ? 9.892 -13.141 4.873 1.00 14.31 324 ARG A CA 1
ATOM 2315 C C . ARG A 1 328 ? 9.074 -13.025 6.177 1.00 16.01 324 ARG A C 1
ATOM 2316 O O . ARG A 1 328 ? 7.809 -12.829 6.167 1.00 16.10 324 ARG A O 1
ATOM 2324 N N . LYS A 1 329 ? 9.734 -13.113 7.322 1.00 14.17 325 LYS A N 1
ATOM 2325 C CA . LYS A 1 329 ? 9.017 -13.056 8.587 1.00 15.00 325 LYS A CA 1
ATOM 2326 C C . LYS A 1 329 ? 8.478 -11.662 8.896 1.00 14.11 325 LYS A C 1
ATOM 2327 O O . LYS A 1 329 ? 7.413 -11.534 9.608 1.00 14.53 325 LYS A O 1
ATOM 2333 N N . GLY A 1 330 ? 9.160 -10.619 8.484 1.00 14.44 326 GLY A N 1
ATOM 2334 C CA . GLY A 1 330 ? 8.602 -9.302 8.656 1.00 14.33 326 GLY A CA 1
ATOM 2335 C C . GLY A 1 330 ? 7.319 -9.027 7.885 1.00 15.13 326 GLY A C 1
ATOM 2336 O O . GLY A 1 330 ? 6.425 -8.355 8.382 1.00 15.33 326 GLY A O 1
ATOM 2337 N N . LYS A 1 331 ? 7.280 -9.592 6.678 1.00 15.71 327 LYS A N 1
ATOM 2338 C CA . LYS A 1 331 ? 5.997 -9.522 5.926 1.00 16.79 327 LYS A CA 1
ATOM 2339 C C . LYS A 1 331 ? 4.890 -10.225 6.651 1.00 15.58 327 LYS A C 1
ATOM 2340 O O . LYS A 1 331 ? 3.738 -9.670 6.711 1.00 16.19 327 LYS A O 1
ATOM 2346 N N . LEU A 1 332 ? 5.144 -11.454 7.169 1.00 15.75 328 LEU A N 1
ATOM 2347 C CA . LEU A 1 332 ? 4.140 -12.201 7.905 1.00 16.34 328 LEU A CA 1
ATOM 2348 C C . LEU A 1 332 ? 3.658 -11.442 9.143 1.00 15.38 328 LEU A C 1
ATOM 2349 O O . LEU A 1 332 ? 2.448 -11.343 9.469 1.00 16.13 328 LEU A O 1
ATOM 2354 N N . LEU A 1 333 ? 4.621 -10.815 9.891 1.00 15.65 329 LEU A N 1
ATOM 2355 C CA . LEU A 1 333 ? 4.252 -10.060 11.096 1.00 14.10 329 LEU A CA 1
ATOM 2356 C C . LEU A 1 333 ? 3.339 -8.817 10.757 1.00 14.48 329 LEU A C 1
ATOM 2357 O O . LEU A 1 333 ? 2.323 -8.603 11.405 1.00 15.86 329 LEU A O 1
ATOM 2362 N N . ARG A 1 334 ? 3.748 -8.071 9.726 1.00 15.45 330 ARG A N 1
ATOM 2363 C CA . ARG A 1 334 ? 2.964 -6.877 9.351 1.00 14.46 330 ARG A CA 1
ATOM 2364 C C . ARG A 1 334 ? 1.610 -7.257 8.757 1.00 14.47 330 ARG A C 1
ATOM 2365 O O . ARG A 1 334 ? 0.652 -6.530 9.068 1.00 16.15 330 ARG A O 1
ATOM 2373 N N . GLU A 1 335 ? 1.489 -8.397 8.084 1.00 16.45 331 GLU A N 1
ATOM 2374 C CA . GLU A 1 335 ? 0.184 -8.898 7.627 1.00 17.29 331 GLU A CA 1
ATOM 2375 C C . GLU A 1 335 ? -0.732 -9.243 8.808 1.00 18.52 331 GLU A C 1
ATOM 2376 O O . GLU A 1 335 ? -1.958 -8.900 8.799 1.00 18.62 331 GLU A O 1
ATOM 2382 N N . GLY A 1 336 ? -0.180 -9.920 9.827 1.00 15.22 332 GLY A N 1
ATOM 2383 C CA . GLY A 1 336 ? -0.924 -10.152 11.020 1.00 14.88 332 GLY A CA 1
ATOM 2384 C C . GLY A 1 336 ? -1.430 -8.931 11.760 1.00 14.56 332 GLY A C 1
ATOM 2385 O O . GLY A 1 336 ? -2.605 -8.878 12.214 1.00 15.58 332 GLY A O 1
ATOM 2386 N N . LEU A 1 337 ? -0.535 -7.975 11.918 1.00 16.44 333 LEU A N 1
ATOM 2387 C CA . LEU A 1 337 ? -0.886 -6.693 12.540 1.00 13.93 333 LEU A CA 1
ATOM 2388 C C . LEU A 1 337 ? -1.988 -5.902 11.751 1.00 15.56 333 LEU A C 1
ATOM 2389 O O . LEU A 1 337 ? -2.845 -5.313 12.381 1.00 14.86 333 LEU A O 1
ATOM 2394 N N . ALA A 1 338 ? -1.952 -6.026 10.426 1.00 14.72 334 ALA A N 1
ATOM 2395 C CA . ALA A 1 338 ? -3.019 -5.353 9.589 1.00 15.27 334 ALA A CA 1
ATOM 2396 C C . ALA A 1 338 ? -4.375 -6.033 9.892 1.00 15.25 334 ALA A C 1
ATOM 2397 O O . ALA A 1 338 ? -5.390 -5.319 9.935 1.00 16.29 334 ALA A O 1
ATOM 2399 N N . ARG A 1 339 ? -4.417 -7.367 10.122 1.00 16.32 335 ARG A N 1
ATOM 2400 C CA . ARG A 1 339 ? -5.651 -8.021 10.514 1.00 17.64 335 ARG A CA 1
ATOM 2401 C C . ARG A 1 339 ? -6.162 -7.546 11.871 1.00 19.21 335 ARG A C 1
ATOM 2402 O O . ARG A 1 339 ? -7.361 -7.245 12.074 1.00 17.54 335 ARG A O 1
ATOM 2410 N N . LEU A 1 340 ? -5.243 -7.331 12.839 1.00 17.62 336 LEU A N 1
ATOM 2411 C CA . LEU A 1 340 ? -5.656 -6.745 14.128 1.00 18.71 336 LEU A CA 1
ATOM 2412 C C . LEU A 1 340 ? -6.242 -5.312 13.978 1.00 17.71 336 LEU A C 1
ATOM 2413 O O . LEU A 1 340 ? -7.206 -4.957 14.670 1.00 19.01 336 LEU A O 1
ATOM 2418 N N . ALA A 1 341 ? -5.703 -4.540 13.076 1.00 15.46 337 ALA A N 1
ATOM 2419 C CA . ALA A 1 341 ? -6.205 -3.164 12.806 1.00 15.96 337 ALA A CA 1
ATOM 2420 C C . ALA A 1 341 ? -7.608 -3.113 12.218 1.00 17.20 337 ALA A C 1
ATOM 2421 O O . ALA A 1 341 ? -8.308 -2.132 12.426 1.00 19.34 337 ALA A O 1
ATOM 2423 N N . GLU A 1 342 ? -8.044 -4.201 11.650 1.00 17.59 338 GLU A N 1
ATOM 2424 C CA . GLU A 1 342 ? -9.435 -4.302 11.175 1.00 19.49 338 GLU A CA 1
ATOM 2425 C C . GLU A 1 342 ? -10.404 -4.396 12.363 1.00 21.80 338 GLU A C 1
ATOM 2426 O O . GLU A 1 342 ? -11.599 -4.040 12.196 1.00 24.01 338 GLU A O 1
ATOM 2432 N N . ARG A 1 343 ? -9.989 -4.785 13.569 1.00 20.61 339 ARG A N 1
ATOM 2433 C CA . ARG A 1 343 ? -10.872 -4.769 14.744 1.00 24.27 339 ARG A CA 1
ATOM 2434 C C . ARG A 1 343 ? -10.452 -3.811 15.853 1.00 24.08 339 ARG A C 1
ATOM 2435 O O . ARG A 1 343 ? -11.280 -3.481 16.667 1.00 25.30 339 ARG A O 1
ATOM 2443 N N . HIS A 1 344 ? -9.176 -3.427 15.960 1.00 18.64 340 HIS A N 1
ATOM 2444 C CA . HIS A 1 344 ? -8.746 -2.552 17.058 1.00 17.06 340 HIS A CA 1
ATOM 2445 C C . HIS A 1 344 ? -8.438 -1.153 16.524 1.00 17.49 340 HIS A C 1
ATOM 2446 O O . HIS A 1 344 ? -7.437 -0.826 15.851 1.00 16.35 340 HIS A O 1
ATOM 2453 N N . GLU A 1 345 ? -9.428 -0.254 16.701 1.00 18.39 341 GLU A N 1
ATOM 2454 C CA . GLU A 1 345 ? -9.351 1.111 16.208 1.00 17.84 341 GLU A CA 1
ATOM 2455 C C . GLU A 1 345 ? -8.161 1.974 16.729 1.00 15.54 341 GLU A C 1
ATOM 2456 O O . GLU A 1 345 ? -7.697 2.892 16.016 1.00 16.95 341 GLU A O 1
ATOM 2462 N N . LEU A 1 346 ? -7.650 1.586 17.882 1.00 16.69 342 LEU A N 1
ATOM 2463 C CA . LEU A 1 346 ? -6.422 2.217 18.466 1.00 17.24 342 LEU A CA 1
ATOM 2464 C C . LEU A 1 346 ? -5.210 2.171 17.524 1.00 16.92 342 LEU A C 1
ATOM 2465 O O . LEU A 1 346 ? -4.380 3.078 17.604 1.00 15.20 342 LEU A O 1
ATOM 2470 N N . ILE A 1 347 ? -5.117 1.183 16.640 1.00 16.32 343 ILE A N 1
ATOM 2471 C CA . ILE A 1 347 ? -3.970 1.149 15.705 1.00 13.83 343 ILE A CA 1
ATOM 2472 C C . ILE A 1 347 ? -4.150 2.207 14.602 1.00 16.05 343 ILE A C 1
ATOM 2473 O O . ILE A 1 347 ? -5.113 2.123 13.782 1.00 16.66 343 ILE A O 1
ATOM 2478 N N . GLY A 1 348 ? -3.251 3.181 14.555 1.00 13.49 344 GLY A N 1
ATOM 2479 C CA . GLY A 1 348 ? -3.243 4.229 13.562 1.00 13.81 344 GLY A CA 1
ATOM 2480 C C . GLY A 1 348 ? -2.321 4.032 12.374 1.00 14.12 344 GLY A C 1
ATOM 2481 O O . GLY A 1 348 ? -2.505 4.571 11.240 1.00 16.36 344 GLY A O 1
ATOM 2482 N N . ASP A 1 349 ? -1.198 3.275 12.569 1.00 14.01 345 ASP A N 1
ATOM 2483 C CA . ASP A 1 349 ? -0.186 3.095 11.479 1.00 14.41 345 ASP A CA 1
ATOM 2484 C C . ASP A 1 349 ? 0.678 1.834 11.812 1.00 14.05 345 ASP A C 1
ATOM 2485 O O . ASP A 1 349 ? 0.922 1.579 13.030 1.00 15.35 345 ASP A O 1
ATOM 2490 N N . ILE A 1 350 ? 1.024 1.077 10.782 1.00 13.02 346 ILE A N 1
ATOM 2491 C CA . ILE A 1 350 ? 1.941 -0.083 10.877 1.00 12.63 346 ILE A CA 1
ATOM 2492 C C . ILE A 1 350 ? 3.059 0.202 9.899 1.00 13.51 346 ILE A C 1
ATOM 2493 O O . ILE A 1 350 ? 2.808 0.494 8.697 1.00 15.94 346 ILE A O 1
ATOM 2498 N N . ARG A 1 351 ? 4.361 0.140 10.349 1.00 14.24 347 ARG A N 1
ATOM 2499 C CA . ARG A 1 351 ? 5.467 0.556 9.451 1.00 13.05 347 ARG A CA 1
ATOM 2500 C C . ARG A 1 351 ? 6.746 -0.204 9.783 1.00 13.69 347 ARG A C 1
ATOM 2501 O O . ARG A 1 351 ? 6.798 -0.893 10.844 1.00 13.15 347 ARG A O 1
ATOM 2509 N N . GLY A 1 352 ? 7.795 -0.034 9.009 1.00 12.59 348 GLY A N 1
ATOM 2510 C CA . GLY A 1 352 ? 9.111 -0.636 9.249 1.00 14.26 348 GLY A CA 1
ATOM 2511 C C . GLY A 1 352 ? 9.612 -1.424 8.073 1.00 14.82 348 GLY A C 1
ATOM 2512 O O . GLY A 1 352 ? 9.080 -1.382 6.948 1.00 15.38 348 GLY A O 1
ATOM 2513 N N . ARG A 1 353 ? 10.741 -2.087 8.301 1.00 11.49 349 ARG A N 1
ATOM 2514 C CA . ARG A 1 353 ? 11.452 -2.992 7.292 1.00 11.68 349 ARG A CA 1
ATOM 2515 C C . ARG A 1 353 ? 11.851 -4.265 7.987 1.00 12.58 349 ARG A C 1
ATOM 2516 O O . ARG A 1 353 ? 12.373 -4.216 9.113 1.00 12.33 349 ARG A O 1
ATOM 2524 N N . GLY A 1 354 ? 11.675 -5.422 7.363 1.00 12.12 350 GLY A N 1
ATOM 2525 C CA . GLY A 1 354 ? 12.124 -6.652 7.934 1.00 12.60 350 GLY A CA 1
ATOM 2526 C C . GLY A 1 354 ? 11.569 -6.922 9.300 1.00 10.77 350 GLY A C 1
ATOM 2527 O O . GLY A 1 354 ? 10.373 -6.790 9.523 1.00 12.80 350 GLY A O 1
ATOM 2528 N N . LEU A 1 355 ? 12.494 -7.245 10.237 1.00 10.96 351 LEU A N 1
ATOM 2529 C CA . LEU A 1 355 ? 12.115 -7.498 11.637 1.00 10.76 351 LEU A CA 1
ATOM 2530 C C . LEU A 1 355 ? 12.457 -6.268 12.502 1.00 11.52 351 LEU A C 1
ATOM 2531 O O . LEU A 1 355 ? 12.797 -6.378 13.724 1.00 12.10 351 LEU A O 1
ATOM 2536 N N . ALA A 1 356 ? 12.252 -5.072 11.937 1.00 12.28 352 ALA A N 1
ATOM 2537 C CA . ALA A 1 356 ? 12.218 -3.766 12.682 1.00 11.67 352 ALA A CA 1
ATOM 2538 C C . ALA A 1 356 ? 10.825 -3.192 12.379 1.00 11.18 352 ALA A C 1
ATOM 2539 O O . ALA A 1 356 ? 10.650 -2.508 11.344 1.00 13.56 352 ALA A O 1
ATOM 2541 N N . CYS A 1 357 ? 9.869 -3.384 13.280 1.00 12.19 353 CYS A N 1
ATOM 2542 C CA . CYS A 1 357 ? 8.469 -3.003 13.018 1.00 13.05 353 CYS A CA 1
ATOM 2543 C C . CYS A 1 357 ? 7.969 -2.103 14.143 1.00 12.28 353 CYS A C 1
ATOM 2544 O O . CYS A 1 357 ? 8.217 -2.267 15.344 1.00 13.63 353 CYS A O 1
ATOM 2547 N N . GLY A 1 358 ? 7.100 -1.153 13.745 1.00 12.62 354 GLY A N 1
ATOM 2548 C CA . GLY A 1 358 ? 6.434 -0.246 14.696 1.00 13.09 354 GLY A CA 1
ATOM 2549 C C . GLY A 1 358 ? 4.925 -0.123 14.444 1.00 12.10 354 GLY A C 1
ATOM 2550 O O . GLY A 1 358 ? 4.461 -0.160 13.313 1.00 13.93 354 GLY A O 1
ATOM 2551 N N . VAL A 1 359 ? 4.192 -0.057 15.546 1.00 11.79 355 VAL A N 1
ATOM 2552 C CA . VAL A 1 359 ? 2.712 0.136 15.467 1.00 12.25 355 VAL A CA 1
ATOM 2553 C C . VAL A 1 359 ? 2.328 1.330 16.347 1.00 11.51 355 VAL A C 1
ATOM 2554 O O . VAL A 1 359 ? 2.453 1.306 17.577 1.00 11.21 355 VAL A O 1
ATOM 2558 N N . GLU A 1 360 ? 1.801 2.402 15.669 1.00 12.70 356 GLU A N 1
ATOM 2559 C CA . GLU A 1 360 ? 1.547 3.680 16.342 1.00 12.22 356 GLU A CA 1
ATOM 2560 C C . GLU A 1 360 ? 0.053 3.699 16.790 1.00 11.90 356 GLU A C 1
ATOM 2561 O O . GLU A 1 360 ? -0.810 3.427 15.984 1.00 14.15 356 GLU A O 1
ATOM 2567 N N . LEU A 1 361 ? -0.158 3.970 18.084 1.00 12.56 357 LEU A N 1
ATOM 2568 C CA . LEU A 1 361 ? -1.472 3.926 18.777 1.00 14.19 357 LEU A CA 1
ATOM 2569 C C . LEU A 1 361 ? -1.974 5.363 18.930 1.00 14.53 357 LEU A C 1
ATOM 2570 O O . LEU A 1 361 ? -1.269 6.255 19.435 1.00 12.49 357 LEU A O 1
ATOM 2575 N N . VAL A 1 362 ? -3.266 5.586 18.545 1.00 13.65 358 VAL A N 1
ATOM 2576 C CA . VAL A 1 362 ? -3.902 6.936 18.498 1.00 14.73 358 VAL A CA 1
ATOM 2577 C C . VAL A 1 362 ? -5.311 6.880 19.078 1.00 15.70 358 VAL A C 1
ATOM 2578 O O . VAL A 1 362 ? -6.005 5.880 19.009 1.00 14.95 358 VAL A O 1
ATOM 2582 N N . ARG A 1 363 ? -5.715 8.026 19.639 1.00 15.43 359 ARG A N 1
ATOM 2583 C CA . ARG A 1 363 ? -7.097 8.132 20.236 1.00 19.72 359 ARG A CA 1
ATOM 2584 C C . ARG A 1 363 ? -8.217 8.225 19.233 1.00 19.66 359 ARG A C 1
ATOM 2585 O O . ARG A 1 363 ? -9.364 7.869 19.563 1.00 20.63 359 ARG A O 1
ATOM 2593 N N . ASN A 1 364 ? -7.846 8.638 18.026 1.00 16.60 360 ASN A N 1
ATOM 2594 C CA . ASN A 1 364 ? -8.761 8.788 16.895 1.00 17.34 360 ASN A CA 1
ATOM 2595 C C . ASN A 1 364 ? -7.924 8.785 15.605 1.00 16.95 360 ASN A C 1
ATOM 2596 O O . ASN A 1 364 ? -6.875 9.498 15.494 1.00 17.73 360 ASN A O 1
ATOM 2601 N N . ARG A 1 365 ? -8.383 8.039 14.586 1.00 17.19 361 ARG A N 1
ATOM 2602 C CA . ARG A 1 365 ? -7.635 7.860 13.329 1.00 16.82 361 ARG A CA 1
ATOM 2603 C C . ARG A 1 365 ? -7.566 9.118 12.483 1.00 19.37 361 ARG A C 1
ATOM 2604 O O . ARG A 1 365 ? -6.589 9.337 11.785 1.00 21.55 361 ARG A O 1
ATOM 2612 N N . GLN A 1 366 ? -8.630 9.953 12.564 1.00 20.05 362 GLN A N 1
ATOM 2613 C CA . GLN A 1 366 ? -8.607 11.218 11.846 1.00 19.54 362 GLN A CA 1
ATOM 2614 C C . GLN A 1 366 ? -7.692 12.241 12.470 1.00 17.83 362 GLN A C 1
ATOM 2615 O O . GLN A 1 366 ? -6.934 12.897 11.797 1.00 21.00 362 GLN A O 1
ATOM 2617 N N . SER A 1 367 ? -7.776 12.436 13.781 1.00 17.25 363 SER A N 1
ATOM 2618 C CA . SER A 1 367 ? -6.963 13.470 14.479 1.00 15.97 363 SER A CA 1
ATOM 2619 C C . SER A 1 367 ? -5.474 13.074 14.627 1.00 15.94 363 SER A C 1
ATOM 2620 O O . SER A 1 367 ? -4.585 13.915 14.688 1.00 18.16 363 SER A O 1
ATOM 2623 N N . ARG A 1 368 ? -5.271 11.721 14.670 1.00 15.24 364 ARG A N 1
ATOM 2624 C CA . ARG A 1 368 ? -3.894 11.144 14.959 1.00 14.79 364 ARG A CA 1
ATOM 2625 C C . ARG A 1 368 ? -3.379 11.519 16.363 1.00 15.70 364 ARG A C 1
ATOM 2626 O O . ARG A 1 368 ? -2.144 11.502 16.601 1.00 14.97 364 ARG A O 1
ATOM 2634 N N . GLU A 1 369 ? -4.271 11.895 17.329 1.00 13.58 365 GLU A N 1
ATOM 2635 C CA . GLU A 1 369 ? -3.813 12.270 18.642 1.00 14.55 365 GLU A CA 1
ATOM 2636 C C . GLU A 1 369 ? -3.136 11.027 19.344 1.00 13.39 365 GLU A C 1
ATOM 2637 O O . GLU A 1 369 ? -3.759 9.963 19.415 1.00 14.21 365 GLU A O 1
ATOM 2643 N N . PRO A 1 370 ? -1.898 11.220 19.808 1.00 13.15 366 PRO A N 1
ATOM 2644 C CA . PRO A 1 370 ? -1.260 10.016 20.457 1.00 12.94 366 PRO A CA 1
ATOM 2645 C C . PRO A 1 370 ? -2.020 9.449 21.657 1.00 15.77 366 PRO A C 1
ATOM 2646 O O . PRO A 1 370 ? -2.623 10.196 22.473 1.00 15.78 366 PRO A O 1
ATOM 2650 N N . ALA A 1 371 ? -1.909 8.129 21.844 1.00 13.46 367 ALA A N 1
ATOM 2651 C CA . ALA A 1 371 ? -2.541 7.421 22.996 1.00 13.84 367 ALA A CA 1
ATOM 2652 C C . ALA A 1 371 ? -1.472 6.850 23.967 1.00 13.16 367 ALA A C 1
ATOM 2653 O O . ALA A 1 371 ? -1.322 5.621 24.050 1.00 13.92 367 ALA A O 1
ATOM 2655 N N . ARG A 1 372 ? -0.791 7.712 24.685 1.00 15.31 368 ARG A N 1
ATOM 2656 C CA . ARG A 1 372 ? 0.272 7.308 25.644 1.00 14.23 368 ARG A CA 1
ATOM 2657 C C . ARG A 1 372 ? -0.207 6.390 26.718 1.00 15.11 368 ARG A C 1
ATOM 2658 O O . ARG A 1 372 ? 0.424 5.282 26.938 1.00 13.80 368 ARG A O 1
ATOM 2666 N N . ALA A 1 373 ? -1.210 6.766 27.482 1.00 15.98 369 ALA A N 1
ATOM 2667 C CA . ALA A 1 373 ? -1.652 5.909 28.620 1.00 15.52 369 ALA A CA 1
ATOM 2668 C C . ALA A 1 373 ? -2.085 4.530 28.173 1.00 14.41 369 ALA A C 1
ATOM 2669 O O . ALA A 1 373 ? -1.731 3.528 28.877 1.00 14.22 369 ALA A O 1
ATOM 2671 N N . GLU A 1 374 ? -2.786 4.359 27.057 1.00 14.32 370 GLU A N 1
ATOM 2672 C CA . GLU A 1 374 ? -3.269 3.068 26.637 1.00 15.68 370 GLU A CA 1
ATOM 2673 C C . GLU A 1 374 ? -2.036 2.190 26.233 1.00 13.35 370 GLU A C 1
ATOM 2674 O O . GLU A 1 374 ? -2.099 0.940 26.404 1.00 13.09 370 GLU A O 1
ATOM 2680 N N . THR A 1 375 ? -1.001 2.803 25.611 1.00 12.84 371 THR A N 1
ATOM 2681 C CA . THR A 1 375 ? 0.189 2.042 25.155 1.00 12.12 371 THR A CA 1
ATOM 2682 C C . THR A 1 375 ? 0.872 1.399 26.342 1.00 13.05 371 THR A C 1
ATOM 2683 O O . THR A 1 375 ? 1.296 0.214 26.290 1.00 12.39 371 THR A O 1
ATOM 2687 N N . ALA A 1 376 ? 1.013 2.128 27.435 1.00 11.30 372 ALA A N 1
ATOM 2688 C CA . ALA A 1 376 ? 1.712 1.638 28.658 1.00 12.02 372 ALA A CA 1
ATOM 2689 C C . ALA A 1 376 ? 0.952 0.483 29.314 1.00 13.94 372 ALA A C 1
ATOM 2690 O O . ALA A 1 376 ? 1.524 -0.541 29.738 1.00 14.04 372 ALA A O 1
ATOM 2692 N N . LYS A 1 377 ? -0.376 0.574 29.320 1.00 12.86 373 LYS A N 1
ATOM 2693 C CA . LYS A 1 377 ? -1.198 -0.561 29.833 1.00 11.78 373 LYS A CA 1
ATOM 2694 C C . LYS A 1 377 ? -1.184 -1.756 28.923 1.00 11.04 373 LYS A C 1
ATOM 2695 O O . LYS A 1 377 ? -1.198 -2.927 29.414 1.00 13.10 373 LYS A O 1
ATOM 2701 N N . LEU A 1 378 ? -1.187 -1.541 27.603 1.00 11.24 374 LEU A N 1
ATOM 2702 C CA . LEU A 1 378 ? -1.169 -2.640 26.628 1.00 12.75 374 LEU A CA 1
ATOM 2703 C C . LEU A 1 378 ? 0.046 -3.534 26.838 1.00 12.06 374 LEU A C 1
ATOM 2704 O O . LEU A 1 378 ? -0.047 -4.745 26.952 1.00 11.90 374 LEU A O 1
ATOM 2709 N N . ILE A 1 379 ? 1.263 -2.946 26.936 1.00 11.60 375 ILE A N 1
ATOM 2710 C CA . ILE A 1 379 ? 2.454 -3.776 27.093 1.00 11.52 375 ILE A CA 1
ATOM 2711 C C . ILE A 1 379 ? 2.504 -4.423 28.488 1.00 10.84 375 ILE A C 1
ATOM 2712 O O . ILE A 1 379 ? 3.039 -5.550 28.642 1.00 11.71 375 ILE A O 1
ATOM 2717 N N . TYR A 1 380 ? 1.881 -3.816 29.481 1.00 12.11 376 TYR A N 1
ATOM 2718 C CA . TYR A 1 380 ? 1.753 -4.448 30.817 1.00 12.30 376 TYR A CA 1
ATOM 2719 C C . TYR A 1 380 ? 0.883 -5.671 30.724 1.00 12.28 376 TYR A C 1
ATOM 2720 O O . TYR A 1 380 ? 1.238 -6.788 31.182 1.00 11.99 376 TYR A O 1
ATOM 2729 N N . ARG A 1 381 ? -0.268 -5.548 30.085 1.00 12.27 377 ARG A N 1
ATOM 2730 C CA . ARG A 1 381 ? -1.133 -6.713 29.908 1.00 13.58 377 ARG A CA 1
ATOM 2731 C C . ARG A 1 381 ? -0.489 -7.822 29.119 1.00 13.02 377 ARG A C 1
ATOM 2732 O O . ARG A 1 381 ? -0.565 -9.079 29.445 1.00 12.72 377 ARG A O 1
ATOM 2740 N N . ALA A 1 382 ? 0.258 -7.439 28.041 1.00 11.14 378 ALA A N 1
ATOM 2741 C CA . ALA A 1 382 ? 1.003 -8.393 27.270 1.00 11.63 378 ALA A CA 1
ATOM 2742 C C . ALA A 1 382 ? 1.992 -9.267 28.175 1.00 10.89 378 ALA A C 1
ATOM 2743 O O . ALA A 1 382 ? 2.072 -10.499 28.042 1.00 12.47 378 ALA A O 1
ATOM 2745 N N . TYR A 1 383 ? 2.743 -8.556 29.009 1.00 10.95 379 TYR A N 1
ATOM 2746 C CA . TYR A 1 383 ? 3.658 -9.193 29.995 1.00 11.34 379 TYR A CA 1
ATOM 2747 C C . TYR A 1 383 ? 2.926 -10.176 30.898 1.00 12.49 379 TYR A C 1
ATOM 2748 O O . TYR A 1 383 ? 3.377 -11.363 31.028 1.00 11.73 379 TYR A O 1
ATOM 2757 N N . GLU A 1 384 ? 1.753 -9.775 31.419 1.00 13.29 380 GLU A N 1
ATOM 2758 C CA . GLU A 1 384 ? 0.953 -10.746 32.183 1.00 12.93 380 GLU A CA 1
ATOM 2759 C C . GLU A 1 384 ? 0.571 -11.982 31.394 1.00 13.28 380 GLU A C 1
ATOM 2760 O O . GLU A 1 384 ? 0.497 -13.118 31.969 1.00 14.63 380 GLU A O 1
ATOM 2766 N N . LEU A 1 385 ? 0.313 -11.828 30.088 1.00 12.09 381 LEU A N 1
ATOM 2767 C CA . LEU A 1 385 ? -0.127 -12.931 29.194 1.00 12.96 381 LEU A CA 1
ATOM 2768 C C . LEU A 1 385 ? 1.018 -13.814 28.660 1.00 12.99 381 LEU A C 1
ATOM 2769 O O . LEU A 1 385 ? 0.828 -14.835 27.990 1.00 15.19 381 LEU A O 1
ATOM 2774 N N . GLY A 1 386 ? 2.321 -13.394 28.852 1.00 12.17 382 GLY A N 1
ATOM 2775 C CA . GLY A 1 386 ? 3.473 -14.189 28.404 1.00 11.50 382 GLY A CA 1
ATOM 2776 C C . GLY A 1 386 ? 4.186 -13.671 27.165 1.00 11.07 382 GLY A C 1
ATOM 2777 O O . GLY A 1 386 ? 4.853 -14.424 26.472 1.00 11.57 382 GLY A O 1
ATOM 2778 N N . LEU A 1 387 ? 4.040 -12.335 26.856 1.00 11.15 383 LEU A N 1
ATOM 2779 C CA . LEU A 1 387 ? 4.666 -11.688 25.709 1.00 11.77 383 LEU A CA 1
ATOM 2780 C C . LEU A 1 387 ? 5.404 -10.408 26.171 1.00 10.95 383 LEU A C 1
ATOM 2781 O O . LEU A 1 387 ? 4.804 -9.590 26.847 1.00 12.73 383 LEU A O 1
ATOM 2786 N N . VAL A 1 388 ? 6.714 -10.319 25.862 1.00 10.27 384 VAL A N 1
ATOM 2787 C CA . VAL A 1 388 ? 7.527 -9.091 26.180 1.00 10.26 384 VAL A CA 1
ATOM 2788 C C . VAL A 1 388 ? 7.684 -8.200 24.935 1.00 9.25 384 VAL A C 1
ATOM 2789 O O . VAL A 1 388 ? 8.264 -8.655 23.904 1.00 10.29 384 VAL A O 1
ATOM 2793 N N . LEU A 1 389 ? 7.219 -6.959 25.024 1.00 10.17 385 LEU A N 1
ATOM 2794 C CA . LEU A 1 389 ? 7.568 -5.887 24.043 1.00 10.66 385 LEU A CA 1
ATOM 2795 C C . LEU A 1 389 ? 7.578 -4.541 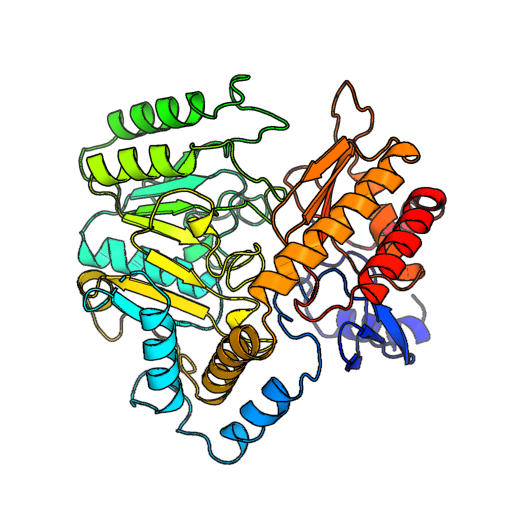24.755 1.00 10.57 385 LEU A C 1
ATOM 2796 O O . LEU A 1 389 ? 6.867 -4.400 25.809 1.00 10.98 385 LEU A O 1
ATOM 2801 N N . TYR A 1 390 ? 8.252 -3.546 24.173 1.00 10.86 386 TYR A N 1
ATOM 2802 C CA . TYR A 1 390 ? 8.320 -2.235 24.773 1.00 10.51 386 TYR A CA 1
ATOM 2803 C C . TYR A 1 390 ? 7.682 -1.141 23.855 1.00 11.86 386 TYR A C 1
ATOM 2804 O O . TYR A 1 390 ? 7.270 -1.459 22.727 1.00 13.34 386 TYR A O 1
ATOM 2813 N N . TYR A 1 391 ? 7.629 0.098 24.301 1.00 12.39 387 TYR A N 1
ATOM 2814 C CA . TYR A 1 391 ? 7.255 1.211 23.405 1.00 12.21 387 TYR A CA 1
ATOM 2815 C C . TYR A 1 391 ? 8.423 2.220 23.228 1.00 12.21 387 TYR A C 1
ATOM 2816 O O . TYR A 1 391 ? 9.362 2.246 24.053 1.00 12.95 387 TYR A O 1
ATOM 2825 N N . VAL A 1 392 ? 8.326 2.992 22.138 1.00 12.38 388 VAL A N 1
ATOM 2826 C CA . VAL A 1 392 ? 9.297 4.053 21.716 1.00 11.99 388 VAL A CA 1
ATOM 2827 C C . VAL A 1 392 ? 8.471 5.293 21.286 1.00 12.79 388 VAL A C 1
ATOM 2828 O O . VAL A 1 392 ? 7.197 5.296 21.289 1.00 12.56 388 VAL A O 1
ATOM 2832 N N . GLY A 1 393 ? 9.196 6.340 20.927 1.00 11.75 389 GLY A N 1
ATOM 2833 C CA . GLY A 1 393 ? 8.651 7.569 20.356 1.00 11.91 389 GLY A CA 1
ATOM 2834 C C . GLY A 1 393 ? 8.664 8.751 21.325 1.00 14.13 389 GLY A C 1
ATOM 2835 O O . GLY A 1 393 ? 8.576 8.627 22.535 1.00 14.95 389 GLY A O 1
ATOM 2836 N N . MET A 1 394 ? 8.646 9.961 20.721 1.00 16.38 390 MET A N 1
ATOM 2837 C CA . MET A 1 394 ? 8.674 11.204 21.515 1.00 16.66 390 MET A CA 1
ATOM 2838 C C . MET A 1 394 ? 7.338 11.403 22.241 1.00 19.06 390 MET A C 1
ATOM 2839 O O . MET A 1 394 ? 7.351 12.071 23.299 1.00 21.14 390 MET A O 1
ATOM 2844 N N . ASN A 1 395 ? 6.253 10.698 21.813 1.00 16.27 391 ASN A N 1
ATOM 2845 C CA . ASN A 1 395 ? 4.921 10.809 22.429 1.00 18.12 391 ASN A CA 1
ATOM 2846 C C . ASN A 1 395 ? 4.544 9.453 23.115 1.00 16.85 391 ASN A C 1
ATOM 2847 O O . ASN A 1 395 ? 3.425 9.285 23.678 1.00 15.86 391 ASN A O 1
ATOM 2852 N N . GLY A 1 396 ? 5.501 8.493 23.230 1.00 14.60 392 GLY A N 1
ATOM 2853 C CA . GLY A 1 396 ? 5.260 7.249 24.046 1.00 14.29 392 GLY A CA 1
ATOM 2854 C C . GLY A 1 396 ? 4.199 6.281 23.582 1.00 12.89 392 GLY A C 1
ATOM 2855 O O . GLY A 1 396 ? 3.631 5.548 24.396 1.00 14.89 392 GLY A O 1
ATOM 2856 N N . ASN A 1 397 ? 3.915 6.260 22.301 1.00 12.94 393 ASN A N 1
ATOM 2857 C CA . ASN A 1 397 ? 2.732 5.613 21.754 1.00 12.92 393 ASN A CA 1
ATOM 2858 C C . ASN A 1 397 ? 3.032 4.708 20.555 1.00 11.97 393 ASN A C 1
ATOM 2859 O O . ASN A 1 397 ? 2.126 4.439 19.763 1.00 13.23 393 ASN A O 1
ATOM 2864 N N . VAL A 1 398 ? 4.315 4.267 20.378 1.00 11.17 394 VAL A N 1
ATOM 2865 C CA . VAL A 1 398 ? 4.684 3.376 19.309 1.00 11.51 394 VAL A CA 1
ATOM 2866 C C . VAL A 1 398 ? 5.185 2.045 19.825 1.00 10.99 394 VAL A C 1
ATOM 2867 O O . VAL A 1 398 ? 6.235 1.989 20.537 1.00 12.40 394 VAL A O 1
ATOM 2871 N N . LEU A 1 399 ? 4.416 0.976 19.619 1.00 10.82 395 LEU A N 1
ATOM 2872 C CA . LEU A 1 399 ? 4.903 -0.378 20.008 1.00 11.22 395 LEU A CA 1
ATOM 2873 C C . LEU A 1 399 ? 6.087 -0.744 19.085 1.00 11.21 395 LEU A C 1
ATOM 2874 O O . LEU A 1 399 ? 6.007 -0.549 17.845 1.00 12.27 395 LEU A O 1
ATOM 2879 N N . GLU A 1 400 ? 7.198 -1.244 19.678 1.00 11.57 396 GLU A N 1
ATOM 2880 C CA . GLU A 1 400 ? 8.367 -1.662 18.912 1.00 12.74 396 GLU A CA 1
ATOM 2881 C C . GLU A 1 400 ? 8.471 -3.198 18.889 1.00 11.80 396 GLU A C 1
ATOM 2882 O O . GLU A 1 400 ? 8.291 -3.836 19.939 1.00 12.59 396 GLU A O 1
ATOM 2888 N N . MET A 1 401 ? 8.775 -3.780 17.739 1.00 11.62 397 MET A N 1
ATOM 2889 C CA . MET A 1 401 ? 8.983 -5.259 17.625 1.00 11.84 397 MET A CA 1
ATOM 2890 C C . MET A 1 401 ? 10.280 -5.455 16.899 1.00 10.93 397 MET A C 1
ATOM 2891 O O . MET A 1 401 ? 10.474 -5.115 15.735 1.00 12.32 397 MET A O 1
ATOM 2896 N N . THR A 1 402 ? 11.284 -6.010 17.611 1.00 10.58 398 THR A N 1
ATOM 2897 C CA . THR A 1 402 ? 12.661 -6.294 17.077 1.00 11.06 398 THR A CA 1
ATOM 2898 C C . THR A 1 402 ? 13.069 -7.698 17.611 1.00 11.01 398 THR A C 1
ATOM 2899 O O . THR A 1 402 ? 14.060 -7.840 18.362 1.00 10.51 398 THR A O 1
ATOM 2903 N N . PRO A 1 403 ? 12.330 -8.756 17.214 1.00 10.28 399 PRO A N 1
ATOM 2904 C CA . PRO A 1 403 ? 12.596 -10.092 17.777 1.00 10.41 399 PRO A CA 1
ATOM 2905 C C . PRO A 1 403 ? 13.930 -10.661 17.314 1.00 10.33 399 PRO A C 1
ATOM 2906 O O . PRO A 1 403 ? 14.511 -10.229 16.282 1.00 11.07 399 PRO A O 1
ATOM 2910 N N . PRO A 1 404 ? 14.414 -11.752 18.018 1.00 9.87 400 PRO A N 1
ATOM 2911 C CA . PRO A 1 404 ? 15.547 -12.495 17.478 1.00 10.00 400 PRO A CA 1
ATOM 2912 C C . PRO A 1 404 ? 15.359 -12.824 15.942 1.00 10.38 400 PRO A C 1
ATOM 2913 O O . PRO A 1 404 ? 14.206 -13.184 15.556 1.00 10.57 400 PRO A O 1
ATOM 2917 N N . LEU A 1 405 ? 16.415 -12.720 15.178 1.00 10.50 401 LEU A N 1
ATOM 2918 C CA . LEU A 1 405 ? 16.305 -13.056 13.724 1.00 10.84 401 LEU A CA 1
ATOM 2919 C C . LEU A 1 405 ? 15.880 -14.521 13.490 1.00 11.73 401 LEU A C 1
ATOM 2920 O O . LEU A 1 405 ? 15.394 -14.860 12.387 1.00 12.08 401 LEU A O 1
ATOM 2925 N N . THR A 1 406 ? 16.156 -15.353 14.507 1.00 11.08 402 THR A N 1
ATOM 2926 C CA . THR A 1 406 ? 15.860 -16.786 14.498 1.00 11.20 402 THR A CA 1
ATOM 2927 C C . THR A 1 406 ? 14.469 -17.161 15.059 1.00 12.73 402 THR A C 1
ATOM 2928 O O . THR A 1 406 ? 14.077 -18.354 15.154 1.00 13.44 402 THR A O 1
ATOM 2932 N N . MET A 1 407 ? 13.612 -16.188 15.463 1.00 12.07 403 MET A N 1
ATOM 2933 C CA . MET A 1 407 ? 12.201 -16.469 15.819 1.00 11.76 403 MET A CA 1
ATOM 2934 C C . MET A 1 407 ? 11.498 -17.243 14.713 1.00 12.89 403 MET A C 1
ATOM 2935 O O . MET A 1 407 ? 11.666 -16.895 13.558 1.00 13.81 403 MET A O 1
ATOM 2940 N N . THR A 1 408 ? 10.723 -18.255 15.080 1.00 12.67 404 THR A N 1
ATOM 2941 C CA . THR A 1 408 ? 10.064 -19.062 14.021 1.00 14.27 404 THR A CA 1
ATOM 2942 C C . THR A 1 408 ? 8.763 -18.368 13.551 1.00 15.11 404 THR A C 1
ATOM 2943 O O . THR A 1 408 ? 8.172 -17.524 14.278 1.00 13.76 404 THR A O 1
ATOM 2947 N N . GLU A 1 409 ? 8.283 -18.748 12.363 1.00 15.03 405 GLU A N 1
ATOM 2948 C CA . GLU A 1 409 ? 6.918 -18.327 11.927 1.00 16.63 405 GLU A CA 1
ATOM 2949 C C . GLU A 1 409 ? 5.812 -18.657 12.868 1.00 17.54 405 GLU A C 1
ATOM 2950 O O . GLU A 1 409 ? 4.929 -17.820 13.045 1.00 16.07 405 GLU A O 1
ATOM 2956 N N . ASP A 1 410 ? 5.838 -19.880 13.471 1.00 15.39 406 ASP A N 1
ATOM 2957 C CA . ASP A 1 410 ? 4.847 -20.249 14.462 1.00 16.80 406 ASP A CA 1
ATOM 2958 C C . ASP A 1 410 ? 4.896 -19.280 15.678 1.00 14.45 406 ASP A C 1
ATOM 2959 O O . ASP A 1 410 ? 3.833 -18.935 16.247 1.00 16.37 406 ASP A O 1
ATOM 2964 N N . GLU A 1 411 ? 6.105 -18.921 16.151 1.00 15.75 407 GLU A N 1
ATOM 2965 C CA . GLU A 1 411 ? 6.222 -17.962 17.216 1.00 15.09 407 GLU A CA 1
ATOM 2966 C C . GLU A 1 411 ? 5.714 -16.571 16.895 1.00 13.05 407 GLU A C 1
ATOM 2967 O O . GLU A 1 411 ? 5.070 -15.938 17.747 1.00 13.44 407 GLU A O 1
ATOM 2973 N N . VAL A 1 412 ? 5.936 -16.117 15.678 1.00 12.92 408 VAL A N 1
ATOM 2974 C CA . VAL A 1 412 ? 5.337 -14.861 15.170 1.00 13.20 408 VAL A CA 1
ATOM 2975 C C . VAL A 1 412 ? 3.787 -14.914 15.223 1.00 15.13 408 VAL A C 1
ATOM 2976 O O . VAL A 1 412 ? 3.165 -13.975 15.798 1.00 13.94 408 VAL A O 1
ATOM 2980 N N . ARG A 1 413 ? 3.189 -15.982 14.704 1.00 15.38 409 ARG A N 1
ATOM 2981 C CA . ARG A 1 413 ? 1.710 -16.080 14.757 1.00 14.97 409 ARG A CA 1
ATOM 2982 C C . ARG A 1 413 ? 1.192 -16.083 16.208 1.00 15.51 409 ARG A C 1
ATOM 2983 O O . ARG A 1 413 ? 0.170 -15.475 16.508 1.00 16.52 409 ARG A O 1
ATOM 2991 N N . HIS A 1 414 ? 1.826 -16.827 17.106 1.00 15.04 410 HIS A N 1
ATOM 2992 C CA . HIS A 1 414 ? 1.388 -16.877 18.505 1.00 15.93 410 HIS A CA 1
ATOM 2993 C C . HIS A 1 414 ? 1.503 -15.486 19.139 1.00 16.55 410 HIS A C 1
ATOM 2994 O O . HIS A 1 414 ? 0.585 -15.054 19.867 1.00 16.23 410 HIS A O 1
ATOM 3001 N N . ALA A 1 415 ? 2.595 -14.799 18.855 1.00 16.18 411 ALA A N 1
ATOM 3002 C CA . ALA A 1 415 ? 2.784 -13.428 19.413 1.00 15.44 411 ALA A CA 1
ATOM 3003 C C . ALA A 1 415 ? 1.672 -12.481 18.932 1.00 14.91 411 ALA A C 1
ATOM 3004 O O . ALA A 1 415 ? 1.180 -11.716 19.742 1.00 16.46 411 ALA A O 1
ATOM 3006 N N . VAL A 1 416 ? 1.271 -12.554 17.662 1.00 15.70 412 VAL A N 1
ATOM 3007 C CA . VAL A 1 416 ? 0.161 -11.718 17.145 1.00 14.91 412 VAL A CA 1
ATOM 3008 C C . VAL A 1 416 ? -1.136 -12.050 17.926 1.00 15.21 412 VAL A C 1
ATOM 3009 O O . VAL A 1 416 ? -1.950 -11.144 18.308 1.00 15.08 412 VAL A O 1
ATOM 3013 N N . ASN A 1 417 ? -1.388 -13.339 18.161 1.00 15.52 413 ASN A N 1
ATOM 3014 C CA . ASN A 1 417 ? -2.596 -13.768 18.912 1.00 16.66 413 ASN A CA 1
ATOM 3015 C C . ASN A 1 417 ? -2.605 -13.240 20.362 1.00 14.99 413 ASN A C 1
ATOM 3016 O O . ASN A 1 417 ? -3.658 -12.794 20.871 1.00 15.67 413 ASN A O 1
ATOM 3021 N N . LEU A 1 418 ? -1.476 -13.247 21.055 1.00 15.08 414 LEU A N 1
ATOM 3022 C CA . LEU A 1 418 ? -1.342 -12.688 22.382 1.00 15.74 414 LEU A CA 1
ATOM 3023 C C . LEU A 1 418 ? -1.569 -11.145 22.356 1.00 14.66 414 LEU A C 1
ATOM 3024 O O . LEU A 1 418 ? -2.238 -10.576 23.275 1.00 14.41 414 LEU A O 1
ATOM 3029 N N . LEU A 1 419 ? -1.013 -10.502 21.340 1.00 15.89 415 LEU A N 1
ATOM 3030 C CA . LEU A 1 419 ? -1.279 -9.050 21.188 1.00 15.15 415 LEU A CA 1
ATOM 3031 C C . LEU A 1 419 ? -2.715 -8.730 21.006 1.00 17.65 415 LEU A C 1
ATOM 3032 O O . LEU A 1 419 ? -3.169 -7.725 21.574 1.00 17.26 415 LEU A O 1
ATOM 3037 N N . ASP A 1 420 ? -3.467 -9.552 20.265 1.00 15.26 416 ASP A N 1
ATOM 3038 C CA . ASP A 1 420 ? -4.919 -9.344 20.072 1.00 15.51 416 ASP A CA 1
ATOM 3039 C C . ASP A 1 420 ? -5.660 -9.298 21.433 1.00 18.80 416 ASP A C 1
ATOM 3040 O O . ASP A 1 420 ? -6.451 -8.372 21.746 1.00 17.52 416 ASP A O 1
ATOM 3045 N N . GLN A 1 421 ? -5.332 -10.256 22.302 1.00 15.45 417 GLN A N 1
ATOM 3046 C CA . GLN A 1 421 ? -5.893 -10.282 23.658 1.00 17.05 417 GLN A CA 1
ATOM 3047 C C . GLN A 1 421 ? -5.486 -9.073 24.456 1.00 15.72 417 GLN A C 1
ATOM 3048 O O . GLN A 1 421 ? -6.269 -8.456 25.215 1.00 17.79 417 GLN A O 1
ATOM 3054 N N . ALA A 1 422 ? -4.190 -8.691 24.399 1.00 14.94 418 ALA A N 1
ATOM 3055 C CA . ALA A 1 422 ? -3.757 -7.470 25.102 1.00 14.84 418 ALA A CA 1
ATOM 3056 C C . ALA A 1 422 ? -4.490 -6.189 24.670 1.00 14.40 418 ALA A C 1
ATOM 3057 O O . ALA A 1 422 ? -4.812 -5.369 25.535 1.00 16.57 418 ALA A O 1
ATOM 3059 N N . PHE A 1 423 ? -4.704 -6.002 23.373 1.00 15.29 419 PHE A N 1
ATOM 3060 C CA . PHE A 1 423 ? -5.578 -4.888 22.896 1.00 16.09 419 PHE A CA 1
ATOM 3061 C C . PHE A 1 423 ? -6.977 -4.949 23.522 1.00 16.94 419 PHE A C 1
ATOM 3062 O O . PHE A 1 423 ? -7.440 -3.892 24.068 1.00 19.11 419 PHE A O 1
ATOM 3070 N N . THR A 1 424 ? -7.618 -6.113 23.470 1.00 17.14 420 THR A N 1
ATOM 3071 C CA . THR A 1 424 ? -8.994 -6.305 23.995 1.00 18.79 420 THR A CA 1
ATOM 3072 C C . THR A 1 424 ? -9.032 -5.967 25.497 1.00 21.65 420 THR A C 1
ATOM 3073 O O . THR A 1 424 ? -9.999 -5.333 25.971 1.00 22.58 420 THR A O 1
ATOM 3077 N N . GLU A 1 425 ? -7.977 -6.358 26.277 1.00 18.01 421 GLU A N 1
ATOM 3078 C CA . GLU A 1 425 ? -7.976 -6.268 27.746 1.00 18.95 421 GLU A CA 1
ATOM 3079 C C . GLU A 1 425 ? -7.051 -5.275 28.422 1.00 15.74 421 GLU A C 1
ATOM 3080 O O . GLU A 1 425 ? -6.896 -5.304 29.642 1.00 19.85 421 GLU A O 1
ATOM 3086 N N . LEU A 1 426 ? -6.520 -4.299 27.670 1.00 16.30 422 LEU A N 1
ATOM 3087 C CA . LEU A 1 426 ? -5.637 -3.307 28.268 1.00 16.03 422 LEU A CA 1
ATOM 3088 C C . LEU A 1 426 ? -6.275 -2.552 29.486 1.00 19.56 422 LEU A C 1
ATOM 3089 O O . LEU A 1 426 ? -5.563 -2.185 30.441 1.00 19.69 422 LEU A O 1
ATOM 3094 N N . SER A 1 427 ? -7.597 -2.250 29.421 1.00 21.21 423 SER A N 1
ATOM 3095 C CA . SER A 1 427 ? -8.263 -1.532 30.494 1.00 23.31 423 SER A CA 1
ATOM 3096 C C . SER A 1 427 ? -8.383 -2.296 31.814 1.00 18.98 423 SER A C 1
ATOM 3097 O O . SER A 1 427 ? -8.565 -1.654 32.870 1.00 23.23 423 SER A O 1
ATOM 3100 N N . THR A 1 428 ? -8.066 -3.570 31.803 1.00 21.54 424 THR A N 1
ATOM 3101 C CA . THR A 1 428 ? -8.032 -4.360 33.030 1.00 21.83 424 THR A CA 1
ATOM 3102 C C . THR A 1 428 ? -6.817 -4.045 33.921 1.00 21.65 424 THR A C 1
ATOM 3103 O O . THR A 1 428 ? -6.771 -4.441 35.022 1.00 23.10 424 THR A O 1
ATOM 3107 N N . VAL A 1 429 ? -5.821 -3.374 33.384 1.00 20.39 425 VAL A N 1
ATOM 3108 C CA . VAL A 1 429 ? -4.634 -2.962 34.142 1.00 19.27 425 VAL A CA 1
ATOM 3109 C C . VAL A 1 429 ? -4.945 -1.633 34.780 1.00 18.50 425 VAL A C 1
ATOM 3110 O O . VAL A 1 429 ? -5.203 -0.658 34.104 1.00 20.32 425 VAL A O 1
ATOM 3114 N N . SER A 1 430 ? -4.914 -1.577 36.071 1.00 19.41 426 SER A N 1
ATOM 3115 C CA . SER A 1 430 ? -5.336 -0.339 36.714 1.00 23.47 426 SER A CA 1
ATOM 3116 C C . SER A 1 430 ? -4.312 0.754 36.549 1.00 20.95 426 SER A C 1
ATOM 3117 O O . SER A 1 430 ? -3.057 0.519 36.425 1.00 20.59 426 SER A O 1
ATOM 3120 N N . ASP A 1 431 ? -4.776 1.989 36.711 1.00 21.16 427 ASP A N 1
ATOM 3121 C CA . ASP A 1 431 ? -3.957 3.167 36.712 1.00 23.49 427 ASP A CA 1
ATOM 3122 C C . ASP A 1 431 ? -2.854 3.093 37.776 1.00 21.12 427 ASP A C 1
ATOM 3123 O O . ASP A 1 431 ? -1.696 3.524 37.581 1.00 23.70 427 ASP A O 1
ATOM 3128 N N . THR A 1 432 ? -3.208 2.559 38.938 1.00 23.70 428 THR A N 1
ATOM 3129 C CA . THR A 1 432 ? -2.297 2.541 40.048 1.00 23.12 428 THR A CA 1
ATOM 3130 C C . THR A 1 432 ? -1.175 1.465 39.791 1.00 23.68 428 THR A C 1
ATOM 3131 O O . THR A 1 432 ? -0.029 1.650 40.185 1.00 27.18 428 THR A O 1
ATOM 3135 N N . LEU A 1 433 ? -1.517 0.367 39.153 1.00 23.00 429 LEU A N 1
ATOM 3136 C CA . LEU A 1 433 ? -0.513 -0.664 38.935 1.00 21.55 429 LEU A CA 1
ATOM 3137 C C . LEU A 1 433 ? 0.571 -0.129 37.893 1.00 21.56 429 LEU A C 1
ATOM 3138 O O . LEU A 1 433 ? 1.818 -0.184 38.154 1.00 22.38 429 LEU A O 1
ATOM 3143 N N . VAL A 1 434 ? 0.094 0.393 36.772 1.00 20.08 430 VAL A N 1
ATOM 3144 C CA . VAL A 1 434 ? 0.991 0.783 35.691 1.00 17.53 430 VAL A CA 1
ATOM 3145 C C . VAL A 1 434 ? 1.851 1.978 36.129 1.00 18.69 430 VAL A C 1
ATOM 3146 O O . VAL A 1 434 ? 2.982 2.103 35.692 1.00 18.77 430 VAL A O 1
ATOM 3150 N N . SER A 1 435 ? 1.339 2.860 37.004 1.00 18.82 431 SER A N 1
ATOM 3151 C CA . SER A 1 435 ? 2.131 3.998 37.508 1.00 22.27 431 SER A CA 1
ATOM 3152 C C . SER A 1 435 ? 3.320 3.672 38.415 1.00 20.58 431 SER A C 1
ATOM 3153 O O . SER A 1 435 ? 4.174 4.516 38.667 1.00 24.17 431 SER A O 1
ATOM 3156 N N . GLN A 1 436 ? 3.439 2.408 38.850 1.00 19.68 432 GLN A N 1
ATOM 3157 C CA . GLN A 1 436 ? 4.623 1.971 39.606 1.00 20.97 432 GLN A CA 1
ATOM 3158 C C . GLN A 1 436 ? 5.836 1.812 38.715 1.00 17.64 432 GLN A C 1
ATOM 3159 O O . GLN A 1 436 ? 6.910 1.643 39.297 1.00 22.09 432 GLN A O 1
ATOM 3165 N N . PHE A 1 437 ? 5.703 1.895 37.400 1.00 17.33 433 PHE A N 1
ATOM 3166 C CA . PHE A 1 437 ? 6.843 1.669 36.396 1.00 16.00 433 PHE A CA 1
ATOM 3167 C C . PHE A 1 437 ? 7.083 2.996 35.674 1.00 20.48 433 PHE A C 1
ATOM 3168 O O . PHE A 1 437 ? 6.165 3.631 35.204 1.00 24.08 433 PHE A O 1
ATOM 3176 N N . ALA A 1 438 ? 8.294 3.515 35.733 1.00 17.71 434 ALA A N 1
ATOM 3177 C CA . ALA A 1 438 ? 8.506 4.881 35.170 1.00 20.00 434 ALA A CA 1
ATOM 3178 C C . ALA A 1 438 ? 8.548 4.926 33.610 1.00 22.23 434 ALA A C 1
ATOM 3179 O O . ALA A 1 438 ? 8.160 5.913 32.953 1.00 25.33 434 ALA A O 1
ATOM 3181 N N . GLY A 1 439 ? 9.028 3.863 32.959 1.00 18.82 435 GLY A N 1
ATOM 3182 C CA . GLY A 1 439 ? 9.187 3.937 31.525 1.00 19.84 435 GLY A CA 1
ATOM 3183 C C . GLY A 1 439 ? 10.044 5.080 31.021 1.00 19.25 435 GLY A C 1
ATOM 3184 O O . GLY A 1 439 ? 11.016 5.357 31.643 1.00 21.63 435 GLY A O 1
ATOM 3185 N N . TRP A 1 440 ? 9.614 5.622 29.856 1.00 20.40 436 TRP A N 1
ATOM 3186 C CA . TRP A 1 440 ? 10.165 6.869 29.187 1.00 19.32 436 TRP A CA 1
ATOM 3187 C C . TRP A 1 440 ? 9.219 7.624 28.233 1.00 26.31 436 TRP A C 1
ATOM 3188 O O . TRP A 1 440 ? 8.027 7.321 28.070 1.00 25.59 436 TRP A O 1
#

CATH classification: 3.90.1150.10 (+1 more: 3.40.640.10)

Radius of gyration: 21.73 Å; Cα contacts (8 Å, |Δi|>4): 914; chains: 1; bounding box: 60×54×56 Å

Sequence (439 aa):
QGPAMAGNLYGRDGAAIGSLQKLRFFPLAVAGGQGARLVEEDGRELIDLSGAWGAASLGYGHPAIIEAVSSRAAANPAGASILSASNAPAVALAERLTASFPRGTHKVWFGHSGSDANEAAYRAITRATGRTGVIAFIGAYHGCTVGSMAFSGHSVQADAAKADGLILLPYPDPYRPYQDDPTGDAVLALLKERLAAVPAGSIAAAFIEPIQSAGGLIVPPDGFLRKFADICRAHGISVVCDEVKVGLARSGRLHCFEHEGFVPDILVLGKGLGGGLPLSAVIAPAEILDCASAFAMQTLHGNPVCAAAGLAVLETIEAENLTTAAERKGKLLREGLARLAERHELIGDIRGRGLACGVELVRNRQSREPARAETAKLIYRAYELGLVLYYVGMNGNVLEMTPPLTMTEDEVRHAVNLLDQAFTELSTVSDTLVSQFAGW